Protein AF-A0A8X7VCQ7-F1 (afdb_monomer)

Radius of gyration: 27.7 Å; Cα contacts (8 Å, |Δi|>4): 732; chains: 1; bounding box: 78×72×89 Å

Foldseek 3Di:
DDQCPPPLRLGAADDDPVPPCPDDNQFGLHDQQSFQSQPPPDPQEDPDALQVLLVVPQPPLDLCSSAVVLCCCVPPVLVPDPCSVPPQLASHEYEGSAAPLQQCFPDPHSPTHHHVNCVDPCNLSYAYEYCHYDLPRLRYDHAHGAERGADLAVVVLVVLLVVLLPQAQQAAEEEEEEQDPPPDPLNVVVVLVVVLLVVVVRRYHYQHQVDPVRHPSDLVNLLVRLLNYLAYEFGDDPHLEDNSCLSSLSSLHQYDYPDCSNPPDDDDDPPVPDRPVVVSVPDDVVNSSVSSNVSSVCNQQRHHYHPCRAYPVGHDSQHNVNVRSVVSVVVVVLVVVQVVVVVVVVVVVVVVVVVVPDPDDDPPVVVVVVVVVVVVVPPDPDDDDDDPDPPAFDKDWDPPQQPDVVNFVVLQVQQVVVQVVVVVVCVVPDDDDDDPPPDGWAFDGWPIWIWHDDCAIKIFTWTWTQDPVRDIFIWTWIWGHDVSVRDIDTPDIGTDPDDDD

Sequence (501 aa):
MCKYVENFGFRPPISDPNGDGVYSTSWYATNQFMLEKLVAGFGYLVPYYAGLDFRRNIRRRNIAERDAAGKELSDKWLKNQPQWKGISSQDYFFVIGRISRDFRRNSDNKSGWGTNLMLLPDSPNLSFLTIERSPTSHNEFSIPYRTYFHPNSAVEFLTRQNKIKLVNQTILFSFAGAQRPSRSRNGLVRTQIIQQCKSSFRTCGFLDCDVKANSCDDPISLIKLFESSVFCLQPTGDSLTRRLVFDSILAGCIPVFFNQGSAYKQYLRTGEENKIEDILREIPNEKVLCTRENVIKLIPTIVYTKPNCHKPDGETLEDVFDVVVKGVIERSLQWSFSRFYGQFLEMVKTSKIKKKTSRLASPVSLRLSLLGFLVIAVVTPSANATRKSIVLGGKSDVPNVQTNMEIQELGRYCVEQFNLMEENEQGNAASIADTAVLNPLNFSRVLSAQKQVVAGLKYDLRIEVTQPDGTSRMFDSVVVIQPWLHSKKLLGFTPVTTPVY

Nearest PDB structures (foldseek):
  2w9p-assembly9_I  TM=8.152E-01  e=3.830E-06  Solanum tuberosum
  5kuy-assembly1_G  TM=8.837E-01  e=1.583E-03  synthetic construct
  5kux-assembly1_A  TM=4.604E-01  e=3.172E-03  synthetic construct
  6i1m-assembly1_A  TM=6.066E-01  e=2.908E-01  Fasciola hepatica
  4zdj-assembly1_A  TM=3.405E-01  e=7.785E-01  Mycobacterium tuberculosis H37Rv

InterPro domains:
  IPR000010 Cystatin domain [PF16845] (439-496)
  IPR000010 Cystatin domain [SM00043] (390-496)
  IPR000010 Cystatin domain [cd00042] (393-495)
  IPR018073 Proteinase inhibitor I25, cystatin, conserved site [PS00287] (451-464)
  IPR040911 Exostosin, GT47 domain [PF03016] (45-267)
  IPR046350 Cystatin superfamily [SSF54403] (393-497)

Organism: Brassica carinata (NCBI:txid52824)

pLDDT: mean 75.37, std 18.85, range [27.31, 97.44]

Mean predicted aligned error: 17.02 Å

Secondary structure (DSSP, 8-state):
--TTTSGGGT-SB---TT----S-TTBB---TT-GGGTSTT-TTB-S--HHHHHHHHTT-S-HHHHHHHHHHIIIIIIHH-GGGGTS-GGG-EEEESS-GGGG---S--TT--S-SGGGSTTGGGSEEEESS--TT-SSEEE-PPP-SB--SSHHHHHHHHHHHHH----EEEEEEE----TTSHHHHHHHHHHHHHHHTTTTEEEEETTSGGG-TT-HHHHHHHHHTEEEEEE---SSS--HHHHHHHHTT-EEEESSGGGTTS------TT--HHHHHHTS-HHHHHHHHHHHHHTGGGT----TTPBPTTS-B---HHHHHHHHHHHHHHHHHHHHHHHHHHHHHHHHHHHHTT-S---THHHHHHHHHHHHHHH-------------TTS-EEPTTGGG-HHHHHHHHHHHHHHHHHHHHHHTTT-SSS------PPEEEEEEEEEEEEESEEEEEEEEEEE-TTS-EEEEEEEEEEEGGGTEEEEEEEEE-S----

Structure (mmCIF, N/CA/C/O backbone):
data_AF-A0A8X7VCQ7-F1
#
_entry.id   AF-A0A8X7VCQ7-F1
#
loop_
_atom_site.group_PDB
_atom_site.id
_atom_site.type_symbol
_atom_site.label_atom_id
_atom_site.label_alt_id
_atom_site.label_comp_id
_atom_site.label_asym_id
_atom_site.label_entity_id
_atom_site.label_seq_id
_atom_site.pdbx_PDB_ins_code
_atom_site.Cartn_x
_atom_site.Cartn_y
_atom_site.Cartn_z
_atom_site.occupancy
_atom_site.B_iso_or_equiv
_atom_site.auth_seq_id
_atom_site.auth_comp_id
_atom_site.auth_asym_id
_atom_site.auth_atom_id
_atom_site.pdbx_PDB_model_num
ATOM 1 N N . MET A 1 1 ? 21.709 -22.662 5.069 1.00 60.31 1 MET A N 1
ATOM 2 C CA . MET A 1 1 ? 21.004 -22.035 3.926 1.00 60.31 1 MET A CA 1
ATOM 3 C C . MET A 1 1 ? 20.634 -20.594 4.296 1.00 60.31 1 MET A C 1
ATOM 5 O O . MET A 1 1 ? 20.598 -20.283 5.481 1.00 60.31 1 MET A O 1
ATOM 9 N N . CYS A 1 2 ? 20.459 -19.676 3.336 1.00 77.56 2 CYS A N 1
ATOM 10 C CA . CYS A 1 2 ? 20.097 -18.283 3.643 1.00 77.56 2 CYS A CA 1
ATOM 11 C C . CYS A 1 2 ? 18.607 -18.179 4.022 1.00 77.56 2 CYS A C 1
ATOM 13 O O . CYS A 1 2 ? 17.740 -18.397 3.177 1.00 77.56 2 CYS A O 1
ATOM 15 N N . LYS A 1 3 ? 18.310 -17.757 5.261 1.00 80.62 3 LYS A N 1
ATOM 16 C CA . LYS A 1 3 ? 16.937 -17.659 5.805 1.00 80.62 3 LYS A CA 1
ATOM 17 C C . LYS A 1 3 ? 15.980 -16.778 4.994 1.00 80.62 3 LYS A C 1
ATOM 19 O O . LYS A 1 3 ? 14.773 -16.855 5.184 1.00 80.62 3 LYS A O 1
ATOM 24 N N . TYR A 1 4 ? 16.491 -15.892 4.137 1.00 76.12 4 TYR A N 1
ATOM 25 C CA . TYR A 1 4 ? 15.668 -14.995 3.319 1.00 76.12 4 TYR A CA 1
ATOM 26 C C . TYR A 1 4 ? 15.059 -15.674 2.085 1.00 76.12 4 TYR A C 1
ATOM 28 O O . TYR A 1 4 ? 14.067 -15.177 1.563 1.00 76.12 4 TYR A O 1
ATOM 36 N N . VAL A 1 5 ? 15.627 -16.793 1.620 1.00 77.12 5 VAL A N 1
ATOM 37 C CA . VAL A 1 5 ? 15.180 -17.494 0.396 1.00 77.12 5 VAL A CA 1
ATOM 38 C C . VAL A 1 5 ? 14.499 -18.839 0.670 1.00 77.12 5 VAL A C 1
ATOM 40 O O . VAL A 1 5 ? 13.970 -19.462 -0.258 1.00 77.12 5 VAL A O 1
ATOM 43 N N . GLU A 1 6 ? 14.485 -19.265 1.933 1.00 80.38 6 GLU A N 1
ATOM 44 C CA . GLU A 1 6 ? 13.750 -20.434 2.427 1.00 80.38 6 GLU A CA 1
ATOM 45 C C . GLU A 1 6 ? 12.243 -20.303 2.167 1.00 80.38 6 GLU A C 1
ATOM 47 O O . GLU A 1 6 ? 11.714 -19.191 2.077 1.00 80.38 6 GLU A O 1
ATOM 52 N N . ASN A 1 7 ? 11.556 -21.442 2.014 1.00 77.25 7 ASN A N 1
ATOM 53 C CA . ASN A 1 7 ? 10.116 -21.518 1.733 1.00 77.25 7 ASN A CA 1
ATOM 54 C C . ASN A 1 7 ? 9.689 -20.621 0.567 1.00 77.25 7 ASN A C 1
ATOM 56 O O . ASN A 1 7 ? 8.813 -19.780 0.713 1.00 77.25 7 ASN A O 1
ATOM 60 N N . PHE A 1 8 ? 10.367 -20.719 -0.580 1.00 76.31 8 PHE A N 1
ATOM 61 C CA . PHE A 1 8 ? 10.062 -19.866 -1.741 1.00 76.31 8 PHE A CA 1
ATOM 62 C C . PHE A 1 8 ? 10.160 -18.351 -1.451 1.00 76.31 8 PHE A C 1
ATOM 64 O O . PHE A 1 8 ? 9.630 -17.521 -2.175 1.00 76.31 8 PHE A O 1
ATOM 71 N N . GLY A 1 9 ? 10.931 -17.966 -0.428 1.00 78.50 9 GLY A N 1
ATOM 72 C CA . GLY A 1 9 ? 11.097 -16.576 -0.005 1.00 78.50 9 GLY A CA 1
ATOM 73 C C . GLY A 1 9 ? 10.111 -16.147 1.082 1.00 78.50 9 GLY A C 1
ATOM 74 O O . GLY A 1 9 ? 10.230 -15.027 1.582 1.00 78.50 9 GLY A O 1
ATOM 75 N N . PHE A 1 10 ? 9.175 -17.010 1.495 1.00 80.69 10 PHE A N 1
ATOM 76 C CA . PHE A 1 10 ? 8.339 -16.764 2.672 1.00 80.69 10 PHE A CA 1
ATOM 77 C C . PHE A 1 10 ? 9.154 -16.726 3.972 1.00 80.69 10 PHE A C 1
ATOM 79 O O . PHE A 1 10 ? 8.737 -16.040 4.898 1.00 80.69 10 PHE A O 1
ATOM 86 N N . ARG A 1 11 ? 10.363 -17.317 4.003 1.00 85.19 11 ARG A N 1
ATOM 87 C CA . ARG A 1 11 ? 11.211 -17.485 5.206 1.00 85.19 11 ARG A CA 1
ATOM 88 C C . ARG A 1 11 ? 10.627 -18.533 6.171 1.00 85.19 11 ARG A C 1
ATOM 90 O O . ARG A 1 11 ? 9.571 -19.091 5.868 1.00 85.19 11 ARG A O 1
ATOM 97 N N . PRO A 1 12 ? 11.311 -18.893 7.275 1.00 86.12 12 PRO A N 1
ATOM 98 C CA . PRO A 1 12 ? 10.781 -19.861 8.232 1.00 86.12 12 PRO A CA 1
ATOM 99 C C . PRO A 1 12 ? 9.391 -19.488 8.765 1.00 86.12 12 PRO A C 1
ATOM 101 O O . PRO A 1 12 ? 9.093 -18.290 8.882 1.00 86.12 12 PRO A O 1
ATOM 104 N N . PRO A 1 13 ? 8.560 -20.489 9.106 1.00 85.69 13 PRO A N 1
ATOM 105 C CA . PRO A 1 13 ? 7.328 -20.262 9.844 1.00 85.69 13 PRO A CA 1
ATOM 106 C C . PRO A 1 13 ? 7.590 -19.491 11.140 1.00 85.69 13 PRO A C 1
ATOM 108 O O . PRO A 1 13 ? 8.670 -19.594 11.728 1.00 85.69 13 PRO A O 1
ATOM 111 N N . ILE A 1 14 ? 6.609 -18.708 11.575 1.00 84.31 14 ILE A N 1
ATOM 112 C CA . ILE A 1 14 ? 6.659 -18.033 12.872 1.00 84.31 14 ILE A CA 1
ATOM 113 C C . ILE A 1 14 ? 6.380 -19.087 13.938 1.00 84.31 14 ILE A C 1
ATOM 115 O O . ILE A 1 14 ? 5.262 -19.581 14.052 1.00 84.31 14 ILE A O 1
ATOM 119 N N . SER A 1 15 ? 7.408 -19.443 14.702 1.00 67.94 15 SER A N 1
ATOM 120 C CA . SER A 1 15 ? 7.265 -20.288 15.884 1.00 67.94 15 SER A CA 1
ATOM 121 C C . SER A 1 15 ? 6.787 -19.423 17.046 1.00 67.94 15 SER A C 1
ATOM 123 O O . SER A 1 15 ? 7.441 -18.430 17.362 1.00 67.94 15 SER A O 1
ATOM 125 N N . ASP A 1 16 ? 5.679 -19.792 17.687 1.00 60.97 16 ASP A N 1
ATOM 126 C CA . ASP A 1 16 ? 5.309 -19.214 18.980 1.00 60.97 16 ASP A CA 1
ATOM 127 C C . ASP A 1 16 ? 6.247 -19.791 20.057 1.00 60.97 16 ASP A C 1
ATOM 129 O O . ASP A 1 16 ? 6.223 -21.007 20.270 1.00 60.97 16 ASP A O 1
ATOM 133 N N . PRO A 1 17 ? 7.089 -18.980 20.726 1.00 51.69 17 PRO A N 1
ATOM 134 C CA . PRO A 1 17 ? 7.972 -19.470 21.783 1.00 51.69 17 PRO A CA 1
ATOM 135 C C . PRO A 1 17 ? 7.212 -20.100 22.957 1.00 51.69 17 PRO A C 1
ATOM 137 O O . PRO A 1 17 ? 7.779 -20.930 23.661 1.00 51.69 17 PRO A O 1
ATOM 140 N N . ASN A 1 18 ? 5.942 -19.723 23.152 1.00 50.84 18 ASN A N 1
ATOM 141 C CA . ASN A 1 18 ? 5.125 -20.166 24.279 1.00 50.84 18 ASN A CA 1
ATOM 142 C C . ASN A 1 18 ? 4.295 -21.422 23.971 1.00 50.84 18 ASN A C 1
ATOM 144 O O . ASN A 1 18 ? 3.683 -21.977 24.876 1.00 50.84 18 ASN A O 1
ATOM 148 N N . GLY A 1 19 ? 4.280 -21.899 22.720 1.00 47.56 19 GLY A N 1
ATOM 149 C CA . GLY A 1 19 ? 3.572 -23.129 22.351 1.00 47.56 19 GLY A CA 1
ATOM 150 C C . GLY A 1 19 ? 2.042 -23.019 22.295 1.00 47.56 19 GLY A C 1
ATOM 151 O O . GLY A 1 19 ? 1.385 -24.035 22.087 1.00 47.56 19 GLY A O 1
ATOM 152 N N . ASP A 1 20 ? 1.467 -21.816 22.389 1.00 50.81 20 ASP A N 1
ATOM 153 C CA . ASP A 1 20 ? 0.009 -21.596 22.443 1.00 50.81 20 ASP A CA 1
ATOM 154 C C . ASP A 1 20 ? -0.724 -21.886 21.111 1.00 50.81 20 ASP A C 1
ATOM 156 O O . ASP A 1 20 ? -1.938 -21.716 21.006 1.00 50.81 20 ASP A O 1
ATOM 160 N N . GLY A 1 21 ? -0.011 -22.296 20.052 1.00 52.00 21 GLY A N 1
ATOM 161 C CA . GLY A 1 21 ? -0.614 -22.682 18.768 1.00 52.00 21 GLY A CA 1
ATOM 162 C C . GLY A 1 21 ? -1.360 -21.550 18.041 1.00 52.00 21 GLY A C 1
ATOM 163 O O . GLY A 1 21 ? -2.141 -21.814 17.128 1.00 52.00 21 GLY A O 1
ATOM 164 N N . VAL A 1 22 ? -1.130 -20.285 18.421 1.00 54.12 22 VAL A N 1
ATOM 165 C CA . VAL A 1 22 ? -1.909 -19.110 17.966 1.00 54.12 22 VAL A CA 1
ATOM 166 C C . VAL A 1 22 ? -1.763 -18.836 16.463 1.00 54.12 22 VAL A C 1
ATOM 168 O O . VAL A 1 22 ? -2.646 -18.225 15.846 1.00 54.12 22 VAL A O 1
ATOM 171 N N . TYR A 1 23 ? -0.664 -19.299 15.868 1.00 62.38 23 TYR A N 1
ATOM 172 C CA . TYR A 1 23 ? -0.325 -19.089 14.468 1.00 62.38 23 TYR A CA 1
ATOM 173 C C . TYR A 1 23 ? -0.226 -20.431 13.737 1.00 62.38 23 TYR A C 1
ATOM 175 O O . TYR A 1 23 ? 0.566 -21.298 14.097 1.00 62.38 23 TYR A O 1
ATOM 183 N N . SER A 1 24 ? -1.054 -20.603 12.703 1.00 65.25 24 SER A N 1
ATOM 184 C CA . SER A 1 24 ? -1.013 -21.775 11.822 1.00 65.25 24 SER A CA 1
ATOM 185 C C . SER A 1 24 ? 0.311 -21.863 11.049 1.00 65.25 24 SER A C 1
ATOM 187 O O . SER A 1 24 ? 1.083 -20.905 10.985 1.00 65.25 24 SER A O 1
ATOM 189 N N . THR A 1 25 ? 0.528 -22.976 10.340 1.00 71.62 25 THR A N 1
ATOM 190 C CA . THR A 1 25 ? 1.642 -23.189 9.386 1.00 71.62 25 THR A CA 1
ATOM 191 C C . THR A 1 25 ? 1.686 -22.189 8.216 1.00 71.62 25 THR A C 1
ATOM 193 O O . THR A 1 25 ? 2.550 -22.278 7.343 1.00 71.62 25 THR A O 1
ATOM 196 N N . SER A 1 26 ? 0.773 -21.223 8.196 1.00 85.25 26 SER A N 1
ATOM 197 C CA . SER A 1 26 ? 0.636 -20.187 7.173 1.00 85.25 26 SER A CA 1
ATOM 198 C C . SER A 1 26 ? 1.143 -18.822 7.615 1.00 85.25 26 SER A C 1
ATOM 200 O O . SER A 1 26 ? 1.008 -17.841 6.886 1.00 85.25 26 SER A O 1
ATOM 202 N N . TRP A 1 27 ? 1.747 -18.750 8.797 1.00 88.50 27 TRP A N 1
ATOM 203 C CA . TRP A 1 27 ? 2.425 -17.564 9.296 1.00 88.50 27 TRP A CA 1
ATOM 204 C C . TRP A 1 27 ? 3.927 -17.713 9.120 1.00 88.50 27 TRP A C 1
ATOM 206 O O . TRP A 1 27 ? 4.529 -18.669 9.602 1.00 88.50 27 TRP A O 1
ATOM 216 N N . TYR A 1 28 ? 4.543 -16.753 8.441 1.00 87.81 28 TYR A N 1
ATOM 217 C CA . TYR A 1 28 ? 5.957 -16.789 8.088 1.00 87.81 28 TYR A CA 1
ATOM 218 C C . TYR A 1 28 ? 6.637 -15.488 8.467 1.00 87.81 28 TYR A C 1
ATOM 220 O O . TYR A 1 28 ? 6.047 -14.421 8.325 1.00 87.81 28 TYR A O 1
ATOM 228 N N . ALA A 1 29 ? 7.903 -15.552 8.883 1.00 87.38 29 ALA A N 1
ATOM 229 C CA . ALA A 1 29 ? 8.711 -14.382 9.229 1.00 87.38 29 ALA A CA 1
ATOM 230 C C . ALA A 1 29 ? 9.191 -13.639 7.968 1.00 87.38 29 ALA A C 1
ATOM 232 O O . ALA A 1 29 ? 10.390 -13.407 7.774 1.00 87.38 29 ALA A O 1
ATOM 233 N N . THR A 1 30 ? 8.255 -13.312 7.075 1.00 88.69 30 THR A N 1
ATOM 234 C CA . THR A 1 30 ? 8.497 -12.781 5.736 1.00 88.69 30 THR A CA 1
ATOM 235 C C . THR A 1 30 ? 9.296 -11.484 5.773 1.00 88.69 30 THR A C 1
ATOM 237 O O . THR A 1 30 ? 9.300 -10.733 6.751 1.00 88.69 30 THR A O 1
ATOM 240 N N . ASN A 1 31 ? 9.981 -11.190 4.670 1.00 87.81 31 ASN A N 1
ATOM 241 C CA . ASN A 1 31 ? 10.624 -9.901 4.474 1.00 87.81 31 ASN A CA 1
ATOM 242 C C . ASN A 1 31 ? 9.859 -9.095 3.422 1.00 87.81 31 ASN A C 1
ATOM 244 O O . ASN A 1 31 ? 9.588 -9.588 2.326 1.00 87.81 31 ASN A O 1
ATOM 248 N N . GLN A 1 32 ? 9.587 -7.836 3.760 1.00 86.12 32 GLN A N 1
ATOM 249 C CA . GLN A 1 32 ? 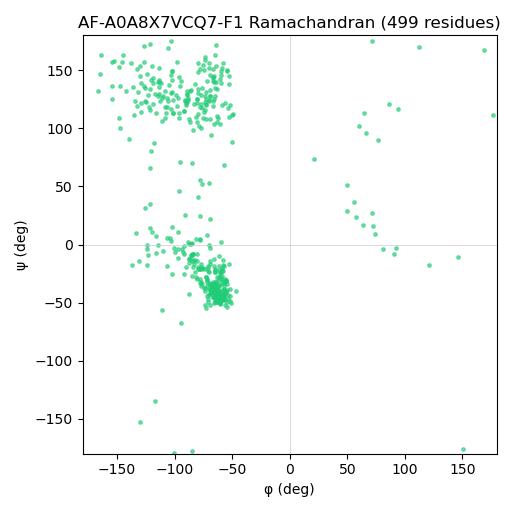8.760 -6.916 2.981 1.00 86.12 32 GLN A CA 1
ATOM 250 C C . GLN A 1 32 ? 9.258 -6.670 1.546 1.00 86.12 32 GLN A C 1
ATOM 252 O O . GLN A 1 32 ? 8.501 -6.200 0.706 1.00 86.12 32 GLN A O 1
ATOM 257 N N . PHE A 1 33 ? 10.523 -6.996 1.265 1.00 87.56 33 PHE A N 1
ATOM 258 C CA . PHE A 1 33 ? 11.179 -6.727 -0.007 1.00 87.56 33 PHE A CA 1
ATOM 259 C C . PHE A 1 33 ? 11.611 -7.977 -0.786 1.00 87.56 33 PHE A C 1
ATOM 261 O O . PHE A 1 33 ? 12.298 -7.867 -1.798 1.00 87.56 33 PHE A O 1
ATOM 268 N N . MET A 1 34 ? 11.236 -9.175 -0.330 1.00 83.69 34 MET A N 1
ATOM 269 C CA . MET A 1 34 ? 11.610 -10.444 -0.978 1.00 83.69 34 MET A CA 1
ATOM 270 C C . MET A 1 34 ? 10.580 -10.910 -2.015 1.00 83.69 34 MET A C 1
ATOM 272 O O . MET A 1 34 ? 10.454 -12.112 -2.270 1.00 83.69 34 MET A O 1
ATOM 276 N N . LEU A 1 35 ? 9.823 -9.968 -2.591 1.00 81.31 35 LEU A N 1
ATOM 277 C CA . LEU A 1 35 ? 8.660 -10.241 -3.435 1.00 81.31 35 LEU A CA 1
ATOM 278 C C . LEU A 1 35 ? 8.991 -11.107 -4.655 1.00 81.31 35 LEU A C 1
ATOM 280 O O . LEU A 1 35 ? 8.329 -12.102 -4.929 1.00 81.31 35 LEU A O 1
ATOM 284 N N . GLU A 1 36 ? 10.105 -10.763 -5.286 1.00 80.12 36 GLU A N 1
ATOM 285 C CA . GLU A 1 36 ? 10.601 -11.290 -6.556 1.00 80.12 36 GLU A CA 1
ATOM 286 C C . GLU A 1 36 ? 10.836 -12.810 -6.531 1.00 80.12 36 GLU A C 1
ATOM 288 O O . GLU A 1 36 ? 10.710 -13.470 -7.556 1.00 80.12 36 GLU A O 1
ATOM 293 N N . LYS A 1 37 ? 11.125 -13.399 -5.359 1.00 75.00 37 LYS A N 1
ATOM 294 C CA . LYS A 1 37 ? 11.394 -14.843 -5.234 1.00 75.00 37 LYS A CA 1
ATOM 295 C C . LYS A 1 37 ? 10.130 -15.712 -5.260 1.00 75.00 37 LYS A C 1
ATOM 297 O O . LYS A 1 37 ? 10.245 -16.894 -5.564 1.00 75.00 37 LYS A O 1
ATOM 302 N N . LEU A 1 38 ? 8.951 -15.153 -4.957 1.00 65.62 38 LEU A N 1
ATOM 303 C CA . LEU A 1 38 ? 7.692 -15.918 -4.975 1.00 65.62 38 LEU A CA 1
ATOM 304 C C . LEU A 1 38 ? 7.150 -16.147 -6.380 1.00 65.62 38 LEU A C 1
ATOM 306 O O . LEU A 1 38 ? 6.495 -17.150 -6.618 1.00 65.62 38 LEU A O 1
ATOM 310 N N . VAL A 1 39 ? 7.425 -15.218 -7.291 1.00 63.50 39 VAL A N 1
ATOM 311 C CA . VAL A 1 39 ? 6.811 -15.195 -8.624 1.00 63.50 39 VAL A CA 1
ATOM 312 C C . VAL A 1 39 ? 7.656 -15.952 -9.663 1.00 63.50 39 VAL A C 1
ATOM 314 O O . VAL A 1 39 ? 7.277 -16.080 -10.825 1.00 63.50 39 VAL A O 1
ATOM 317 N N . ALA A 1 40 ? 8.809 -16.493 -9.261 1.00 54.25 40 ALA A N 1
ATOM 318 C CA . ALA A 1 40 ? 9.692 -17.245 -10.145 1.00 54.25 40 ALA A CA 1
ATOM 319 C C . ALA A 1 40 ? 8.967 -18.485 -10.713 1.00 54.25 40 ALA A C 1
ATOM 321 O O . ALA A 1 40 ? 8.791 -19.476 -10.008 1.00 54.25 40 ALA A O 1
ATOM 322 N N . GLY A 1 41 ? 8.539 -18.415 -11.980 1.00 50.47 41 GLY A N 1
ATOM 323 C CA . GLY A 1 41 ? 7.801 -19.492 -12.655 1.00 50.47 41 GLY A CA 1
ATOM 324 C C . GLY A 1 41 ? 6.747 -19.046 -13.677 1.00 50.47 41 GLY A C 1
ATOM 325 O O . GLY A 1 41 ? 6.269 -19.881 -14.437 1.00 50.47 41 GLY A O 1
ATOM 326 N N . PHE A 1 42 ? 6.393 -17.757 -13.745 1.00 56.25 42 PHE A N 1
ATOM 327 C CA . PHE A 1 42 ? 5.452 -17.252 -14.754 1.00 56.25 42 PHE A CA 1
ATOM 328 C C . PHE A 1 42 ? 6.149 -17.045 -16.114 1.00 56.25 42 PHE A C 1
ATOM 330 O O . PHE A 1 42 ? 7.194 -16.397 -16.175 1.00 56.25 42 PHE A O 1
ATOM 337 N N . GLY A 1 43 ? 5.578 -17.566 -17.208 1.00 52.00 43 GLY A N 1
ATOM 338 C CA . GLY A 1 43 ? 6.234 -17.684 -18.529 1.00 52.00 43 GLY A CA 1
ATOM 339 C C . GLY A 1 43 ? 6.672 -16.378 -19.215 1.00 52.00 43 GLY A C 1
ATOM 340 O O . GLY A 1 43 ? 7.416 -16.426 -20.190 1.00 52.00 43 GLY A O 1
ATOM 341 N N . TYR A 1 44 ? 6.264 -15.221 -18.688 1.00 63.50 44 TYR A N 1
ATOM 342 C CA . TYR A 1 44 ? 6.617 -13.883 -19.188 1.00 63.50 44 TYR A CA 1
ATOM 343 C C . TYR A 1 44 ? 7.372 -13.024 -18.159 1.00 63.50 44 TYR A C 1
ATOM 345 O O . TYR A 1 44 ? 7.546 -11.817 -18.348 1.00 63.50 44 TYR A O 1
ATOM 353 N N . LEU A 1 45 ? 7.810 -13.628 -17.049 1.00 69.50 45 LEU A N 1
ATOM 354 C CA . LEU A 1 45 ? 8.596 -12.943 -16.031 1.00 69.50 45 LEU A CA 1
ATOM 355 C C . LEU A 1 45 ? 10.044 -12.790 -16.502 1.00 69.50 45 LEU A C 1
ATOM 357 O O . LEU A 1 45 ? 10.706 -13.767 -16.857 1.00 69.50 45 LEU A O 1
ATOM 361 N N . VAL A 1 46 ? 10.568 -11.569 -16.445 1.00 70.44 46 VAL A N 1
ATOM 362 C CA . VAL A 1 46 ? 11.988 -11.340 -16.719 1.00 70.44 46 VAL A CA 1
ATOM 363 C C . VAL A 1 46 ? 12.828 -11.854 -15.541 1.00 70.44 46 VAL A C 1
ATOM 365 O O . VAL A 1 46 ? 12.557 -11.467 -14.402 1.00 70.44 46 VAL A O 1
ATOM 368 N N . PRO A 1 47 ? 13.854 -12.703 -15.764 1.00 75.19 47 PRO A N 1
ATOM 369 C CA . PRO A 1 47 ? 14.629 -13.342 -14.699 1.00 75.19 47 PRO A CA 1
ATOM 370 C C . PRO A 1 47 ? 15.661 -12.383 -14.082 1.00 75.19 47 PRO A C 1
ATOM 372 O O . PRO A 1 47 ? 16.856 -12.671 -14.037 1.00 75.19 47 PRO A O 1
ATOM 375 N N . TYR A 1 48 ? 15.209 -11.223 -13.604 1.00 85.31 48 TYR A N 1
ATOM 376 C CA . TYR A 1 48 ? 16.046 -10.214 -12.968 1.00 85.31 48 TYR A CA 1
ATOM 377 C C . TYR A 1 48 ? 15.475 -9.773 -11.621 1.00 85.31 48 TYR A C 1
ATOM 379 O O . TYR A 1 48 ? 14.433 -9.127 -11.539 1.00 85.31 48 TYR A O 1
ATOM 387 N N . TYR A 1 49 ? 16.211 -10.087 -10.557 1.00 87.94 49 TYR A N 1
ATOM 388 C CA . TYR A 1 49 ? 15.880 -9.730 -9.179 1.00 87.94 49 TYR A CA 1
ATOM 389 C C . TYR A 1 49 ? 16.372 -8.314 -8.844 1.00 87.94 49 TYR A C 1
ATOM 391 O O . TYR A 1 49 ? 17.349 -8.129 -8.109 1.00 87.94 49 TYR A O 1
ATOM 399 N N . ALA A 1 50 ? 15.733 -7.308 -9.442 1.00 90.69 50 ALA A N 1
ATOM 400 C CA . ALA A 1 50 ? 16.162 -5.912 -9.384 1.00 90.69 50 ALA A CA 1
ATOM 401 C C . ALA A 1 50 ? 16.289 -5.372 -7.949 1.00 90.69 50 ALA A C 1
ATOM 403 O O . ALA A 1 50 ? 17.226 -4.640 -7.634 1.00 90.69 50 ALA A O 1
ATOM 404 N N . GLY A 1 51 ? 15.374 -5.736 -7.051 1.00 90.19 51 GLY A N 1
ATOM 405 C CA . GLY A 1 51 ? 15.377 -5.330 -5.649 1.00 90.19 51 GLY A CA 1
ATOM 406 C C . GLY A 1 51 ? 16.505 -5.966 -4.836 1.00 90.19 51 GLY A C 1
ATOM 407 O O . GLY A 1 51 ? 17.063 -5.317 -3.937 1.00 90.19 51 GLY A O 1
ATOM 408 N N . LEU A 1 52 ? 16.873 -7.211 -5.160 1.00 87.88 52 LEU A N 1
ATOM 409 C CA . LEU A 1 52 ? 18.035 -7.884 -4.575 1.00 87.88 52 LEU A CA 1
ATOM 410 C C . LEU A 1 52 ? 19.348 -7.281 -5.072 1.00 87.88 52 LEU A C 1
ATOM 412 O O . LEU A 1 52 ? 20.217 -6.974 -4.248 1.00 87.88 52 LEU A O 1
ATOM 416 N N . ASP A 1 53 ? 19.473 -7.063 -6.382 1.00 90.38 53 ASP A N 1
ATOM 417 C CA . ASP A 1 53 ? 20.647 -6.418 -6.972 1.00 90.38 53 ASP A CA 1
ATOM 418 C C . ASP A 1 53 ? 20.838 -5.003 -6.409 1.00 90.38 53 ASP A C 1
ATOM 420 O O . ASP A 1 53 ? 21.899 -4.666 -5.872 1.00 90.38 53 ASP A O 1
ATOM 424 N N . PHE A 1 54 ? 19.752 -4.228 -6.363 1.00 91.06 54 PHE A N 1
ATOM 425 C CA . PHE A 1 54 ? 19.718 -2.926 -5.714 1.00 91.06 54 PHE A CA 1
ATOM 426 C C . PHE A 1 54 ? 20.257 -3.000 -4.282 1.00 91.06 54 PHE A C 1
ATOM 428 O O . PHE A 1 54 ? 21.142 -2.231 -3.907 1.00 91.06 54 PHE A O 1
ATOM 435 N N . ARG A 1 55 ? 19.779 -3.945 -3.457 1.00 88.00 55 ARG A N 1
ATOM 436 C CA . ARG A 1 55 ? 20.232 -4.057 -2.059 1.00 88.00 55 ARG A CA 1
ATOM 437 C C . ARG A 1 55 ? 21.721 -4.384 -1.955 1.00 88.00 55 ARG A C 1
ATOM 439 O O . ARG A 1 55 ? 22.368 -3.901 -1.023 1.00 88.00 55 ARG A O 1
ATOM 446 N N . ARG A 1 56 ? 22.250 -5.188 -2.879 1.00 87.62 56 ARG A N 1
ATOM 447 C CA . ARG A 1 56 ? 23.669 -5.553 -2.944 1.00 87.62 56 ARG A CA 1
ATOM 448 C C . ARG A 1 56 ? 24.549 -4.355 -3.311 1.00 87.62 56 ARG A C 1
ATOM 450 O O . ARG A 1 56 ? 25.641 -4.222 -2.757 1.00 87.62 56 ARG A O 1
ATOM 457 N N . ASN A 1 57 ? 24.072 -3.481 -4.198 1.00 85.94 57 ASN A N 1
ATOM 458 C CA . ASN A 1 57 ? 24.902 -2.449 -4.823 1.00 85.94 57 ASN A CA 1
ATOM 459 C C . ASN A 1 57 ? 24.650 -1.017 -4.316 1.00 85.94 57 ASN A C 1
ATOM 461 O O . ASN A 1 57 ? 25.541 -0.179 -4.434 1.00 85.94 57 ASN A O 1
ATOM 465 N N . ILE A 1 58 ? 23.513 -0.716 -3.674 1.00 85.12 58 ILE A N 1
ATOM 466 C CA . ILE A 1 58 ? 23.102 0.659 -3.309 1.00 85.12 58 ILE A CA 1
ATOM 467 C C . ILE A 1 58 ? 24.127 1.436 -2.467 1.00 85.12 58 ILE A C 1
ATOM 469 O O . ILE A 1 58 ? 24.233 2.654 -2.583 1.00 85.12 58 ILE A O 1
ATOM 473 N N . ARG A 1 59 ? 24.920 0.755 -1.630 1.00 82.56 59 ARG A N 1
ATOM 474 C CA . ARG A 1 59 ? 25.947 1.401 -0.788 1.00 82.56 59 ARG A CA 1
ATOM 475 C C . ARG A 1 59 ? 27.292 1.611 -1.492 1.00 82.56 59 ARG A C 1
ATOM 477 O O . ARG A 1 59 ? 28.161 2.279 -0.935 1.00 82.56 59 ARG A O 1
ATOM 484 N N . ARG A 1 60 ? 27.500 1.052 -2.688 1.00 80.62 60 ARG A N 1
ATOM 485 C CA . ARG A 1 60 ? 28.762 1.194 -3.434 1.00 80.62 60 ARG A CA 1
ATOM 486 C C . ARG A 1 60 ? 28.891 2.605 -3.980 1.00 80.62 60 ARG A C 1
ATOM 488 O O . ARG A 1 60 ? 27.911 3.144 -4.459 1.00 80.62 60 ARG A O 1
ATOM 495 N N . ARG A 1 61 ? 30.075 3.220 -3.974 1.00 80.06 61 ARG A N 1
ATOM 496 C CA . ARG A 1 61 ? 30.259 4.572 -4.552 1.00 80.06 61 ARG A CA 1
ATOM 497 C C . ARG A 1 61 ? 30.295 4.579 -6.085 1.00 80.06 61 ARG A C 1
ATOM 499 O O . ARG A 1 61 ? 30.094 5.633 -6.682 1.00 80.06 61 ARG A O 1
ATOM 506 N N . ASN A 1 62 ? 30.569 3.430 -6.703 1.00 88.19 62 ASN A N 1
ATOM 507 C CA . ASN A 1 62 ? 30.635 3.292 -8.150 1.00 88.19 62 ASN A CA 1
ATOM 508 C C . ASN A 1 62 ? 29.224 3.172 -8.740 1.00 88.19 62 ASN A C 1
ATOM 510 O O . ASN A 1 62 ? 28.529 2.187 -8.509 1.00 88.19 62 ASN A O 1
ATOM 514 N N . ILE A 1 63 ? 28.811 4.186 -9.497 1.00 90.25 63 ILE A N 1
ATOM 515 C CA . ILE A 1 63 ? 27.488 4.251 -10.126 1.00 90.25 63 ILE A CA 1
ATOM 516 C C . ILE A 1 63 ? 27.364 3.238 -11.261 1.00 90.25 63 ILE A C 1
ATOM 518 O O . ILE A 1 63 ? 26.329 2.590 -11.381 1.00 90.25 63 ILE A O 1
ATOM 522 N N . ALA A 1 64 ? 28.430 3.045 -12.042 1.00 90.19 64 ALA A N 1
ATOM 523 C CA . ALA A 1 64 ? 28.427 2.084 -13.138 1.00 90.19 64 ALA A CA 1
ATOM 524 C C . ALA A 1 64 ? 28.134 0.668 -12.628 1.00 90.19 64 ALA A C 1
ATOM 526 O O . ALA A 1 64 ? 27.348 -0.043 -13.238 1.00 90.19 64 ALA A O 1
ATOM 527 N N . GLU A 1 65 ? 28.676 0.294 -11.465 1.00 89.38 65 GLU A N 1
ATOM 528 C CA . GLU A 1 65 ? 28.376 -0.991 -10.819 1.00 89.38 65 GLU A CA 1
ATOM 529 C C . GLU A 1 65 ? 26.931 -1.097 -10.324 1.00 89.38 65 GLU A C 1
ATOM 531 O O . GLU A 1 65 ? 26.359 -2.180 -10.374 1.00 89.38 65 GLU A O 1
ATOM 536 N N . ARG A 1 66 ? 26.330 0.005 -9.851 1.00 90.69 66 ARG A N 1
ATOM 537 C CA . ARG A 1 66 ? 24.918 0.010 -9.434 1.00 90.69 66 ARG A CA 1
ATOM 538 C C . ARG A 1 66 ? 23.973 -0.216 -10.613 1.00 90.69 66 ARG A C 1
ATOM 540 O O . ARG A 1 66 ? 22.936 -0.837 -10.430 1.00 90.69 66 ARG A O 1
ATOM 547 N N . ASP A 1 67 ? 24.323 0.296 -11.790 1.00 92.50 67 ASP A N 1
ATOM 548 C CA . ASP A 1 67 ? 23.467 0.235 -12.979 1.00 92.50 67 ASP A CA 1
ATOM 549 C C . ASP A 1 67 ? 23.810 -0.926 -13.927 1.00 92.50 67 ASP A C 1
ATOM 551 O O . ASP A 1 67 ? 23.045 -1.202 -14.851 1.00 92.50 67 ASP A O 1
ATOM 555 N N . ALA A 1 68 ? 24.951 -1.596 -13.728 1.00 92.12 68 ALA A N 1
ATOM 556 C CA . ALA A 1 68 ? 25.501 -2.577 -14.664 1.00 92.12 68 ALA A CA 1
ATOM 557 C C . ALA A 1 68 ? 24.506 -3.689 -15.013 1.00 92.12 68 ALA A C 1
ATOM 559 O O . ALA A 1 68 ? 24.277 -3.948 -16.192 1.00 92.12 68 ALA A O 1
ATOM 560 N N . ALA A 1 69 ? 23.878 -4.303 -14.006 1.00 91.44 69 ALA A N 1
ATOM 561 C CA . ALA A 1 69 ? 22.960 -5.419 -14.219 1.00 91.44 69 ALA A CA 1
ATOM 562 C C . ALA A 1 69 ? 21.681 -4.991 -14.960 1.00 91.44 69 ALA A C 1
ATOM 564 O O . ALA A 1 69 ? 21.225 -5.687 -15.865 1.00 91.44 69 ALA A O 1
ATOM 565 N N . GLY A 1 70 ? 21.136 -3.812 -14.636 1.00 91.31 70 GLY A N 1
ATOM 566 C CA . GLY A 1 70 ? 19.980 -3.256 -15.342 1.00 91.31 70 GLY A CA 1
ATOM 567 C C . GLY A 1 70 ? 20.287 -2.930 -16.805 1.00 91.31 70 GLY A C 1
ATOM 568 O O . GLY A 1 70 ? 19.498 -3.261 -17.689 1.00 91.31 70 GLY A O 1
ATOM 569 N N . LYS A 1 71 ? 21.458 -2.338 -17.072 1.00 92.31 71 LYS A N 1
ATOM 570 C CA . LYS A 1 71 ? 21.924 -2.047 -18.437 1.00 92.31 71 LYS A CA 1
ATOM 571 C C . LYS A 1 71 ? 22.174 -3.324 -19.233 1.00 92.31 71 LYS A C 1
ATOM 573 O O . LYS A 1 71 ? 21.707 -3.434 -20.357 1.00 92.31 71 LYS A O 1
ATOM 578 N N . GLU A 1 72 ? 22.843 -4.314 -18.648 1.00 91.81 72 GLU A N 1
ATOM 579 C CA . GLU A 1 72 ? 23.083 -5.603 -19.301 1.00 91.81 72 GLU A CA 1
ATOM 580 C C . GLU A 1 72 ? 21.780 -6.324 -19.660 1.00 91.81 72 GLU A C 1
ATOM 582 O O . GLU A 1 72 ? 21.644 -6.860 -20.763 1.00 91.81 72 GLU A O 1
ATOM 587 N N . LEU A 1 73 ? 20.798 -6.291 -18.760 1.00 89.06 73 LEU A N 1
ATOM 588 C CA . LEU A 1 73 ? 19.478 -6.838 -19.030 1.00 89.06 73 LEU A CA 1
ATOM 589 C C . LEU A 1 73 ? 18.806 -6.145 -20.223 1.00 89.06 73 LEU A C 1
ATOM 591 O O . LEU A 1 73 ? 18.306 -6.831 -21.114 1.00 89.06 73 LEU A O 1
ATOM 595 N N . SER A 1 74 ? 18.820 -4.810 -20.251 1.00 87.25 74 SER A N 1
ATOM 596 C CA . SER A 1 74 ? 18.216 -4.012 -21.326 1.00 87.25 74 SER A CA 1
ATOM 597 C C . SER A 1 74 ? 18.927 -4.215 -22.662 1.00 87.25 74 SER A C 1
ATOM 599 O O . SER A 1 74 ? 18.301 -4.527 -23.673 1.00 87.25 74 SER A O 1
ATOM 601 N N . ASP A 1 75 ? 20.252 -4.088 -22.668 1.00 87.25 75 ASP A N 1
ATOM 602 C CA . ASP A 1 75 ? 21.042 -4.017 -23.894 1.00 87.25 75 ASP A CA 1
ATOM 603 C C . ASP A 1 75 ? 21.408 -5.376 -24.476 1.00 87.25 75 ASP A C 1
ATOM 605 O O . ASP A 1 75 ? 21.589 -5.481 -25.689 1.00 87.25 75 ASP A O 1
ATOM 609 N N . LYS A 1 76 ? 21.507 -6.420 -23.646 1.00 86.88 76 LYS A N 1
ATOM 610 C CA . LYS A 1 76 ? 21.867 -7.764 -24.112 1.00 86.88 76 LYS A CA 1
ATOM 611 C C . LYS A 1 76 ? 20.703 -8.732 -24.017 1.00 86.88 76 LYS A C 1
ATOM 613 O O . LYS A 1 76 ? 20.362 -9.370 -25.008 1.00 86.88 76 LYS A O 1
ATOM 618 N N . TRP A 1 77 ? 20.114 -8.896 -22.835 1.00 86.81 77 TRP A N 1
ATOM 619 C CA . TRP A 1 77 ? 19.177 -9.999 -22.622 1.00 86.81 77 TRP A CA 1
ATOM 620 C C . TRP A 1 77 ? 17.833 -9.761 -23.314 1.00 86.81 77 TRP A C 1
ATOM 622 O O . TRP A 1 77 ? 17.415 -10.619 -24.091 1.00 86.81 77 TRP A O 1
ATOM 632 N N . LEU A 1 78 ? 17.191 -8.604 -23.092 1.00 83.75 78 LEU A N 1
ATOM 633 C CA . LEU A 1 78 ? 15.873 -8.284 -23.659 1.00 83.75 78 LEU A CA 1
ATOM 634 C C . LEU A 1 78 ? 15.905 -8.287 -25.188 1.00 83.75 78 LEU A C 1
ATOM 636 O O . LEU A 1 78 ? 15.131 -9.004 -25.817 1.00 83.75 78 LEU A O 1
ATOM 640 N N . LYS A 1 79 ? 16.869 -7.581 -25.788 1.00 83.12 79 LYS A N 1
ATOM 641 C CA . LYS A 1 79 ? 17.019 -7.466 -27.251 1.00 83.12 79 LYS A CA 1
ATOM 642 C C . LYS A 1 79 ? 17.281 -8.808 -27.955 1.00 83.12 79 LYS A C 1
ATOM 644 O O . LYS A 1 79 ? 16.999 -8.938 -29.149 1.00 83.12 79 LYS A O 1
ATOM 649 N N . ASN A 1 80 ? 17.778 -9.809 -27.226 1.00 84.06 80 ASN A N 1
ATOM 650 C CA . ASN A 1 80 ? 18.029 -11.155 -27.743 1.00 84.06 80 ASN A CA 1
ATOM 651 C C . ASN A 1 80 ? 16.857 -12.128 -27.558 1.00 84.06 80 ASN A C 1
ATOM 653 O O . ASN A 1 80 ? 16.911 -13.225 -28.114 1.00 84.06 80 ASN A O 1
ATOM 657 N N . GLN A 1 81 ? 15.795 -11.763 -26.830 1.00 78.94 81 GLN A N 1
ATOM 658 C CA . GLN A 1 81 ? 14.649 -12.658 -26.675 1.00 78.94 81 GLN A CA 1
ATOM 659 C C . GLN A 1 81 ? 13.830 -12.728 -27.977 1.00 78.94 81 GLN A C 1
ATOM 661 O O . GLN A 1 81 ? 13.474 -11.680 -28.522 1.00 78.94 81 GLN A O 1
ATOM 666 N N . PRO A 1 82 ? 13.471 -13.929 -28.475 1.00 73.56 82 PRO A N 1
ATOM 667 C CA . PRO A 1 82 ? 12.691 -14.083 -29.708 1.00 73.56 82 PRO A CA 1
ATOM 668 C C . PRO A 1 82 ? 11.360 -13.329 -29.654 1.00 73.56 82 PRO A C 1
ATOM 670 O O . PRO A 1 82 ? 11.006 -12.603 -30.581 1.00 73.56 82 PRO A O 1
ATOM 673 N N . GLN A 1 83 ? 10.667 -13.435 -28.520 1.00 66.06 83 GLN A N 1
ATOM 674 C CA . GLN A 1 83 ? 9.410 -12.738 -28.259 1.00 66.06 83 GLN A CA 1
ATOM 675 C C . GLN A 1 83 ? 9.548 -11.197 -28.203 1.00 66.06 83 GLN A C 1
ATOM 677 O O . GLN A 1 83 ? 8.589 -10.506 -28.535 1.00 66.06 83 GLN A O 1
ATOM 682 N N . TRP A 1 84 ? 10.731 -10.635 -27.913 1.00 70.94 84 TRP A N 1
ATOM 683 C CA . TRP A 1 84 ? 10.959 -9.176 -27.911 1.00 70.94 84 TRP A CA 1
ATOM 684 C C . TRP A 1 84 ? 10.925 -8.574 -29.321 1.00 70.94 84 TRP A C 1
ATOM 686 O O . TRP A 1 84 ? 10.653 -7.390 -29.495 1.00 70.94 84 TRP A O 1
ATOM 696 N N . LYS A 1 85 ? 11.195 -9.391 -30.348 1.00 63.25 85 LYS A N 1
ATOM 697 C CA . LYS A 1 85 ? 11.236 -8.957 -31.752 1.00 63.25 85 LYS A CA 1
ATOM 698 C C . LYS A 1 85 ? 9.872 -9.012 -32.453 1.00 63.25 85 LYS A C 1
ATOM 700 O O . LYS A 1 85 ? 9.756 -8.464 -33.545 1.00 63.25 85 LYS A O 1
ATOM 705 N N . GLY A 1 86 ? 8.864 -9.664 -31.859 1.00 53.53 86 GLY A N 1
ATOM 706 C CA . GLY A 1 86 ? 7.580 -9.945 -32.521 1.00 53.53 86 GLY A CA 1
ATOM 707 C C . GLY A 1 86 ? 6.308 -9.730 -31.691 1.00 53.53 86 GLY A C 1
ATOM 708 O O . GLY A 1 86 ? 5.238 -9.606 -32.281 1.00 53.53 86 GLY A O 1
ATOM 709 N N . ILE A 1 87 ? 6.391 -9.657 -30.358 1.00 51.50 87 ILE A N 1
ATOM 710 C CA . ILE A 1 87 ? 5.250 -9.390 -29.465 1.00 51.50 87 ILE A CA 1
ATOM 711 C C . ILE A 1 87 ? 5.299 -7.928 -29.000 1.00 51.50 87 ILE A C 1
ATOM 713 O O . ILE A 1 87 ? 6.372 -7.334 -28.887 1.00 51.50 87 ILE A O 1
ATOM 717 N N . SER A 1 88 ? 4.130 -7.330 -28.743 1.00 57.03 88 SER A N 1
ATOM 718 C CA . SER A 1 88 ? 4.039 -6.044 -28.044 1.00 57.03 88 SER A CA 1
ATOM 719 C C . SER A 1 88 ? 4.805 -6.150 -26.724 1.00 57.03 88 SER A C 1
ATOM 721 O O . SER A 1 88 ? 4.452 -6.934 -25.851 1.00 57.03 88 SER A O 1
ATOM 723 N N . SER A 1 89 ? 5.860 -5.361 -26.557 1.00 55.34 89 SER A N 1
ATOM 724 C CA . SER A 1 89 ? 6.753 -5.390 -25.389 1.00 55.34 89 SER A CA 1
ATOM 725 C C . SER A 1 89 ? 6.046 -5.282 -24.022 1.00 55.34 89 SER A C 1
ATOM 727 O O . SER A 1 89 ? 6.631 -5.638 -23.001 1.00 55.34 89 SER A O 1
ATOM 729 N N . GLN A 1 90 ? 4.785 -4.831 -24.005 1.00 55.31 90 GLN A N 1
ATOM 730 C CA . GLN A 1 90 ? 3.939 -4.662 -22.818 1.00 55.31 90 GLN A CA 1
ATOM 731 C C . GLN A 1 90 ? 3.571 -5.972 -22.100 1.00 55.31 90 GLN A C 1
ATOM 733 O O . GLN A 1 90 ? 3.124 -5.913 -20.952 1.00 55.31 90 GLN A O 1
ATOM 738 N N . ASP A 1 91 ? 3.814 -7.128 -22.722 1.00 62.84 91 ASP A N 1
ATOM 739 C CA . ASP A 1 91 ? 3.515 -8.446 -22.148 1.00 62.84 91 ASP A CA 1
ATOM 740 C C . ASP A 1 91 ? 4.658 -9.002 -21.272 1.00 62.84 91 ASP A C 1
ATOM 742 O O . ASP A 1 91 ? 4.536 -10.088 -20.709 1.00 62.84 91 ASP A O 1
ATOM 746 N N . TYR A 1 92 ? 5.769 -8.266 -21.119 1.00 73.25 92 TYR A N 1
ATOM 747 C CA . TYR A 1 92 ? 6.849 -8.620 -20.194 1.00 73.25 92 TYR A CA 1
ATOM 748 C C . TYR A 1 92 ? 6.654 -7.994 -18.821 1.00 73.25 92 TYR A C 1
ATOM 750 O O . TYR A 1 92 ? 6.607 -6.768 -18.671 1.00 73.25 92 TYR A O 1
ATOM 758 N N . PHE A 1 93 ? 6.635 -8.854 -17.807 1.00 77.06 93 PHE A N 1
ATOM 759 C CA . PHE A 1 93 ? 6.412 -8.455 -16.427 1.00 77.06 93 PHE A CA 1
ATOM 760 C C . PHE A 1 93 ? 7.718 -8.440 -15.640 1.00 77.06 93 PHE A C 1
ATOM 762 O O . PHE A 1 93 ? 8.475 -9.413 -15.613 1.00 77.06 93 PHE A O 1
ATOM 769 N N . PHE A 1 94 ? 7.943 -7.335 -14.940 1.00 83.75 94 PHE A N 1
ATOM 770 C CA . PHE A 1 94 ? 8.997 -7.183 -13.950 1.00 83.75 94 PHE A CA 1
ATOM 771 C C . PHE A 1 94 ? 8.381 -7.088 -12.569 1.00 83.75 94 PHE A C 1
ATOM 773 O O . PHE A 1 94 ? 7.835 -6.049 -12.206 1.00 83.75 94 PHE A O 1
ATOM 780 N N . VAL A 1 95 ? 8.496 -8.150 -11.780 1.00 85.69 95 VAL A N 1
ATOM 781 C CA . VAL A 1 95 ? 8.164 -8.074 -10.358 1.00 85.69 95 VAL A CA 1
ATOM 782 C C . VAL A 1 95 ? 9.359 -7.523 -9.615 1.00 85.69 95 VAL A C 1
ATOM 784 O O . VAL A 1 95 ? 10.433 -8.116 -9.640 1.00 85.69 95 VAL A O 1
ATOM 787 N N . ILE A 1 96 ? 9.150 -6.397 -8.941 1.00 89.12 96 ILE A N 1
ATOM 788 C CA . ILE A 1 96 ? 10.177 -5.690 -8.195 1.00 89.12 96 ILE A CA 1
ATOM 789 C C . ILE A 1 96 ? 9.742 -5.561 -6.740 1.00 89.12 96 ILE A C 1
ATOM 791 O O . ILE A 1 96 ? 8.750 -4.917 -6.401 1.00 89.12 96 ILE A O 1
ATOM 795 N N . GLY A 1 97 ? 10.525 -6.154 -5.842 1.00 88.06 97 GLY A N 1
ATOM 796 C CA . GLY A 1 97 ? 10.254 -6.164 -4.400 1.00 88.06 97 GLY A CA 1
ATOM 797 C C . GLY A 1 97 ? 10.618 -4.861 -3.690 1.00 88.06 97 GLY A C 1
ATOM 798 O O . GLY A 1 97 ? 10.942 -4.883 -2.508 1.00 88.06 97 GLY A O 1
ATOM 799 N N . ARG A 1 98 ? 10.658 -3.735 -4.398 1.00 91.25 98 ARG A N 1
ATOM 800 C CA . ARG A 1 98 ? 11.150 -2.428 -3.936 1.00 91.25 98 ARG A CA 1
ATOM 801 C C . ARG A 1 98 ? 10.308 -1.322 -4.557 1.00 91.25 98 ARG A C 1
ATOM 803 O O . ARG A 1 98 ? 9.591 -1.574 -5.514 1.00 91.25 98 ARG A O 1
ATOM 810 N N . ILE A 1 99 ? 10.381 -0.118 -3.999 1.00 90.50 99 ILE A N 1
ATOM 811 C CA . ILE A 1 99 ? 9.572 1.017 -4.457 1.00 90.50 99 ILE A CA 1
ATOM 812 C C . ILE A 1 99 ? 10.111 1.577 -5.778 1.00 90.50 99 ILE A C 1
ATOM 814 O O . ILE A 1 99 ? 11.316 1.564 -6.014 1.00 90.50 99 ILE A O 1
ATOM 818 N N . SER A 1 100 ? 9.240 2.145 -6.615 1.00 91.44 100 SER A N 1
ATOM 819 C CA . SER A 1 100 ? 9.600 2.759 -7.907 1.00 91.44 100 SER A CA 1
ATOM 820 C C . SER A 1 100 ? 10.738 3.780 -7.791 1.00 91.44 100 SER A C 1
ATOM 822 O O . SER A 1 100 ? 11.662 3.819 -8.605 1.00 91.44 100 SER A O 1
ATOM 824 N N . ARG A 1 101 ? 10.732 4.562 -6.703 1.00 90.69 101 ARG A N 1
ATOM 825 C CA . ARG A 1 101 ? 11.762 5.565 -6.396 1.00 90.69 101 ARG A CA 1
ATOM 826 C C . ARG A 1 101 ? 13.185 4.986 -6.350 1.00 90.69 101 ARG A C 1
ATOM 828 O O . ARG A 1 101 ? 14.122 5.704 -6.691 1.00 90.69 101 ARG A O 1
ATOM 835 N N . ASP A 1 102 ? 13.357 3.713 -5.987 1.00 93.12 102 ASP A N 1
ATOM 836 C CA . ASP A 1 102 ? 14.669 3.050 -5.912 1.00 93.12 102 ASP A CA 1
ATOM 837 C C . ASP A 1 102 ? 15.315 2.830 -7.297 1.00 93.12 102 ASP A C 1
ATOM 839 O O . ASP A 1 102 ? 16.514 2.567 -7.389 1.00 93.12 102 ASP A O 1
ATOM 843 N N . PHE A 1 103 ? 14.555 2.974 -8.386 1.00 93.94 103 PHE A N 1
ATOM 844 C CA . PHE A 1 103 ? 14.996 2.676 -9.757 1.00 93.94 103 PHE A CA 1
ATOM 845 C C . PHE A 1 103 ? 14.908 3.882 -10.699 1.00 93.94 103 PHE A C 1
ATOM 847 O O . PHE A 1 103 ? 14.966 3.729 -11.920 1.00 93.94 103 PHE A O 1
ATOM 854 N N . ARG A 1 104 ? 14.747 5.084 -10.133 1.00 91.69 104 ARG A N 1
ATOM 855 C CA . ARG A 1 104 ? 14.509 6.340 -10.861 1.00 91.69 104 ARG A CA 1
ATOM 856 C C . ARG A 1 104 ? 15.574 7.401 -10.582 1.00 91.69 104 ARG A C 1
ATOM 858 O O . ARG A 1 104 ? 15.279 8.595 -10.524 1.00 91.69 104 ARG A O 1
ATOM 865 N N . ARG A 1 105 ? 16.827 6.990 -10.390 1.00 92.19 105 ARG A N 1
ATOM 866 C CA . ARG A 1 105 ? 17.932 7.940 -10.224 1.00 92.19 105 ARG A CA 1
ATOM 867 C C . ARG A 1 105 ? 18.259 8.606 -11.565 1.00 92.19 105 ARG A C 1
ATOM 869 O O . ARG A 1 105 ? 18.859 7.983 -12.431 1.00 92.19 105 ARG A O 1
ATOM 876 N N . ASN A 1 106 ? 17.906 9.886 -11.697 1.00 86.38 106 ASN A N 1
ATOM 877 C CA . ASN A 1 106 ? 18.122 10.676 -12.919 1.00 86.38 106 ASN A CA 1
ATOM 878 C C . ASN A 1 106 ? 19.555 11.213 -13.094 1.00 86.38 106 ASN A C 1
ATOM 880 O O . ASN A 1 106 ? 19.912 11.612 -14.195 1.00 86.38 106 ASN A O 1
ATOM 884 N N . SER A 1 107 ? 20.359 11.297 -12.029 1.00 84.50 107 SER A N 1
ATOM 885 C CA . SER A 1 107 ? 21.700 11.892 -12.087 1.00 84.50 107 SER A CA 1
ATOM 886 C C . SER A 1 107 ? 22.786 10.896 -11.716 1.00 84.50 107 SER A C 1
ATOM 888 O O . SER A 1 107 ? 22.638 10.131 -10.760 1.00 84.50 107 SER A O 1
ATOM 890 N N . ASP A 1 108 ? 23.930 10.977 -12.393 1.00 84.25 108 ASP A N 1
ATOM 891 C CA . ASP A 1 108 ? 25.142 10.215 -12.064 1.00 84.25 108 ASP A CA 1
ATOM 892 C C . ASP A 1 108 ? 25.926 10.844 -10.903 1.00 84.25 108 ASP A C 1
ATOM 894 O O . ASP A 1 108 ? 27.155 10.892 -10.864 1.00 84.25 108 ASP A O 1
ATOM 898 N N . ASN A 1 109 ? 25.189 11.301 -9.891 1.00 83.94 109 ASN A N 1
ATOM 899 C CA . ASN A 1 109 ? 25.754 11.712 -8.620 1.00 83.94 109 ASN A CA 1
ATOM 900 C C . ASN A 1 109 ? 26.019 10.477 -7.743 1.00 83.94 109 ASN A C 1
ATOM 902 O O . ASN A 1 109 ? 25.104 9.707 -7.446 1.00 83.94 109 ASN A O 1
ATOM 906 N N . LYS A 1 110 ? 27.260 10.318 -7.261 1.00 83.12 110 LYS A N 1
ATOM 907 C CA . LYS A 1 110 ? 27.688 9.189 -6.405 1.00 83.12 110 LYS A CA 1
ATOM 908 C C . LYS A 1 110 ? 26.903 9.120 -5.089 1.00 83.12 110 LYS A C 1
ATOM 910 O O . LYS A 1 110 ? 26.705 8.032 -4.541 1.00 83.12 110 LYS A O 1
ATOM 915 N N . SER A 1 111 ? 26.437 10.273 -4.613 1.00 84.38 111 SER A N 1
ATOM 916 C CA . SER A 1 111 ? 25.592 10.419 -3.423 1.00 84.38 111 SER A CA 1
ATOM 917 C C . SER A 1 111 ? 24.102 10.201 -3.710 1.00 84.38 111 SER A C 1
ATOM 919 O O . SER A 1 111 ? 23.305 10.144 -2.777 1.00 84.38 111 SER A O 1
ATOM 921 N N . GLY A 1 112 ? 23.708 10.082 -4.982 1.00 86.12 112 GLY A N 1
ATOM 922 C CA . GLY A 1 112 ? 22.329 9.829 -5.382 1.00 86.12 112 GLY A CA 1
ATOM 923 C C . GLY A 1 112 ? 21.849 8.451 -4.927 1.00 86.12 112 GLY A C 1
ATOM 924 O O . GLY A 1 112 ? 22.584 7.465 -5.000 1.00 86.12 112 GLY A O 1
ATOM 925 N N . TRP A 1 113 ? 20.602 8.385 -4.467 1.00 89.75 113 TRP A N 1
ATOM 926 C CA . TRP A 1 113 ? 19.915 7.137 -4.142 1.00 89.75 113 TRP A CA 1
ATOM 927 C C . TRP A 1 113 ? 19.334 6.521 -5.412 1.00 89.75 113 TRP A C 1
ATOM 929 O O . TRP A 1 113 ? 18.757 7.241 -6.223 1.00 89.75 113 TRP A O 1
ATOM 939 N N . GLY A 1 114 ? 19.449 5.205 -5.572 1.00 92.25 114 GLY A N 1
ATOM 940 C CA . GLY A 1 114 ? 18.788 4.497 -6.663 1.00 92.25 114 GLY A CA 1
ATOM 941 C C . GLY A 1 114 ? 19.708 3.912 -7.732 1.00 92.25 114 GLY A C 1
ATOM 942 O O . GLY A 1 114 ? 20.904 4.216 -7.799 1.00 92.25 114 GLY A O 1
ATOM 943 N N . THR A 1 115 ? 19.103 3.105 -8.598 1.00 93.44 115 THR A N 1
ATOM 944 C CA . THR A 1 115 ? 19.613 2.767 -9.939 1.00 93.44 115 THR A CA 1
ATOM 945 C C . THR A 1 115 ? 18.842 3.552 -11.001 1.00 93.44 115 THR A C 1
ATOM 947 O O . THR A 1 115 ? 17.873 4.248 -10.683 1.00 93.44 115 THR A O 1
ATOM 950 N N . ASN A 1 116 ? 19.257 3.438 -12.260 1.00 92.94 116 ASN A N 1
ATOM 951 C CA . ASN A 1 116 ? 18.559 4.030 -13.401 1.00 92.94 116 ASN A CA 1
ATOM 952 C C . ASN A 1 116 ? 17.629 3.047 -14.149 1.00 92.94 116 ASN A C 1
ATOM 954 O O . ASN A 1 116 ? 17.165 3.378 -15.236 1.00 92.94 116 ASN A O 1
ATOM 958 N N . LEU A 1 117 ? 17.357 1.853 -13.600 1.00 93.12 117 LEU A N 1
ATOM 959 C CA . LEU A 1 117 ? 16.650 0.770 -14.301 1.00 93.12 117 LEU A CA 1
ATOM 960 C C . LEU A 1 117 ? 15.323 1.221 -14.931 1.00 93.12 117 LEU A C 1
ATOM 962 O O . LEU A 1 117 ? 15.091 0.963 -16.104 1.00 93.12 117 LEU A O 1
ATOM 966 N N . MET A 1 118 ? 14.458 1.930 -14.200 1.00 92.56 118 MET A N 1
ATOM 967 C CA . MET A 1 118 ? 13.153 2.377 -14.723 1.00 92.56 118 MET A CA 1
ATOM 968 C C . MET A 1 118 ? 13.249 3.609 -15.641 1.00 92.56 118 MET A C 1
ATOM 970 O O . MET A 1 118 ? 12.226 4.137 -16.074 1.00 92.56 118 MET A O 1
ATOM 974 N N . LEU A 1 119 ? 14.464 4.078 -15.926 1.00 91.81 119 LEU A N 1
ATOM 975 C CA . LEU A 1 119 ? 14.764 5.205 -16.812 1.00 91.81 119 LEU A CA 1
ATOM 976 C C . LEU A 1 119 ? 15.540 4.776 -18.064 1.00 91.81 119 LEU A C 1
ATOM 978 O O . LEU A 1 119 ? 15.880 5.626 -18.884 1.00 91.81 119 LEU A O 1
ATOM 982 N N . LEU A 1 120 ? 15.849 3.483 -18.208 1.00 91.56 120 LEU A N 1
ATOM 983 C CA . LEU A 1 120 ? 16.483 2.961 -19.415 1.00 91.56 120 LEU A CA 1
ATOM 984 C C . LEU A 1 120 ? 15.545 3.117 -20.629 1.00 91.56 120 LEU A C 1
ATOM 986 O O . LEU A 1 120 ? 14.323 3.124 -20.457 1.00 91.56 120 LEU A O 1
ATOM 990 N N . PRO A 1 121 ? 16.087 3.213 -21.858 1.00 88.56 121 PRO A N 1
ATOM 991 C CA . PRO A 1 121 ? 15.287 3.448 -23.063 1.00 88.56 121 PRO A CA 1
ATOM 992 C C . PRO A 1 121 ? 14.184 2.410 -23.305 1.00 88.56 121 PRO A C 1
ATOM 994 O O . PRO A 1 121 ? 13.115 2.759 -23.798 1.00 88.56 121 PRO A O 1
ATOM 997 N N . ASP A 1 122 ? 14.425 1.154 -22.924 1.00 84.69 122 ASP A N 1
ATOM 998 C CA . ASP A 1 122 ? 13.466 0.058 -23.092 1.00 84.69 122 ASP A CA 1
ATOM 999 C C . ASP A 1 122 ? 12.444 -0.022 -21.940 1.00 84.69 122 ASP A C 1
ATOM 1001 O O . ASP A 1 122 ? 11.463 -0.756 -22.023 1.00 84.69 122 ASP A O 1
ATOM 1005 N N . SER A 1 123 ? 12.616 0.745 -20.861 1.00 87.06 123 SER A N 1
ATOM 1006 C CA . SER A 1 123 ? 11.756 0.659 -19.675 1.00 87.06 123 SER A CA 1
ATOM 1007 C C . SER A 1 123 ? 10.302 1.086 -19.896 1.00 87.06 123 SER A C 1
ATOM 1009 O O . SER A 1 123 ? 9.429 0.405 -19.364 1.00 87.06 123 SER A O 1
ATOM 1011 N N . PRO A 1 124 ? 9.969 2.125 -20.690 1.00 84.38 124 PRO A N 1
ATOM 1012 C CA . PRO A 1 124 ? 8.574 2.466 -21.004 1.00 84.38 124 PRO A CA 1
ATOM 1013 C C . PRO A 1 124 ? 7.788 1.341 -21.691 1.00 84.38 124 PRO A C 1
ATOM 1015 O O . PRO A 1 124 ? 6.559 1.327 -21.653 1.00 84.38 124 PRO A O 1
ATOM 1018 N N . ASN A 1 125 ? 8.504 0.406 -22.314 1.00 79.56 125 ASN A N 1
ATOM 1019 C CA . ASN A 1 125 ? 7.948 -0.725 -23.036 1.00 79.56 125 ASN A CA 1
ATOM 1020 C C . ASN A 1 125 ? 7.645 -1.927 -22.132 1.00 79.56 125 ASN A C 1
ATOM 1022 O O . ASN A 1 125 ? 6.991 -2.848 -22.604 1.00 79.56 125 ASN A O 1
ATOM 1026 N N . LEU A 1 126 ? 8.087 -1.910 -20.870 1.00 83.00 126 LEU A N 1
ATOM 1027 C CA . LEU A 1 126 ? 7.949 -2.990 -19.890 1.00 83.00 126 LEU A CA 1
ATOM 1028 C C . LEU A 1 126 ? 6.832 -2.718 -18.881 1.00 83.00 126 LEU A C 1
ATOM 1030 O O . LEU A 1 126 ? 6.618 -1.568 -18.501 1.00 83.00 126 LEU A O 1
ATOM 1034 N N . SER A 1 127 ? 6.190 -3.772 -18.374 1.00 84.25 127 SER A N 1
ATOM 1035 C CA . SER A 1 127 ? 5.212 -3.681 -17.284 1.00 84.25 127 SER A CA 1
ATOM 1036 C C . SER A 1 127 ? 5.875 -3.976 -15.934 1.00 84.25 127 SER A C 1
ATOM 1038 O O . SER A 1 127 ? 6.295 -5.101 -15.662 1.00 84.25 127 SER A O 1
ATOM 1040 N N . PHE A 1 128 ? 5.959 -2.977 -15.054 1.00 87.31 128 PHE A N 1
ATOM 1041 C CA . PHE A 1 128 ? 6.569 -3.115 -13.727 1.00 87.31 128 PHE A CA 1
ATOM 1042 C C . PHE A 1 128 ? 5.513 -3.338 -12.643 1.00 87.31 128 PHE A C 1
ATOM 1044 O O . PHE A 1 128 ? 4.684 -2.468 -12.386 1.00 87.31 128 PHE A O 1
ATOM 1051 N N . LEU A 1 129 ? 5.584 -4.472 -11.954 1.00 87.06 129 LEU A N 1
ATOM 1052 C CA . LEU A 1 129 ? 4.811 -4.767 -10.753 1.00 87.06 129 LEU A CA 1
ATOM 1053 C C . LEU A 1 129 ? 5.682 -4.448 -9.527 1.00 87.06 129 LEU A C 1
ATOM 1055 O O . LEU A 1 129 ? 6.668 -5.131 -9.262 1.00 87.06 129 LEU A O 1
ATOM 1059 N N . THR A 1 130 ? 5.355 -3.386 -8.797 1.00 88.31 130 THR A N 1
ATOM 1060 C CA . THR A 1 130 ? 6.180 -2.814 -7.716 1.00 88.31 130 THR A CA 1
ATOM 1061 C C . THR A 1 130 ? 5.360 -2.612 -6.449 1.00 88.31 130 THR A C 1
ATOM 1063 O O . THR A 1 130 ? 4.155 -2.410 -6.518 1.00 88.31 130 THR A O 1
ATOM 1066 N N . ILE A 1 131 ? 5.986 -2.622 -5.272 1.00 86.44 131 ILE A N 1
ATOM 1067 C CA . ILE A 1 131 ? 5.259 -2.414 -4.006 1.00 86.44 131 ILE A CA 1
ATOM 1068 C C . ILE A 1 131 ? 4.769 -0.973 -3.798 1.00 86.44 131 ILE A C 1
ATOM 1070 O O . ILE A 1 131 ? 3.845 -0.722 -3.028 1.00 86.44 131 ILE A O 1
ATOM 1074 N N . GLU A 1 132 ? 5.370 -0.017 -4.505 1.00 87.12 132 GLU A N 1
ATOM 1075 C CA . GLU A 1 132 ? 4.924 1.376 -4.542 1.00 87.12 132 GLU A CA 1
ATOM 1076 C C . GLU A 1 132 ? 5.245 1.953 -5.920 1.00 87.12 132 GLU A C 1
ATOM 1078 O O . GLU A 1 132 ? 6.415 2.165 -6.260 1.00 87.12 132 GLU A O 1
ATOM 1083 N N . ARG A 1 133 ? 4.204 2.182 -6.728 1.00 86.94 133 ARG A N 1
ATOM 1084 C CA . ARG A 1 133 ? 4.337 2.753 -8.072 1.00 86.94 133 ARG A CA 1
ATOM 1085 C C . ARG A 1 133 ? 4.503 4.267 -8.051 1.00 86.94 133 ARG A C 1
ATOM 1087 O O . ARG A 1 133 ? 3.992 4.950 -7.164 1.00 86.94 133 ARG A O 1
ATOM 1094 N N . SER A 1 134 ? 5.108 4.805 -9.104 1.00 83.12 134 SER A N 1
ATOM 1095 C CA . SER A 1 134 ? 5.003 6.229 -9.412 1.00 83.12 134 SER A CA 1
ATOM 1096 C C . SER A 1 134 ? 3.571 6.570 -9.863 1.00 83.12 134 SER A C 1
ATOM 1098 O O . SER A 1 134 ? 3.066 5.945 -10.802 1.00 83.12 134 SER A O 1
ATOM 1100 N N . PRO A 1 135 ? 2.903 7.577 -9.265 1.00 73.00 135 PRO A N 1
ATOM 1101 C CA . PRO A 1 135 ? 1.560 7.991 -9.674 1.00 73.00 135 PRO A CA 1
ATOM 1102 C C . PRO A 1 135 ? 1.469 8.442 -11.135 1.00 73.00 135 PRO A C 1
ATOM 1104 O O . PRO A 1 135 ? 0.419 8.279 -11.751 1.00 73.00 135 PRO A O 1
ATOM 1107 N N . THR A 1 136 ? 2.562 8.983 -11.681 1.00 73.69 136 THR A N 1
ATOM 1108 C CA . THR A 1 136 ? 2.647 9.518 -13.049 1.00 73.69 136 THR A CA 1
ATOM 1109 C C . THR A 1 136 ? 3.023 8.465 -14.088 1.00 73.69 136 THR A C 1
ATOM 1111 O O . THR A 1 136 ? 2.904 8.705 -15.290 1.00 73.69 136 THR A O 1
ATOM 1114 N N . SER A 1 137 ? 3.480 7.291 -13.650 1.00 79.62 137 SER A N 1
ATOM 1115 C CA . SER A 1 137 ? 3.918 6.236 -14.554 1.00 79.62 137 SER A CA 1
ATOM 1116 C C . SER A 1 137 ? 2.746 5.381 -15.014 1.00 79.62 137 SER A C 1
ATOM 1118 O O . SER A 1 137 ? 1.903 4.967 -14.218 1.00 79.62 137 SER A O 1
ATOM 1120 N N . HIS A 1 138 ? 2.688 5.130 -16.319 1.00 79.88 138 HIS A N 1
ATOM 1121 C CA . HIS A 1 138 ? 1.573 4.424 -16.948 1.00 79.88 138 HIS A CA 1
ATOM 1122 C C . HIS A 1 138 ? 1.811 2.914 -17.024 1.00 79.88 138 HIS A C 1
ATOM 1124 O O . HIS A 1 138 ? 0.840 2.158 -17.048 1.00 79.88 138 HIS A O 1
ATOM 1130 N N . ASN A 1 139 ? 3.077 2.497 -17.025 1.00 83.00 139 ASN A N 1
ATOM 1131 C CA . ASN A 1 139 ? 3.539 1.118 -17.152 1.00 83.00 139 ASN A CA 1
ATOM 1132 C C . ASN A 1 139 ? 3.973 0.504 -15.806 1.00 83.00 139 ASN A C 1
ATOM 1134 O O . ASN A 1 139 ? 4.642 -0.525 -15.770 1.00 83.00 139 ASN A O 1
ATOM 1138 N N . GLU A 1 1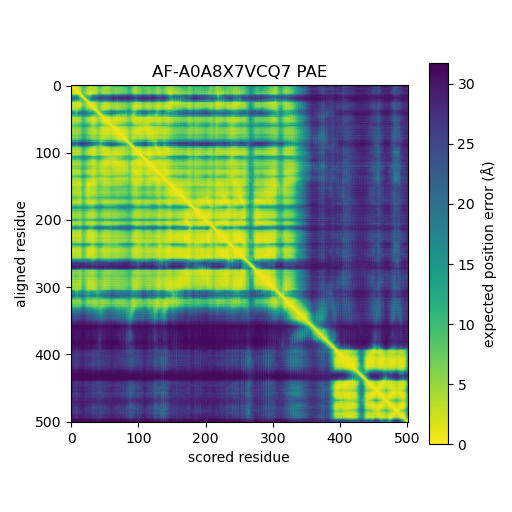40 ? 3.596 1.135 -14.691 1.00 85.44 140 GLU A N 1
ATOM 1139 C CA . GLU A 1 140 ? 3.801 0.610 -13.342 1.00 85.44 140 GLU A CA 1
ATOM 1140 C C . GLU A 1 140 ? 2.477 0.275 -12.661 1.00 85.44 140 GLU A C 1
ATOM 1142 O O . GLU A 1 140 ? 1.506 1.034 -12.728 1.00 85.44 140 GLU A O 1
ATOM 1147 N N . PHE A 1 141 ? 2.479 -0.824 -11.917 1.00 84.06 141 PHE A N 1
ATOM 1148 C CA . PHE A 1 141 ? 1.333 -1.350 -11.197 1.00 84.06 141 PHE A CA 1
ATOM 1149 C C . PHE A 1 141 ? 1.750 -1.674 -9.768 1.00 84.06 141 PHE A C 1
ATOM 1151 O O . PHE A 1 141 ? 2.786 -2.298 -9.536 1.00 84.06 141 PHE A O 1
ATOM 1158 N N . SER A 1 142 ? 0.951 -1.215 -8.805 1.00 84.50 142 SER A N 1
ATOM 1159 C CA . SER A 1 142 ? 1.226 -1.477 -7.397 1.00 84.50 142 SER A CA 1
ATOM 1160 C C . SER A 1 142 ? 0.766 -2.877 -7.019 1.00 84.50 142 SER A C 1
ATOM 1162 O O . SER A 1 142 ? -0.372 -3.241 -7.308 1.00 84.50 142 SER A O 1
ATOM 1164 N N . ILE A 1 143 ? 1.611 -3.606 -6.302 1.00 84.69 143 ILE A N 1
ATOM 1165 C CA . ILE A 1 143 ? 1.259 -4.855 -5.631 1.00 84.69 143 ILE A CA 1
ATOM 1166 C C . ILE A 1 143 ? 1.494 -4.726 -4.122 1.00 84.69 143 ILE A C 1
ATOM 1168 O O . ILE A 1 143 ? 2.444 -4.068 -3.708 1.00 84.69 143 ILE A O 1
ATOM 1172 N N . PRO A 1 144 ? 0.637 -5.294 -3.265 1.00 86.56 144 PRO A N 1
ATOM 1173 C CA . PRO A 1 144 ? 0.780 -5.210 -1.816 1.00 86.56 144 PRO A CA 1
ATOM 1174 C C . PRO A 1 144 ? 2.143 -5.650 -1.293 1.00 86.56 144 PRO A C 1
ATOM 1176 O O . PRO A 1 144 ? 2.747 -6.612 -1.777 1.00 86.56 144 PRO A O 1
ATOM 1179 N N . TYR A 1 145 ? 2.605 -4.977 -0.241 1.00 88.06 145 TYR A N 1
ATOM 1180 C CA . TYR A 1 145 ? 3.763 -5.447 0.511 1.00 88.06 145 TYR A CA 1
ATOM 1181 C C . TYR A 1 145 ? 3.467 -6.836 1.069 1.00 88.06 145 TYR A C 1
ATOM 1183 O O . TYR A 1 145 ? 2.348 -7.133 1.483 1.00 88.06 145 TYR A O 1
ATOM 1191 N N . ARG A 1 146 ? 4.498 -7.677 1.139 1.00 87.38 146 ARG A N 1
ATOM 1192 C CA . ARG A 1 146 ? 4.350 -9.005 1.727 1.00 87.38 146 ARG A CA 1
ATOM 1193 C C . ARG A 1 146 ? 4.067 -8.900 3.230 1.00 87.38 146 ARG A C 1
ATOM 1195 O O . ARG A 1 146 ? 4.905 -8.380 3.969 1.00 87.38 146 ARG A O 1
ATOM 1202 N N . THR A 1 147 ? 2.915 -9.415 3.648 1.00 89.94 147 THR A N 1
ATOM 1203 C CA . THR A 1 147 ? 2.488 -9.529 5.051 1.00 89.94 147 THR A CA 1
ATOM 1204 C C . THR A 1 147 ? 3.040 -10.805 5.698 1.00 89.94 147 THR A C 1
ATOM 1206 O O . THR A 1 147 ? 3.856 -11.510 5.104 1.00 89.94 147 THR A O 1
ATOM 1209 N N . TYR A 1 148 ? 2.696 -11.081 6.960 1.00 89.94 148 TYR A N 1
ATOM 1210 C CA . TYR A 1 148 ? 3.162 -12.285 7.670 1.00 89.94 148 TYR A CA 1
ATOM 1211 C C . TYR A 1 148 ? 2.303 -13.535 7.411 1.00 89.94 148 TYR A C 1
ATOM 1213 O O . TYR A 1 148 ? 2.749 -14.636 7.724 1.00 89.94 148 TYR A O 1
ATOM 1221 N N . PHE A 1 149 ? 1.105 -13.390 6.837 1.00 90.00 149 PHE A N 1
ATOM 1222 C CA . PHE A 1 149 ? 0.142 -14.480 6.656 1.00 90.00 149 PHE A CA 1
ATOM 1223 C C . PHE A 1 149 ? -0.056 -14.819 5.180 1.00 90.00 149 PHE A C 1
ATOM 1225 O O . PHE A 1 149 ? -0.446 -13.961 4.388 1.00 90.00 149 PHE A O 1
ATOM 1232 N N . HIS A 1 150 ? 0.182 -16.083 4.840 1.00 87.81 150 HIS A N 1
ATOM 1233 C CA . HIS A 1 150 ? 0.106 -16.631 3.491 1.00 87.81 150 HIS A CA 1
ATOM 1234 C C . HIS A 1 150 ? -0.538 -18.018 3.537 1.00 87.81 150 HIS A C 1
ATOM 1236 O O . HIS A 1 150 ? 0.162 -19.010 3.763 1.00 87.81 150 HIS A O 1
ATOM 1242 N N . PRO A 1 151 ? -1.872 -18.082 3.403 1.00 84.88 151 PRO A N 1
ATOM 1243 C CA . PRO A 1 151 ? -2.625 -19.316 3.560 1.00 84.88 151 PRO A CA 1
ATOM 1244 C C . PRO A 1 151 ? -2.370 -20.296 2.420 1.00 84.88 151 PRO A C 1
ATOM 1246 O O . PRO A 1 151 ? -2.103 -19.903 1.283 1.00 84.88 151 PRO A O 1
ATOM 1249 N N . ASN A 1 152 ? -2.504 -21.585 2.731 1.00 79.00 152 ASN A N 1
ATOM 1250 C CA . ASN A 1 152 ? -2.398 -22.657 1.737 1.00 79.00 152 ASN A CA 1
ATOM 1251 C C . ASN A 1 152 ? -3.775 -23.180 1.284 1.00 79.00 152 ASN A C 1
ATOM 1253 O O . ASN A 1 152 ? -3.840 -24.053 0.421 1.00 79.00 152 ASN A O 1
ATOM 1257 N N . SER A 1 153 ? -4.871 -22.678 1.865 1.00 77.81 153 SER A N 1
ATOM 1258 C CA . SER A 1 153 ? -6.241 -23.090 1.539 1.00 77.81 153 SER A CA 1
ATOM 1259 C C . SER A 1 153 ? -7.261 -21.979 1.804 1.00 77.81 153 SER A C 1
ATOM 1261 O O . SER A 1 153 ? -7.043 -21.091 2.632 1.00 77.81 153 SER A O 1
ATOM 1263 N N . ALA A 1 154 ? -8.424 -22.055 1.150 1.00 78.81 154 ALA A N 1
ATOM 1264 C CA . ALA A 1 154 ? -9.533 -21.129 1.403 1.00 78.81 154 ALA A CA 1
ATOM 1265 C C . ALA A 1 154 ? -10.089 -21.235 2.837 1.00 78.81 154 ALA A C 1
ATOM 1267 O O . ALA A 1 154 ? -10.580 -20.254 3.392 1.00 78.81 154 ALA A O 1
ATOM 1268 N N . VAL A 1 155 ? -9.982 -22.410 3.466 1.00 82.56 155 VAL A N 1
ATOM 1269 C CA . VAL A 1 155 ? -10.425 -22.616 4.853 1.00 82.56 155 VAL A CA 1
ATOM 1270 C C . VAL A 1 155 ? -9.621 -21.737 5.807 1.00 82.56 155 VAL A C 1
ATOM 1272 O O . VAL A 1 155 ? -10.189 -21.105 6.690 1.00 82.56 155 VAL A O 1
ATOM 1275 N N . GLU A 1 156 ? -8.309 -21.621 5.609 1.00 83.75 156 GLU A N 1
ATOM 1276 C CA . GLU A 1 156 ? -7.464 -20.772 6.453 1.00 83.75 156 GLU A CA 1
ATOM 1277 C C . GLU A 1 156 ? -7.784 -19.281 6.307 1.00 83.75 156 GLU A C 1
ATOM 1279 O O . GLU A 1 156 ? -7.725 -18.545 7.295 1.00 83.75 156 GLU A O 1
ATOM 1284 N N . PHE A 1 157 ? -8.174 -18.838 5.107 1.00 82.69 157 PHE A N 1
ATOM 1285 C CA . PHE A 1 157 ? -8.687 -17.485 4.891 1.00 82.69 157 PHE A CA 1
ATOM 1286 C C . PHE A 1 157 ? -9.941 -17.216 5.716 1.00 82.69 157 PHE A C 1
ATOM 1288 O O . PHE A 1 157 ? -9.996 -16.230 6.452 1.00 82.69 157 PHE A O 1
ATOM 1295 N N . LEU A 1 158 ? -10.930 -18.107 5.618 1.00 85.12 158 LEU A N 1
ATOM 1296 C CA . LEU A 1 158 ? -12.191 -17.982 6.345 1.00 85.12 158 LEU A CA 1
ATOM 1297 C C . LEU A 1 158 ? -11.962 -18.034 7.856 1.00 85.12 158 LEU A C 1
ATOM 1299 O O . LEU A 1 158 ? -12.482 -17.192 8.584 1.00 85.12 158 LEU A O 1
ATOM 1303 N N . THR A 1 159 ? -11.115 -18.950 8.327 1.00 87.81 159 THR A N 1
ATOM 1304 C CA . THR A 1 159 ? -10.714 -19.036 9.736 1.00 87.81 159 THR A CA 1
ATOM 1305 C C . THR A 1 159 ? -10.075 -17.734 10.207 1.00 87.81 159 THR A C 1
ATOM 1307 O O . THR A 1 159 ? -10.429 -17.225 11.271 1.00 87.81 159 THR A O 1
ATOM 1310 N N . ARG A 1 160 ? -9.180 -17.139 9.405 1.00 88.19 160 ARG A N 1
ATOM 1311 C CA . ARG A 1 160 ? -8.559 -15.850 9.731 1.00 88.19 160 ARG A CA 1
ATOM 1312 C C . ARG A 1 160 ? -9.592 -14.727 9.808 1.00 88.19 160 ARG A C 1
ATOM 1314 O O . ARG A 1 160 ? -9.601 -13.992 10.793 1.00 88.19 160 ARG A O 1
ATOM 1321 N N . GLN A 1 161 ? -10.462 -14.600 8.808 1.00 90.12 161 GLN A N 1
ATOM 1322 C CA . GLN A 1 161 ? -11.500 -13.567 8.784 1.00 90.12 161 GLN A CA 1
ATOM 1323 C C . GLN A 1 161 ? -12.479 -13.719 9.954 1.00 90.12 161 GLN A C 1
ATOM 1325 O O . GLN A 1 161 ? -12.791 -12.731 10.613 1.00 90.12 161 GLN A O 1
ATOM 1330 N N . ASN A 1 162 ? -12.920 -14.942 10.256 1.00 90.62 162 ASN A N 1
ATOM 1331 C CA . ASN A 1 162 ? -13.828 -15.222 11.368 1.00 90.62 162 ASN A CA 1
ATOM 1332 C C . ASN A 1 162 ? -13.175 -14.933 12.722 1.00 90.62 162 ASN A C 1
ATOM 1334 O O . ASN A 1 162 ? -13.803 -14.292 13.561 1.00 90.62 162 ASN A O 1
ATOM 1338 N N . LYS A 1 163 ? -11.898 -15.305 12.910 1.00 89.94 163 LYS A N 1
ATOM 1339 C CA . LYS A 1 163 ? -11.131 -14.931 14.109 1.00 89.94 163 LYS A CA 1
ATOM 1340 C C . LYS A 1 163 ? -11.157 -13.417 14.299 1.00 89.94 163 LYS A C 1
ATOM 1342 O O . LYS A 1 163 ? -11.574 -12.944 15.347 1.00 89.94 163 LYS A O 1
ATOM 1347 N N . ILE A 1 164 ? -10.773 -12.653 13.277 1.00 91.62 164 ILE A N 1
ATOM 1348 C CA . ILE A 1 164 ? -10.707 -11.188 13.364 1.00 91.62 164 ILE A CA 1
ATOM 1349 C C . ILE A 1 164 ? -12.084 -10.568 13.616 1.00 91.62 164 ILE A C 1
ATOM 1351 O O . ILE A 1 164 ? -12.162 -9.596 14.357 1.00 91.62 164 ILE A O 1
ATOM 1355 N N . LYS A 1 165 ? -13.164 -11.099 13.030 1.00 90.81 165 LYS A N 1
ATOM 1356 C CA . LYS A 1 165 ? -14.533 -10.609 13.275 1.00 90.81 165 LYS A CA 1
ATOM 1357 C C . LYS A 1 165 ? -14.956 -10.750 14.740 1.00 90.81 165 LYS A C 1
ATOM 1359 O O . LYS A 1 165 ? -15.679 -9.897 15.237 1.00 90.81 165 LYS A O 1
ATOM 1364 N N . LEU A 1 166 ? -14.500 -11.806 15.413 1.00 90.38 166 LEU A N 1
ATOM 1365 C CA . LEU A 1 166 ? -14.854 -12.113 16.802 1.00 90.38 166 LEU A CA 1
ATOM 1366 C C . LEU A 1 166 ? -13.936 -11.438 17.833 1.00 90.38 166 LEU A C 1
ATOM 1368 O O . LEU A 1 166 ? -14.281 -11.381 19.011 1.00 90.38 166 LEU A O 1
ATOM 1372 N N . VAL A 1 167 ? -12.769 -10.934 17.419 1.00 90.56 167 VAL A N 1
ATOM 1373 C CA . VAL A 1 167 ? -11.834 -10.260 18.329 1.00 90.56 167 VAL A CA 1
ATOM 1374 C C . VAL A 1 167 ? -12.438 -8.949 18.836 1.00 90.56 167 VAL A C 1
ATOM 1376 O O . VAL A 1 167 ? -12.757 -8.045 18.054 1.00 90.56 167 VAL A O 1
ATOM 1379 N N . ASN A 1 168 ? -12.532 -8.830 20.160 1.00 89.44 168 ASN A N 1
ATOM 1380 C CA . ASN A 1 168 ? -12.877 -7.582 20.825 1.00 89.44 168 ASN A CA 1
ATOM 1381 C C . ASN A 1 168 ? -11.653 -6.649 20.859 1.00 89.44 168 ASN A C 1
ATOM 1383 O O . ASN A 1 168 ? -10.625 -6.992 21.445 1.00 89.44 168 ASN A O 1
ATOM 1387 N N . GLN A 1 169 ? -11.761 -5.482 20.221 1.00 93.62 169 GLN A N 1
ATOM 1388 C CA . GLN A 1 169 ? -10.693 -4.481 20.165 1.00 93.62 169 GLN A CA 1
ATOM 1389 C C . GLN A 1 169 ? -10.797 -3.566 21.388 1.00 93.62 169 GLN A C 1
ATOM 1391 O O . GLN A 1 169 ? -11.717 -2.759 21.491 1.00 93.62 169 GLN A O 1
ATOM 1396 N N . THR A 1 170 ? -9.863 -3.707 22.328 1.00 94.00 170 THR A N 1
ATOM 1397 C CA . THR A 1 170 ? -9.847 -2.943 23.588 1.00 94.00 170 THR A CA 1
ATOM 1398 C C . THR A 1 170 ? -9.060 -1.637 23.490 1.00 94.00 170 THR A C 1
ATOM 1400 O O . THR A 1 170 ? -9.253 -0.744 24.313 1.00 94.00 170 THR A O 1
ATOM 1403 N N . ILE A 1 171 ? -8.185 -1.507 22.490 1.00 96.69 171 ILE A N 1
ATOM 1404 C CA . ILE A 1 171 ? -7.366 -0.320 22.246 1.00 96.69 171 ILE A CA 1
ATOM 1405 C C . ILE A 1 171 ? -8.054 0.539 21.180 1.00 96.69 171 ILE A C 1
ATOM 1407 O O . ILE A 1 171 ? -8.334 0.066 20.079 1.00 96.69 171 ILE A O 1
ATOM 1411 N N . LEU A 1 172 ? -8.300 1.821 21.472 1.00 96.44 172 LEU A N 1
ATOM 1412 C CA . LEU A 1 172 ? -8.943 2.731 20.519 1.00 96.44 172 LEU A CA 1
ATOM 1413 C C . LEU A 1 172 ? -8.053 2.957 19.295 1.00 96.44 172 LEU A C 1
ATOM 1415 O O . LEU A 1 172 ? -8.508 2.859 18.160 1.00 96.44 172 LEU A O 1
ATOM 1419 N N . PHE A 1 173 ? -6.775 3.255 19.505 1.00 97.00 173 PHE A N 1
ATOM 1420 C CA . PHE A 1 173 ? -5.851 3.454 18.398 1.00 97.00 173 PHE A CA 1
ATOM 1421 C C . PHE A 1 173 ? -4.450 2.969 18.725 1.00 97.00 173 PHE A C 1
ATOM 1423 O O . PHE A 1 173 ? -4.060 2.874 19.881 1.00 97.00 173 PHE A O 1
ATOM 1430 N N . SER A 1 174 ? -3.663 2.658 17.708 1.00 96.94 174 SER A N 1
ATOM 1431 C CA . SER A 1 174 ? -2.275 2.275 17.909 1.00 96.94 174 SER A CA 1
ATOM 1432 C C . SER A 1 174 ? -1.338 2.892 16.899 1.00 96.94 174 SER A C 1
ATOM 1434 O O . SER A 1 174 ? -1.707 3.263 15.780 1.00 96.94 174 SER A O 1
ATOM 1436 N N . PHE A 1 175 ? -0.080 2.987 17.311 1.00 94.81 175 PHE A N 1
ATOM 1437 C CA . PHE A 1 175 ? 1.006 3.380 16.443 1.00 94.81 175 PHE A CA 1
ATOM 1438 C C . PHE A 1 175 ? 2.197 2.450 16.641 1.00 94.81 175 PHE A C 1
ATOM 1440 O O . PHE A 1 175 ? 2.729 2.315 17.739 1.00 94.81 175 PHE A O 1
ATOM 1447 N N . ALA A 1 176 ? 2.637 1.838 15.544 1.00 94.06 176 ALA A N 1
ATOM 1448 C CA . ALA A 1 176 ? 3.893 1.109 15.478 1.00 94.06 176 ALA A CA 1
ATOM 1449 C C . ALA A 1 176 ? 4.900 1.908 14.642 1.00 94.06 176 ALA A C 1
ATOM 1451 O O . ALA A 1 176 ? 4.691 2.207 13.448 1.00 94.06 176 ALA A O 1
ATOM 1452 N N . GLY A 1 177 ? 6.001 2.302 15.276 1.00 90.81 177 GLY A N 1
ATOM 1453 C CA . GLY A 1 177 ? 7.019 3.086 14.609 1.00 90.81 177 GLY A CA 1
ATOM 1454 C C . GLY A 1 177 ? 8.078 3.693 15.515 1.00 90.81 177 GLY A C 1
ATOM 1455 O O . GLY A 1 177 ? 7.944 3.764 16.725 1.00 90.81 177 GLY A O 1
ATOM 1456 N N . ALA A 1 178 ? 9.127 4.164 14.850 1.00 88.06 178 ALA A N 1
ATOM 1457 C CA . ALA A 1 178 ? 10.268 4.856 15.429 1.00 88.06 178 ALA A CA 1
ATOM 1458 C C . ALA A 1 178 ? 10.151 6.383 15.324 1.00 88.06 178 ALA A C 1
ATOM 1460 O O . ALA A 1 178 ? 9.488 6.901 14.401 1.00 88.06 178 ALA A O 1
ATOM 1461 N N . GLN A 1 179 ? 10.876 7.070 16.208 1.00 84.12 179 GLN A N 1
ATOM 1462 C CA . GLN A 1 179 ? 11.092 8.511 16.153 1.00 84.12 179 GLN A CA 1
ATOM 1463 C C . GLN A 1 179 ? 11.937 8.855 14.917 1.00 84.12 179 GLN A C 1
ATOM 1465 O O . GLN A 1 179 ? 12.828 8.114 14.504 1.00 84.12 179 GLN A O 1
ATOM 1470 N N . ARG A 1 180 ? 11.653 9.989 14.273 1.00 79.12 180 ARG A N 1
ATOM 1471 C CA . ARG A 1 180 ? 12.447 10.479 13.134 1.00 79.12 180 ARG A CA 1
ATOM 1472 C C . ARG A 1 180 ? 12.900 11.914 13.385 1.00 79.12 180 ARG A C 1
ATOM 1474 O O . ARG A 1 180 ? 12.264 12.609 14.178 1.00 79.12 180 ARG A O 1
ATOM 1481 N N . PRO A 1 181 ? 13.985 12.380 12.738 1.00 76.50 181 PRO A N 1
ATOM 1482 C CA . PRO A 1 181 ? 14.396 13.770 12.859 1.00 76.50 181 PRO A CA 1
ATOM 1483 C C . PRO A 1 181 ? 13.247 14.704 12.461 1.00 76.50 181 PRO A C 1
ATOM 1485 O O . PRO A 1 181 ? 12.779 14.665 11.320 1.00 76.50 181 PRO A O 1
ATOM 1488 N N . SER A 1 182 ? 12.839 15.586 13.374 1.00 74.88 182 SER A N 1
ATOM 1489 C CA . SER A 1 182 ? 11.764 16.581 13.196 1.00 74.88 182 SER A CA 1
ATOM 1490 C C . SER A 1 182 ? 12.108 17.704 12.202 1.00 74.88 182 SER A C 1
ATOM 1492 O O . SER A 1 182 ? 11.531 18.781 12.243 1.00 74.88 182 SER A O 1
ATOM 1494 N N . ARG A 1 183 ? 13.068 17.469 11.300 1.00 76.19 183 ARG A N 1
ATOM 1495 C CA . ARG A 1 183 ? 13.482 18.407 10.244 1.00 76.19 183 ARG A CA 1
ATOM 1496 C C . ARG A 1 183 ? 12.572 18.354 9.015 1.00 76.19 183 ARG A C 1
ATOM 1498 O O . ARG A 1 183 ? 12.676 19.201 8.141 1.00 76.19 183 ARG A O 1
ATOM 1505 N N . SER A 1 184 ? 11.723 17.331 8.918 1.00 78.31 184 SER A N 1
ATOM 1506 C CA . SER A 1 184 ? 10.758 17.156 7.830 1.00 78.31 184 SER A CA 1
ATOM 1507 C C . SER A 1 184 ? 9.339 17.127 8.388 1.00 78.31 184 SER A C 1
ATOM 1509 O O . SER A 1 184 ? 9.136 16.689 9.521 1.00 78.31 184 SER A O 1
ATOM 1511 N N . ARG A 1 185 ? 8.348 17.513 7.573 1.00 78.19 185 ARG A N 1
ATOM 1512 C CA . ARG A 1 185 ? 6.923 17.425 7.939 1.00 78.19 185 ARG A CA 1
ATOM 1513 C C . ARG A 1 185 ? 6.532 16.011 8.390 1.00 78.19 185 ARG A C 1
ATOM 1515 O O . ARG A 1 185 ? 5.887 15.858 9.417 1.00 78.19 185 ARG A O 1
ATOM 1522 N N . ASN A 1 186 ? 6.994 14.977 7.681 1.00 74.69 186 ASN A N 1
ATOM 1523 C CA . ASN A 1 186 ? 6.753 13.579 8.062 1.00 74.69 186 ASN A CA 1
ATOM 1524 C C . ASN A 1 186 ? 7.368 13.250 9.434 1.00 74.69 186 ASN A C 1
ATOM 1526 O O . ASN A 1 186 ? 6.761 12.544 10.235 1.00 74.69 186 ASN A O 1
ATOM 1530 N N . GLY A 1 187 ? 8.566 13.775 9.713 1.00 80.69 187 GLY A N 1
ATOM 1531 C CA . GLY A 1 187 ? 9.208 13.658 11.021 1.00 80.69 187 GLY A CA 1
ATOM 1532 C C . GLY A 1 187 ? 8.372 14.297 12.128 1.00 80.69 187 GLY A C 1
ATOM 1533 O O . GLY A 1 187 ? 8.116 13.640 13.130 1.00 80.69 187 GLY A O 1
ATOM 1534 N N . LEU A 1 188 ? 7.884 15.523 11.911 1.00 82.44 188 LEU A N 1
ATOM 1535 C CA . LEU A 1 188 ? 7.029 16.251 12.857 1.00 82.44 188 LEU A CA 1
ATOM 1536 C C . LEU A 1 188 ? 5.727 15.501 13.165 1.00 82.44 188 LEU A C 1
ATOM 1538 O O . LEU A 1 188 ? 5.418 15.294 14.336 1.00 82.44 188 LEU A O 1
ATOM 1542 N N . VAL A 1 189 ? 5.0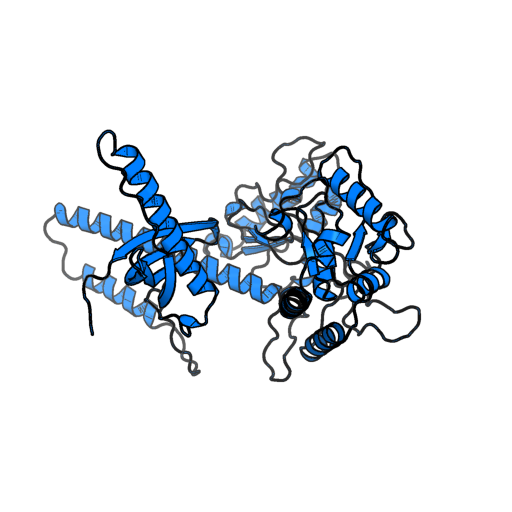25 15.013 12.137 1.00 83.44 189 VAL A N 1
ATOM 1543 C CA . VAL A 1 189 ? 3.788 14.228 12.305 1.00 83.44 189 VAL A CA 1
ATOM 1544 C C . VAL A 1 189 ? 4.044 12.982 13.155 1.00 83.44 189 VAL A C 1
ATOM 1546 O O . VAL A 1 189 ? 3.287 12.689 14.076 1.00 83.44 189 VAL A O 1
ATOM 1549 N N . ARG A 1 190 ? 5.139 12.253 12.898 1.00 86.06 190 ARG A N 1
ATOM 1550 C CA . ARG A 1 190 ? 5.498 11.073 13.702 1.00 86.06 190 ARG A CA 1
ATOM 1551 C C . ARG A 1 190 ? 5.799 11.443 15.152 1.00 86.06 190 ARG A C 1
ATOM 1553 O O . ARG A 1 190 ? 5.334 10.739 16.041 1.00 86.06 190 ARG A O 1
ATOM 1560 N N . THR A 1 191 ? 6.525 12.535 15.391 1.00 87.25 191 THR A N 1
ATOM 1561 C CA . THR A 1 191 ? 6.800 13.039 16.747 1.00 87.25 191 THR A CA 1
ATOM 1562 C C . THR A 1 191 ? 5.506 13.339 17.497 1.00 87.25 191 THR A C 1
ATOM 1564 O O . THR A 1 191 ? 5.335 12.883 18.624 1.00 87.25 191 THR A O 1
ATOM 1567 N N . GLN A 1 192 ? 4.574 14.051 16.859 1.00 87.56 192 GLN A N 1
ATOM 1568 C CA . GLN A 1 192 ? 3.283 14.397 17.454 1.00 87.56 192 GLN A CA 1
ATOM 1569 C C . GLN A 1 192 ? 2.446 13.151 17.761 1.00 87.56 192 GLN A C 1
ATOM 1571 O O . GLN A 1 192 ? 1.911 13.041 18.860 1.00 87.56 192 GLN A O 1
ATOM 1576 N N . ILE A 1 193 ? 2.388 12.179 16.842 1.00 90.56 193 ILE A N 1
ATOM 1577 C CA . ILE A 1 193 ? 1.693 10.902 17.069 1.00 90.56 193 ILE A CA 1
ATOM 1578 C C . ILE A 1 193 ? 2.287 10.163 18.271 1.00 90.56 193 ILE A C 1
ATOM 1580 O O . ILE A 1 193 ? 1.541 9.713 19.138 1.00 90.56 193 ILE A O 1
ATOM 1584 N N . ILE A 1 194 ? 3.618 10.045 18.344 1.00 91.19 194 ILE A N 1
ATOM 1585 C CA . ILE A 1 194 ? 4.298 9.366 19.457 1.00 91.19 194 ILE A CA 1
ATOM 1586 C C . ILE A 1 194 ? 3.993 10.080 20.776 1.00 91.19 194 ILE A C 1
ATOM 1588 O O . ILE A 1 194 ? 3.674 9.423 21.765 1.00 91.19 194 ILE A O 1
ATOM 1592 N N . GLN A 1 195 ? 4.064 11.412 20.795 1.00 90.81 195 GLN A N 1
ATOM 1593 C CA . GLN A 1 195 ? 3.795 12.207 21.990 1.00 90.81 195 GLN A CA 1
ATOM 1594 C C . GLN A 1 195 ? 2.346 12.045 22.460 1.00 90.81 195 GLN A C 1
ATOM 1596 O O . GLN A 1 195 ? 2.128 11.721 23.624 1.00 90.81 195 GLN A O 1
ATOM 1601 N N . GLN A 1 196 ? 1.366 12.191 21.563 1.00 91.38 196 GLN A N 1
ATOM 1602 C CA . GLN A 1 196 ? -0.046 12.010 21.907 1.00 91.38 196 GLN A CA 1
ATOM 1603 C C . GLN A 1 196 ? -0.337 10.580 22.372 1.00 91.38 196 GLN A C 1
ATOM 1605 O O . GLN A 1 196 ? -1.007 10.389 23.381 1.00 91.38 196 GLN A O 1
ATOM 1610 N N . CYS A 1 197 ? 0.225 9.571 21.704 1.00 92.81 197 CYS A N 1
ATOM 1611 C CA . CYS A 1 197 ? 0.038 8.175 22.091 1.00 92.81 197 CYS A CA 1
ATOM 1612 C C . CYS A 1 197 ? 0.605 7.878 23.490 1.00 92.81 197 CYS A C 1
ATOM 1614 O O . CYS A 1 197 ? -0.047 7.214 24.292 1.00 92.81 197 CYS A O 1
ATOM 1616 N N . LYS A 1 198 ? 1.784 8.428 23.822 1.00 92.06 198 LYS A N 1
ATOM 1617 C CA . LYS A 1 198 ? 2.375 8.316 25.167 1.00 92.06 198 LYS A CA 1
ATOM 1618 C C . LYS A 1 198 ? 1.542 9.031 26.235 1.00 92.06 198 LYS A C 1
ATOM 1620 O O . LYS A 1 198 ? 1.471 8.546 27.360 1.00 92.06 198 LYS A O 1
ATOM 1625 N N . SER A 1 199 ? 0.905 10.153 25.900 1.00 92.31 199 SER A N 1
ATOM 1626 C CA . SER A 1 199 ? -0.015 10.857 26.805 1.00 92.31 199 SER A CA 1
ATOM 1627 C C . SER A 1 199 ? -1.343 10.111 27.001 1.00 92.31 199 SER A C 1
ATOM 1629 O O . SER A 1 199 ? -1.894 10.131 28.099 1.00 92.31 199 SER A O 1
ATOM 1631 N N . SER A 1 200 ? -1.822 9.399 25.979 1.00 90.69 200 SER A N 1
ATOM 1632 C CA . SER A 1 200 ? -3.069 8.622 25.980 1.00 90.69 200 SER A CA 1
ATOM 1633 C C . SER A 1 200 ? -2.842 7.134 26.295 1.00 90.69 200 SER A C 1
ATOM 1635 O O . SER A 1 200 ? -3.390 6.259 25.630 1.00 90.69 200 SER A O 1
ATOM 1637 N N . PHE A 1 201 ? -2.050 6.806 27.322 1.00 84.56 201 PHE A N 1
ATOM 1638 C CA . PHE A 1 201 ? -1.603 5.425 27.599 1.00 84.56 201 PHE A CA 1
ATOM 1639 C C . PHE A 1 201 ? -2.727 4.392 27.827 1.00 84.56 201 PHE A C 1
ATOM 1641 O O . PHE A 1 201 ? -2.488 3.193 27.722 1.00 84.56 201 PHE A O 1
ATOM 1648 N N . ARG A 1 202 ? -3.946 4.833 28.170 1.00 89.06 202 ARG A N 1
ATOM 1649 C CA . ARG A 1 202 ? -5.106 3.943 28.375 1.00 89.06 202 ARG A CA 1
ATOM 1650 C C . ARG A 1 202 ? -5.806 3.553 27.076 1.00 89.06 202 ARG A C 1
ATOM 1652 O O . ARG A 1 202 ? -6.535 2.570 27.055 1.00 89.06 202 ARG A O 1
ATOM 1659 N N . THR A 1 203 ? -5.654 4.359 26.032 1.00 93.81 203 THR A N 1
ATOM 1660 C CA . THR A 1 203 ? -6.455 4.283 24.801 1.00 93.81 203 THR A CA 1
ATOM 1661 C C . THR A 1 203 ? -5.578 4.127 23.565 1.00 93.81 203 THR A C 1
ATOM 1663 O O . THR A 1 203 ? -6.072 3.655 22.539 1.00 93.81 203 THR A O 1
ATOM 1666 N N . CYS A 1 204 ? -4.283 4.446 23.682 1.00 96.69 204 CYS A N 1
ATOM 1667 C CA . CYS A 1 204 ? -3.284 4.248 22.651 1.00 96.69 204 CYS A CA 1
ATOM 1668 C C . CYS A 1 204 ? -2.319 3.096 22.950 1.00 96.69 204 CYS A C 1
ATOM 1670 O O . CYS A 1 204 ? -1.631 3.092 23.970 1.00 96.69 204 CYS A O 1
ATOM 1672 N N . GLY A 1 205 ? -2.195 2.162 22.007 1.00 95.75 205 GLY A N 1
ATOM 1673 C CA . GLY A 1 205 ? -1.142 1.150 22.005 1.00 95.75 205 GLY A CA 1
ATOM 1674 C C . GLY A 1 205 ? 0.079 1.614 21.205 1.00 95.75 205 GLY A C 1
ATOM 1675 O O . GLY A 1 205 ? -0.003 1.784 19.988 1.00 95.75 205 GLY A O 1
ATOM 1676 N N . PHE A 1 206 ? 1.225 1.800 21.862 1.00 94.12 206 PHE A N 1
ATOM 1677 C CA . PHE A 1 206 ? 2.474 2.190 21.200 1.00 94.12 206 PHE A CA 1
ATOM 1678 C C . PHE A 1 206 ? 3.456 1.017 21.110 1.00 94.12 206 PHE A C 1
ATOM 1680 O O . PHE A 1 206 ? 3.847 0.467 22.138 1.00 94.12 206 PHE A O 1
ATOM 1687 N N . LEU A 1 207 ? 3.904 0.682 19.896 1.00 93.44 207 LEU A N 1
ATOM 1688 C CA . LEU A 1 207 ? 5.036 -0.222 19.673 1.00 93.44 207 LEU A CA 1
ATOM 1689 C C . LEU A 1 207 ? 6.241 0.576 19.168 1.00 93.44 207 LEU A C 1
ATOM 1691 O O . LEU A 1 207 ? 6.255 1.059 18.029 1.00 93.44 207 LEU A O 1
ATOM 1695 N N . ASP A 1 208 ? 7.244 0.708 20.036 1.00 90.81 208 ASP A N 1
ATOM 1696 C CA . ASP A 1 208 ? 8.472 1.446 19.751 1.00 90.81 208 ASP A CA 1
ATOM 1697 C C . ASP A 1 208 ? 9.456 0.604 18.934 1.00 90.81 208 ASP A C 1
ATOM 1699 O O . ASP A 1 208 ? 10.133 -0.288 19.448 1.00 90.81 208 ASP A O 1
ATOM 1703 N N . CYS A 1 209 ? 9.563 0.939 17.652 1.00 87.62 209 CYS A N 1
ATOM 1704 C CA . CYS A 1 209 ? 10.370 0.179 16.708 1.00 87.62 209 CYS A CA 1
ATOM 1705 C C . CYS A 1 209 ? 11.854 0.566 16.683 1.00 87.62 209 CYS A C 1
ATOM 1707 O O . CYS A 1 209 ? 12.600 -0.018 15.897 1.00 87.62 209 CYS A O 1
ATOM 1709 N N . ASP A 1 210 ? 12.290 1.520 17.514 1.00 81.75 210 ASP A N 1
ATOM 1710 C CA . ASP A 1 210 ? 13.719 1.789 17.729 1.00 81.75 210 ASP A CA 1
ATOM 1711 C C . ASP A 1 210 ? 14.348 0.781 18.712 1.00 81.75 210 ASP A C 1
ATOM 1713 O O . ASP A 1 210 ? 15.561 0.548 18.693 1.00 81.75 210 ASP A O 1
ATOM 1717 N N . VAL A 1 211 ? 13.534 0.127 19.549 1.00 72.06 211 VAL A N 1
ATOM 1718 C CA . VAL A 1 211 ? 13.998 -0.836 20.553 1.00 72.06 211 VAL A CA 1
ATOM 1719 C C . VAL A 1 211 ? 14.049 -2.242 19.956 1.00 72.06 211 VAL A C 1
ATOM 1721 O O . VAL A 1 211 ? 13.036 -2.784 19.526 1.00 72.06 211 VAL A O 1
ATOM 1724 N N . LYS A 1 212 ? 15.221 -2.894 19.988 1.00 66.00 212 LYS A N 1
ATOM 1725 C CA . LYS A 1 212 ? 15.406 -4.252 19.428 1.00 66.00 212 LYS A CA 1
ATOM 1726 C C . LYS A 1 212 ? 14.426 -5.299 19.977 1.00 66.00 212 LYS A C 1
ATOM 1728 O O . LYS A 1 212 ? 14.047 -6.190 19.227 1.00 66.00 212 LYS A O 1
ATOM 1733 N N . ALA A 1 213 ? 14.033 -5.196 21.248 1.00 59.47 213 ALA A N 1
ATOM 1734 C CA . ALA A 1 213 ? 13.076 -6.109 21.881 1.00 59.47 213 ALA A CA 1
ATOM 1735 C C . ALA A 1 213 ? 11.626 -5.929 21.383 1.00 59.47 213 ALA A C 1
ATOM 1737 O O . ALA A 1 213 ? 10.855 -6.873 21.458 1.00 59.47 213 ALA A O 1
ATOM 1738 N N . ASN A 1 214 ? 11.283 -4.756 20.834 1.00 61.47 214 ASN A N 1
ATOM 1739 C CA . ASN A 1 214 ? 9.939 -4.371 20.381 1.00 61.47 214 ASN A CA 1
ATOM 1740 C C . ASN A 1 214 ? 9.954 -3.900 18.914 1.00 61.47 214 ASN A C 1
ATOM 1742 O O . ASN A 1 214 ? 9.196 -3.018 18.510 1.00 61.47 214 ASN A O 1
ATOM 1746 N N . SER A 1 215 ? 10.857 -4.467 18.108 1.00 75.25 215 SER A N 1
ATOM 1747 C CA . SER A 1 215 ? 11.009 -4.080 16.707 1.00 75.25 215 SER A CA 1
ATOM 1748 C C . SER A 1 215 ? 9.713 -4.316 15.925 1.00 75.25 215 SER A C 1
ATOM 1750 O O . SER A 1 215 ? 9.069 -5.351 16.066 1.00 75.25 215 SER A O 1
ATOM 1752 N N . CYS A 1 216 ? 9.397 -3.408 14.999 1.00 84.75 216 CYS A N 1
ATOM 1753 C CA . CYS A 1 216 ? 8.356 -3.601 13.979 1.00 84.75 216 CYS A CA 1
ATOM 1754 C C . CYS A 1 216 ? 8.593 -4.848 13.092 1.00 84.75 216 CYS A C 1
ATOM 1756 O O . CYS A 1 216 ? 7.710 -5.230 12.324 1.00 84.75 216 CYS A O 1
ATOM 1758 N N . ASP A 1 217 ? 9.789 -5.445 13.142 1.00 81.69 217 ASP A N 1
ATOM 1759 C CA . ASP A 1 217 ? 10.114 -6.697 12.454 1.00 81.69 217 ASP A CA 1
ATOM 1760 C C . ASP A 1 217 ? 9.706 -7.950 13.255 1.00 81.69 217 ASP A C 1
ATOM 1762 O O . ASP A 1 217 ? 9.798 -9.052 12.712 1.00 81.69 217 ASP A O 1
ATOM 1766 N N . ASP A 1 218 ? 9.275 -7.809 14.519 1.00 86.38 218 ASP A N 1
ATOM 1767 C CA . ASP A 1 218 ? 8.686 -8.908 15.289 1.00 86.38 218 ASP A CA 1
ATOM 1768 C C . ASP A 1 218 ? 7.201 -9.084 14.919 1.00 86.38 218 ASP A C 1
ATOM 1770 O O . ASP A 1 218 ? 6.365 -8.243 15.270 1.00 86.38 218 ASP A O 1
ATOM 1774 N N . PRO A 1 219 ? 6.836 -10.170 14.216 1.00 87.38 219 PRO A N 1
ATOM 1775 C CA . PRO A 1 219 ? 5.463 -10.377 13.783 1.00 87.38 219 PRO A CA 1
ATOM 1776 C C . PRO A 1 219 ? 4.490 -10.565 14.942 1.00 87.38 219 PRO A C 1
ATOM 1778 O O . PRO A 1 219 ? 3.341 -10.144 14.831 1.00 87.38 219 PRO A O 1
ATOM 1781 N N . ILE A 1 220 ? 4.920 -11.201 16.036 1.00 86.88 220 ILE A N 1
ATOM 1782 C CA . ILE A 1 220 ? 4.014 -11.583 17.120 1.00 86.88 220 ILE A CA 1
ATOM 1783 C C . ILE A 1 220 ? 3.522 -10.333 17.846 1.00 86.88 220 ILE A C 1
ATOM 1785 O O . ILE A 1 220 ? 2.311 -10.146 17.972 1.00 86.88 220 ILE A O 1
ATOM 1789 N N . SER A 1 221 ? 4.434 -9.463 18.283 1.00 89.50 221 SER A N 1
ATOM 1790 C CA . SER A 1 221 ? 4.079 -8.231 18.995 1.00 89.50 221 SER A CA 1
ATOM 1791 C C . SER A 1 221 ? 3.300 -7.266 18.103 1.00 89.50 221 SER A C 1
ATOM 1793 O O . SER A 1 221 ? 2.312 -6.680 18.548 1.00 89.50 221 SER A O 1
ATOM 1795 N N . LEU A 1 222 ? 3.688 -7.141 16.827 1.00 92.06 222 LEU A N 1
ATOM 1796 C CA . LEU A 1 222 ? 3.015 -6.250 15.882 1.00 92.06 222 LEU A CA 1
ATOM 1797 C C . LEU A 1 222 ? 1.572 -6.688 15.598 1.00 92.06 222 LEU A C 1
ATOM 1799 O O . LEU A 1 222 ? 0.655 -5.870 15.670 1.00 92.06 222 LEU A O 1
ATOM 1803 N N . ILE A 1 223 ? 1.362 -7.969 15.278 1.00 92.00 223 ILE A N 1
ATOM 1804 C CA . ILE A 1 223 ? 0.027 -8.482 14.951 1.00 92.00 223 ILE A CA 1
ATOM 1805 C C . ILE A 1 223 ? -0.869 -8.463 16.188 1.00 92.00 223 ILE A C 1
ATOM 1807 O O . ILE A 1 223 ? -2.013 -8.039 16.071 1.00 92.00 223 ILE A O 1
ATOM 1811 N N . LYS A 1 224 ? -0.354 -8.811 17.378 1.00 91.69 224 LYS A N 1
ATOM 1812 C CA . LYS A 1 224 ? -1.112 -8.693 18.637 1.00 91.69 224 LYS A CA 1
ATOM 1813 C C . LYS A 1 224 ? -1.560 -7.254 18.904 1.00 91.69 224 LYS A C 1
ATOM 1815 O O . LYS A 1 224 ? -2.730 -7.031 19.214 1.00 91.69 224 LYS A O 1
ATOM 1820 N N . LEU A 1 225 ? -0.665 -6.274 18.733 1.00 94.56 225 LEU A N 1
ATOM 1821 C CA . LEU A 1 225 ? -1.021 -4.860 18.868 1.00 94.56 225 LEU A CA 1
ATOM 1822 C C . LEU A 1 225 ? -2.169 -4.496 17.919 1.00 94.56 225 LEU A C 1
ATOM 1824 O O . LEU A 1 225 ? -3.183 -3.958 18.361 1.00 94.56 225 LEU A O 1
ATOM 1828 N N . PHE A 1 226 ? -2.042 -4.817 16.631 1.00 96.06 226 PHE A N 1
ATOM 1829 C CA . PHE A 1 226 ? -3.064 -4.460 15.649 1.00 96.06 226 PHE A CA 1
ATOM 1830 C C . PHE A 1 226 ? -4.384 -5.212 15.852 1.00 96.06 226 PHE A C 1
ATOM 1832 O O . PHE A 1 226 ? -5.434 -4.595 15.733 1.00 96.06 226 PHE A O 1
ATOM 1839 N N . GLU A 1 227 ? -4.367 -6.494 16.222 1.00 94.75 227 GLU A N 1
ATOM 1840 C CA . GLU A 1 227 ? -5.592 -7.259 16.503 1.00 94.75 227 GLU A CA 1
ATOM 1841 C C . GLU A 1 227 ? -6.390 -6.654 17.663 1.00 94.75 227 GLU A C 1
ATOM 1843 O O . GLU A 1 227 ? -7.617 -6.645 17.629 1.00 94.75 227 GLU A O 1
ATOM 1848 N N . SER A 1 228 ? -5.699 -6.103 18.664 1.00 95.38 228 SER A N 1
ATOM 1849 C CA . SER A 1 228 ? -6.330 -5.430 19.806 1.00 95.38 228 SER A CA 1
ATOM 1850 C C . SER A 1 228 ? -6.772 -3.984 19.538 1.00 95.38 228 SER A C 1
ATOM 1852 O O . SER A 1 228 ? -7.448 -3.401 20.384 1.00 95.38 228 SER A O 1
ATOM 1854 N N . SER A 1 229 ? -6.419 -3.402 18.384 1.00 97.44 229 SER A N 1
ATOM 1855 C CA . SER A 1 229 ? -6.635 -1.982 18.069 1.00 97.44 229 SER A CA 1
ATOM 1856 C C . SER A 1 229 ? -7.782 -1.751 17.092 1.00 97.44 229 SER A C 1
ATOM 1858 O O . SER A 1 229 ? -7.852 -2.425 16.069 1.00 97.44 229 SER A O 1
ATOM 1860 N N . VAL A 1 230 ? -8.617 -0.737 17.339 1.00 96.75 230 VAL A N 1
ATOM 1861 C CA . VAL A 1 230 ? -9.649 -0.292 16.384 1.00 96.75 230 VAL A CA 1
ATOM 1862 C C . VAL A 1 230 ? -9.014 0.446 15.202 1.00 96.75 230 VAL A C 1
ATOM 1864 O O . VAL A 1 230 ? -9.215 0.059 14.049 1.00 96.75 230 VAL A O 1
ATOM 1867 N N . PHE A 1 231 ? -8.212 1.478 15.478 1.00 96.81 231 PHE A N 1
ATOM 1868 C CA . PHE A 1 231 ? -7.549 2.304 14.464 1.00 96.81 231 PHE A CA 1
ATOM 1869 C C . PHE A 1 231 ? -6.026 2.140 14.486 1.00 96.81 231 PHE A C 1
ATOM 1871 O O . PHE A 1 231 ? -5.396 2.201 15.536 1.00 96.81 231 PHE 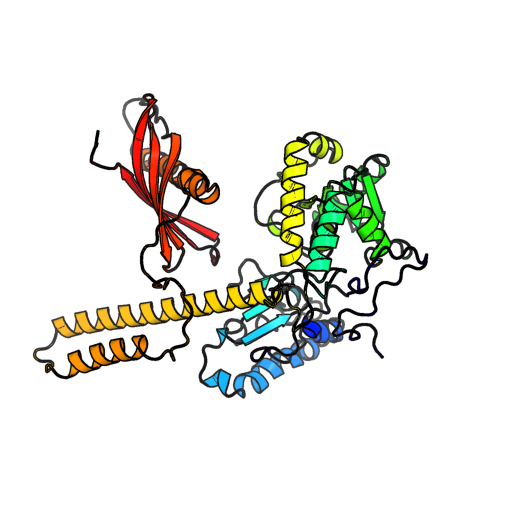A O 1
ATOM 1878 N N . CYS A 1 232 ? -5.402 2.004 13.319 1.00 95.19 232 CYS A N 1
ATOM 1879 C CA . CYS A 1 232 ? -3.954 1.858 13.185 1.00 95.19 232 CYS A CA 1
ATOM 1880 C C . CYS A 1 232 ? -3.388 3.050 12.431 1.00 95.19 232 CYS A C 1
ATOM 1882 O O . CYS A 1 232 ? -3.642 3.221 11.240 1.00 95.19 232 CYS A O 1
ATOM 1884 N N . LEU A 1 233 ? -2.598 3.878 13.109 1.00 93.19 233 LEU A N 1
ATOM 1885 C CA . LEU A 1 233 ? -2.066 5.107 12.537 1.00 93.19 233 LEU A CA 1
ATOM 1886 C C . LEU A 1 233 ? -0.958 4.809 11.513 1.00 93.19 233 LEU A C 1
ATOM 1888 O O . LEU A 1 233 ? 0.054 4.167 11.814 1.00 93.19 233 LEU A O 1
ATOM 1892 N N . GLN A 1 234 ? -1.129 5.322 10.295 1.00 90.25 234 GLN A N 1
ATOM 1893 C CA . GLN A 1 234 ? -0.247 5.134 9.142 1.00 90.25 234 GLN A CA 1
ATOM 1894 C C . GLN A 1 234 ? 0.292 6.475 8.611 1.00 90.25 234 GLN A C 1
ATOM 1896 O O . GLN A 1 234 ? -0.036 6.882 7.492 1.00 90.25 234 GLN A O 1
ATOM 1901 N N . PRO A 1 235 ? 1.127 7.196 9.389 1.00 86.56 235 PRO A N 1
ATOM 1902 C CA . PRO A 1 235 ? 1.829 8.359 8.873 1.00 86.56 235 PRO A CA 1
ATOM 1903 C C . PRO A 1 235 ? 2.854 7.954 7.816 1.00 86.56 235 PRO A C 1
ATOM 1905 O O . PRO A 1 235 ? 3.448 6.870 7.868 1.00 86.56 235 PRO A O 1
ATOM 1908 N N . THR A 1 236 ? 3.107 8.871 6.889 1.00 77.94 236 THR A N 1
ATOM 1909 C CA . THR A 1 236 ? 4.151 8.732 5.874 1.00 77.94 236 THR A CA 1
ATOM 1910 C C . THR A 1 236 ? 5.535 8.577 6.503 1.00 77.94 236 THR A C 1
ATOM 1912 O O . THR A 1 236 ? 5.830 9.083 7.591 1.00 77.94 236 THR A O 1
ATOM 1915 N N . GLY A 1 237 ? 6.400 7.844 5.804 1.00 75.44 237 GLY A N 1
ATOM 1916 C CA . GLY A 1 237 ? 7.803 7.669 6.166 1.00 75.44 237 GLY A CA 1
ATOM 1917 C C . GLY A 1 237 ? 8.720 8.237 5.089 1.00 75.44 237 GLY A C 1
ATOM 1918 O O . GLY A 1 237 ? 8.487 9.330 4.568 1.00 75.44 237 GLY A O 1
ATOM 1919 N N . ASP A 1 238 ? 9.751 7.463 4.750 1.00 71.56 238 ASP A N 1
ATOM 1920 C CA . ASP A 1 238 ? 10.639 7.735 3.612 1.00 71.56 238 ASP A CA 1
ATOM 1921 C C . ASP A 1 238 ? 9.927 7.493 2.253 1.00 71.56 238 ASP A C 1
ATOM 1923 O O . ASP A 1 238 ? 10.352 8.017 1.218 1.00 71.56 238 ASP A O 1
ATOM 1927 N N . SER A 1 239 ? 8.824 6.734 2.279 1.00 75.56 239 SER A N 1
ATOM 1928 C CA . SER A 1 239 ? 7.927 6.385 1.168 1.00 75.56 239 SER A CA 1
ATOM 1929 C C . SER A 1 239 ? 6.460 6.716 1.500 1.00 75.56 239 SER A C 1
ATOM 1931 O O . SER A 1 239 ? 6.138 7.081 2.641 1.00 75.56 239 SER A O 1
ATOM 1933 N N . LEU A 1 240 ? 5.572 6.626 0.499 1.00 71.06 240 LEU A N 1
ATOM 1934 C CA . LEU A 1 240 ? 4.144 6.937 0.655 1.00 71.06 240 LEU A CA 1
ATOM 1935 C C . LEU A 1 240 ? 3.400 5.849 1.430 1.00 71.06 240 LEU A C 1
ATOM 1937 O O . LEU A 1 240 ? 2.557 6.166 2.262 1.00 71.06 240 LEU A O 1
ATOM 1941 N N . THR A 1 241 ? 3.712 4.582 1.189 1.00 77.12 241 THR A N 1
ATOM 1942 C CA . THR A 1 241 ? 3.123 3.438 1.888 1.00 77.12 241 THR A CA 1
ATOM 1943 C C . THR A 1 241 ? 4.201 2.601 2.581 1.00 77.12 241 THR A C 1
ATOM 1945 O O . THR A 1 241 ? 5.402 2.860 2.467 1.00 77.12 241 THR A O 1
ATOM 1948 N N . ARG A 1 242 ? 3.772 1.621 3.378 1.00 85.50 242 ARG A N 1
ATOM 1949 C CA . ARG A 1 242 ? 4.633 0.695 4.120 1.00 85.50 242 ARG A CA 1
ATOM 1950 C C . ARG A 1 242 ? 3.897 -0.609 4.389 1.00 85.50 242 ARG A C 1
ATOM 1952 O O . ARG A 1 242 ? 2.674 -0.623 4.503 1.00 85.50 242 ARG A O 1
ATOM 1959 N N . ARG A 1 243 ? 4.659 -1.679 4.614 1.00 89.25 243 ARG A N 1
ATOM 1960 C CA . ARG A 1 243 ? 4.134 -3.002 4.982 1.00 89.25 243 ARG A CA 1
ATOM 1961 C C . ARG A 1 243 ? 3.079 -2.964 6.097 1.00 89.25 243 ARG A C 1
ATOM 1963 O O . ARG A 1 243 ? 2.064 -3.640 5.982 1.00 89.25 243 ARG A O 1
ATOM 1970 N N . LEU A 1 244 ? 3.282 -2.117 7.112 1.00 90.75 244 LEU A N 1
ATOM 1971 C CA . LEU A 1 244 ? 2.391 -2.007 8.272 1.00 90.75 244 LEU A CA 1
ATOM 1972 C C . LEU A 1 244 ? 0.938 -1.651 7.915 1.00 90.75 244 LEU A C 1
ATOM 1974 O O . LEU A 1 244 ? 0.051 -1.946 8.706 1.00 90.75 244 LEU A O 1
ATOM 1978 N N . VAL A 1 245 ? 0.685 -1.033 6.755 1.00 90.25 245 VAL A N 1
ATOM 1979 C CA . VAL A 1 245 ? -0.677 -0.778 6.253 1.00 90.25 245 VAL A CA 1
ATOM 1980 C C . VAL A 1 245 ? -1.396 -2.096 5.952 1.00 90.25 245 VAL A C 1
ATOM 1982 O O . VAL A 1 245 ? -2.556 -2.282 6.300 1.00 90.25 245 VAL A O 1
ATOM 1985 N N . PHE A 1 246 ? -0.697 -3.034 5.319 1.00 91.62 246 PHE A N 1
ATOM 1986 C CA . PHE A 1 246 ? -1.248 -4.338 4.965 1.00 91.62 246 PHE A CA 1
ATOM 1987 C C . PHE A 1 246 ? -1.316 -5.261 6.183 1.00 91.62 246 PHE A C 1
ATOM 1989 O O . PHE A 1 246 ? -2.292 -5.989 6.337 1.00 91.62 246 PHE A O 1
ATOM 1996 N N . ASP A 1 247 ? -0.335 -5.182 7.088 1.00 93.38 247 ASP A N 1
ATOM 1997 C CA . ASP A 1 247 ? -0.382 -5.922 8.354 1.00 93.38 247 ASP A CA 1
ATOM 1998 C C . ASP A 1 247 ? -1.544 -5.438 9.252 1.00 93.38 247 ASP A C 1
ATOM 2000 O O . ASP A 1 247 ? -2.165 -6.260 9.924 1.00 93.38 247 ASP A O 1
ATOM 2004 N N . SER A 1 248 ? -1.913 -4.145 9.226 1.00 94.25 248 SER A N 1
ATOM 2005 C CA . SER A 1 248 ? -3.100 -3.664 9.953 1.00 94.25 248 SER A CA 1
ATOM 2006 C C . SER A 1 248 ? -4.402 -4.186 9.344 1.00 94.25 248 SER A C 1
ATOM 2008 O O . SER A 1 248 ? -5.276 -4.634 10.084 1.00 94.25 248 SER A O 1
ATOM 2010 N N . ILE A 1 249 ? -4.509 -4.225 8.008 1.00 92.50 249 ILE A N 1
ATOM 2011 C CA . ILE A 1 249 ? -5.658 -4.835 7.314 1.00 92.50 249 ILE A CA 1
ATOM 2012 C C . ILE A 1 249 ? -5.766 -6.325 7.665 1.00 92.50 249 ILE A C 1
ATOM 2014 O O . ILE A 1 249 ? -6.842 -6.807 8.017 1.00 92.50 249 ILE A O 1
ATOM 2018 N N . LEU A 1 250 ? -4.639 -7.044 7.651 1.00 92.50 250 LEU A N 1
ATOM 2019 C CA . LEU A 1 250 ? -4.557 -8.456 8.028 1.00 92.50 250 LEU A CA 1
ATOM 2020 C C . LEU A 1 250 ? -4.989 -8.718 9.481 1.00 92.50 250 LEU A C 1
ATOM 2022 O O . LEU A 1 250 ? -5.397 -9.833 9.807 1.00 92.50 250 LEU A O 1
ATOM 2026 N N . ALA A 1 251 ? -4.882 -7.728 10.362 1.00 94.25 251 ALA A N 1
ATOM 2027 C CA . ALA A 1 251 ? -5.323 -7.791 11.751 1.00 94.25 251 ALA A CA 1
ATOM 2028 C C . ALA A 1 251 ? -6.754 -7.262 11.973 1.00 94.25 251 ALA A C 1
ATOM 2030 O O . ALA A 1 251 ? -7.258 -7.338 13.089 1.00 94.25 251 ALA A O 1
ATOM 2031 N N . GLY A 1 252 ? -7.420 -6.742 10.933 1.00 93.75 252 GLY A N 1
ATOM 2032 C CA . GLY A 1 252 ? -8.734 -6.096 11.041 1.00 93.75 252 GLY A CA 1
ATOM 2033 C C . GLY A 1 252 ? -8.719 -4.727 11.713 1.00 93.75 252 GLY A C 1
ATOM 2034 O O . GLY A 1 252 ? -9.769 -4.242 12.129 1.00 93.75 252 GLY A O 1
ATOM 2035 N N . CYS A 1 253 ? -7.545 -4.118 11.830 1.00 96.06 253 CYS A N 1
ATOM 2036 C CA . CYS A 1 253 ? -7.381 -2.771 12.342 1.00 96.06 253 CYS A CA 1
ATOM 2037 C C . CYS A 1 253 ? -7.547 -1.760 11.204 1.00 96.06 253 CYS A C 1
ATOM 2039 O O . CYS A 1 253 ? -6.944 -1.915 10.138 1.00 96.06 253 CYS A O 1
ATOM 2041 N N . ILE A 1 254 ? -8.345 -0.716 11.422 1.00 94.50 254 ILE A N 1
ATOM 2042 C CA . ILE A 1 254 ? -8.676 0.277 10.395 1.00 94.50 254 ILE A CA 1
ATOM 2043 C C . ILE A 1 254 ? -7.463 1.194 10.170 1.00 94.50 254 ILE A C 1
ATOM 2045 O O . ILE A 1 254 ? -7.100 1.945 11.079 1.00 94.50 254 ILE A O 1
ATOM 2049 N N . PRO A 1 255 ? -6.814 1.176 8.989 1.00 92.62 255 PRO A N 1
ATOM 2050 C CA . PRO A 1 255 ? -5.672 2.044 8.734 1.00 92.62 255 PRO A CA 1
ATOM 2051 C C . PRO A 1 255 ? -6.108 3.514 8.634 1.00 92.62 255 PRO A C 1
ATOM 2053 O O . PRO A 1 255 ? -6.989 3.860 7.850 1.00 92.62 255 PRO A O 1
ATOM 2056 N N . VAL A 1 256 ? -5.453 4.391 9.398 1.00 89.56 256 VAL A N 1
ATOM 2057 C CA . VAL A 1 256 ? -5.675 5.846 9.391 1.00 89.56 256 VAL A CA 1
ATOM 2058 C C . VAL A 1 256 ? -4.492 6.528 8.722 1.00 89.56 256 VAL A C 1
ATOM 2060 O O . VAL A 1 256 ? -3.375 6.508 9.238 1.00 89.56 256 VAL A O 1
ATOM 2063 N N . PHE A 1 257 ? -4.722 7.139 7.566 1.00 83.00 257 PHE A N 1
ATOM 2064 C CA . PHE A 1 257 ? -3.665 7.742 6.760 1.00 83.00 257 PHE A CA 1
ATOM 2065 C C . PHE A 1 257 ? -3.533 9.244 7.015 1.00 83.00 257 PHE A C 1
ATOM 2067 O O . PHE A 1 257 ? -4.520 9.952 7.174 1.00 83.00 257 PHE A O 1
ATOM 2074 N N . PHE A 1 258 ? -2.295 9.741 6.987 1.00 77.25 258 PHE A N 1
ATOM 2075 C CA . PHE A 1 258 ? -1.971 11.164 7.197 1.00 77.25 258 PHE A CA 1
ATOM 2076 C C . PHE A 1 258 ? -1.573 11.870 5.892 1.00 77.25 258 PHE A C 1
ATOM 2078 O O . PHE A 1 258 ? -1.119 13.013 5.897 1.00 77.25 258 PHE A O 1
ATOM 2085 N N . ASN A 1 259 ? -1.685 11.173 4.759 1.00 67.81 259 ASN A N 1
ATOM 2086 C CA . ASN A 1 259 ? -1.334 11.688 3.445 1.00 67.81 259 ASN A CA 1
ATOM 2087 C C . ASN A 1 259 ? -2.246 11.082 2.371 1.00 67.81 259 ASN A C 1
ATOM 2089 O O . ASN A 1 259 ? -2.467 9.872 2.337 1.00 67.81 259 ASN A O 1
ATOM 2093 N N . GLN A 1 260 ? -2.721 11.922 1.449 1.00 59.72 260 GLN A N 1
ATOM 2094 C CA . GLN A 1 260 ? -3.607 11.520 0.349 1.00 59.72 260 GLN A CA 1
ATOM 2095 C C . GLN A 1 260 ? -2.977 10.488 -0.607 1.00 59.72 260 GLN A C 1
ATOM 2097 O O . GLN A 1 260 ? -3.693 9.700 -1.228 1.00 59.72 260 GLN A O 1
ATOM 2102 N N . GLY A 1 261 ? -1.648 10.483 -0.736 1.00 56.12 261 GLY A N 1
ATOM 2103 C CA . GLY A 1 261 ? -0.889 9.544 -1.562 1.00 56.12 261 GLY A CA 1
ATOM 2104 C C . GLY A 1 261 ? -0.735 8.148 -0.953 1.00 56.12 261 GLY A C 1
ATOM 2105 O O . GLY A 1 261 ? -0.432 7.213 -1.686 1.00 56.12 261 GLY A O 1
ATOM 2106 N N . SER A 1 262 ? -0.972 7.983 0.352 1.00 52.94 262 SER A N 1
ATOM 2107 C CA . SER A 1 262 ? -0.850 6.694 1.051 1.00 52.94 262 SER A CA 1
ATOM 2108 C C . SER A 1 262 ? -2.094 5.805 0.928 1.00 52.94 262 SER A C 1
ATOM 2110 O O . SER A 1 262 ? -1.996 4.610 1.188 1.00 52.94 262 SER A O 1
ATOM 2112 N N . ALA A 1 263 ? -3.240 6.377 0.534 1.00 51.88 263 ALA A N 1
ATOM 2113 C CA . ALA A 1 263 ? -4.545 5.704 0.557 1.00 51.88 263 ALA A CA 1
ATOM 2114 C C . ALA A 1 263 ? -5.367 5.806 -0.739 1.00 51.88 263 ALA A C 1
ATOM 2116 O O . ALA A 1 263 ? -6.316 5.052 -0.891 1.00 51.88 263 ALA A O 1
ATOM 2117 N N . TYR A 1 264 ? -5.001 6.701 -1.668 1.00 41.50 264 TYR A N 1
ATOM 2118 C CA . TYR A 1 264 ? -5.833 7.189 -2.783 1.00 41.50 264 TYR A CA 1
ATOM 2119 C C . TYR A 1 264 ? -6.896 8.222 -2.348 1.00 41.50 264 TYR A C 1
ATOM 2121 O O . TYR A 1 264 ? -8.012 7.885 -1.981 1.00 41.50 264 TYR A O 1
ATOM 2129 N N . LYS A 1 265 ? -6.498 9.509 -2.392 1.00 40.28 265 LYS A N 1
ATOM 2130 C CA . LYS A 1 265 ? -7.314 10.750 -2.357 1.00 40.28 265 LYS A CA 1
ATOM 2131 C C . LYS A 1 265 ? -8.736 10.622 -1.766 1.00 40.28 265 LYS A C 1
ATOM 2133 O O . LYS A 1 265 ? -9.704 10.779 -2.499 1.00 40.28 265 LYS A O 1
ATOM 2138 N N . GLN A 1 266 ? -8.864 10.488 -0.444 1.00 33.09 266 GLN A N 1
ATOM 2139 C CA . GLN A 1 266 ? -10.037 10.972 0.299 1.00 33.09 266 GLN A CA 1
ATOM 2140 C C . GLN A 1 266 ? -9.769 10.984 1.818 1.00 33.09 266 GLN A C 1
ATOM 2142 O O . GLN A 1 266 ? -9.256 10.020 2.374 1.00 33.09 266 GLN A O 1
ATOM 2147 N N . TYR A 1 267 ? -10.113 12.118 2.442 1.00 28.84 267 TYR A N 1
ATOM 2148 C CA . TYR A 1 267 ? -10.157 12.436 3.882 1.00 28.84 267 TYR A CA 1
ATOM 2149 C C . TYR A 1 267 ? -8.839 12.481 4.675 1.00 28.84 267 TYR A C 1
ATOM 2151 O O . TYR A 1 267 ? -8.370 11.481 5.196 1.00 28.84 267 TYR A O 1
ATOM 2159 N N . LEU A 1 268 ? -8.297 13.697 4.826 1.00 31.52 268 LEU A N 1
ATOM 2160 C CA . LEU A 1 268 ? -7.985 14.344 6.117 1.00 31.52 268 LEU A CA 1
ATOM 2161 C C . LEU A 1 268 ? -7.293 15.689 5.833 1.00 31.52 268 LEU A C 1
ATOM 2163 O O . LEU A 1 268 ? -6.166 15.734 5.341 1.00 31.52 268 LEU A O 1
ATOM 2167 N N . ARG A 1 269 ? -7.981 16.802 6.132 1.00 31.56 269 ARG A N 1
ATOM 2168 C CA . ARG A 1 269 ? -7.312 18.080 6.414 1.00 31.56 269 ARG A CA 1
ATOM 2169 C C . ARG A 1 269 ? -6.616 17.877 7.756 1.00 31.56 269 ARG A C 1
ATOM 2171 O O . ARG A 1 269 ? -7.289 17.777 8.774 1.00 31.56 269 ARG A O 1
ATOM 2178 N N . THR A 1 270 ? -5.293 17.769 7.759 1.00 35.28 270 THR A N 1
ATOM 2179 C CA . THR A 1 270 ? -4.509 17.836 8.994 1.00 35.28 270 THR A CA 1
ATOM 2180 C C . THR A 1 270 ? -4.606 19.265 9.524 1.00 35.28 270 THR A C 1
ATOM 2182 O O . THR A 1 270 ? -3.882 20.144 9.061 1.00 35.28 270 THR A O 1
ATOM 2185 N N . GLY A 1 271 ? -5.556 19.513 10.425 1.00 36.00 271 GLY A N 1
ATOM 2186 C CA . GLY A 1 271 ? -5.468 20.631 11.358 1.00 36.00 271 GLY A CA 1
ATOM 2187 C C . GLY A 1 271 ? -4.426 20.267 12.409 1.00 36.00 271 GLY A C 1
ATOM 2188 O O . GLY A 1 271 ? -4.532 19.215 13.035 1.00 36.00 271 GLY A O 1
ATOM 2189 N N . GLU A 1 272 ? -3.397 21.095 12.550 1.00 42.38 272 GLU A N 1
ATOM 2190 C CA . GLU A 1 272 ? -2.212 20.854 13.384 1.00 42.38 272 GLU A CA 1
ATOM 2191 C C . GLU A 1 272 ? -2.487 20.939 14.906 1.00 42.38 272 GLU A C 1
ATOM 2193 O O . GLU A 1 272 ? -1.555 20.831 15.698 1.00 42.38 272 GLU A O 1
ATOM 2198 N N . GLU A 1 273 ? -3.752 21.056 15.332 1.00 48.91 273 GLU A N 1
ATOM 2199 C CA . GLU A 1 273 ? -4.142 21.332 16.729 1.0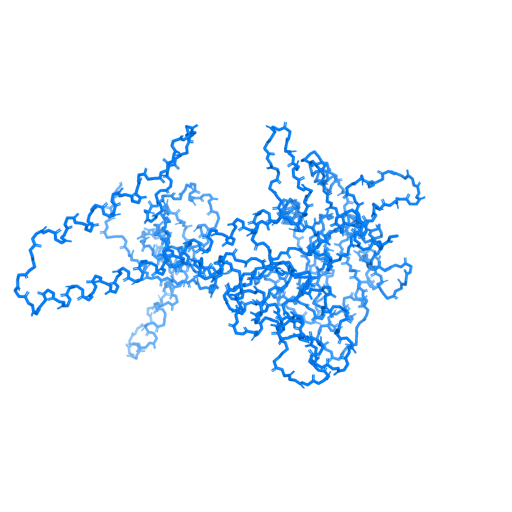0 48.91 273 GLU A CA 1
ATOM 2200 C C . GLU A 1 273 ? -5.083 20.292 17.368 1.00 48.91 273 GLU A C 1
ATOM 2202 O O . GLU A 1 273 ? -5.285 20.312 18.581 1.00 48.91 273 GLU A O 1
ATOM 2207 N N . ASN A 1 274 ? -5.628 19.341 16.603 1.00 60.28 274 ASN A N 1
ATOM 2208 C CA . ASN A 1 274 ? -6.627 18.410 17.136 1.00 60.28 274 ASN A CA 1
ATOM 2209 C C . ASN A 1 274 ? -5.972 17.154 17.740 1.00 60.28 274 ASN A C 1
ATOM 2211 O O . ASN A 1 274 ? -5.118 16.511 17.118 1.00 60.28 274 ASN A O 1
ATOM 2215 N N . LYS A 1 275 ? -6.393 16.766 18.951 1.00 82.00 275 LYS A N 1
ATOM 2216 C CA . LYS A 1 275 ? -5.988 15.499 19.577 1.00 82.00 275 LYS A CA 1
ATOM 2217 C C . LYS A 1 275 ? -6.559 14.334 18.768 1.00 82.00 275 LYS A C 1
ATOM 2219 O O . LYS A 1 275 ? -7.764 14.254 18.555 1.00 82.00 275 LYS A O 1
ATOM 2224 N N . ILE A 1 276 ? -5.695 13.412 18.342 1.00 86.62 276 ILE A N 1
ATOM 2225 C CA . ILE A 1 276 ? -6.064 12.244 17.524 1.00 86.62 276 ILE A CA 1
ATOM 2226 C C . ILE A 1 276 ? -7.156 11.423 18.211 1.00 86.62 276 ILE A C 1
ATOM 2228 O O . ILE A 1 276 ? -8.089 10.970 17.558 1.00 86.62 276 ILE A O 1
ATOM 2232 N N . GLU A 1 277 ? -7.046 11.256 19.527 1.00 88.75 277 GLU A N 1
ATOM 2233 C CA . GLU A 1 277 ? -8.036 10.538 20.323 1.00 88.75 277 GLU A CA 1
ATOM 2234 C C . GLU A 1 277 ? -9.443 11.131 20.179 1.00 88.75 277 GLU A C 1
ATOM 2236 O O . GLU A 1 277 ? -10.386 10.377 19.950 1.00 88.75 277 GLU A O 1
ATOM 2241 N N . ASP A 1 278 ? -9.578 12.456 20.253 1.00 88.31 278 ASP A N 1
ATOM 2242 C CA . ASP A 1 278 ? -10.874 13.137 20.197 1.00 88.31 278 ASP A CA 1
ATOM 2243 C C . ASP A 1 278 ? -11.524 12.933 18.820 1.00 88.31 278 ASP A C 1
ATOM 2245 O O . ASP A 1 278 ? -12.660 12.472 18.732 1.00 88.31 278 ASP A O 1
ATOM 2249 N N . ILE A 1 279 ? -10.752 13.116 17.740 1.00 87.62 279 ILE A N 1
ATOM 2250 C CA . ILE A 1 279 ? -11.218 12.885 16.360 1.00 87.62 279 ILE A CA 1
ATOM 2251 C C . ILE A 1 279 ? -11.699 11.441 16.170 1.00 87.62 279 ILE A C 1
ATOM 2253 O O . ILE A 1 279 ? -12.717 11.192 15.528 1.00 87.62 279 ILE A O 1
ATOM 2257 N N . LEU A 1 280 ? -10.953 10.463 16.691 1.00 89.69 280 LEU A N 1
ATOM 2258 C CA . LEU A 1 280 ? -11.303 9.053 16.518 1.00 89.69 280 LEU A CA 1
ATOM 2259 C C . LEU A 1 280 ? -12.523 8.651 17.356 1.00 89.69 280 LEU A C 1
ATOM 2261 O O . LEU A 1 280 ? -13.257 7.753 16.946 1.00 89.69 280 LEU A O 1
ATOM 2265 N N . ARG A 1 281 ? -12.766 9.318 18.492 1.00 92.12 281 ARG A N 1
ATOM 2266 C CA . ARG A 1 281 ? -13.967 9.126 19.323 1.00 92.12 281 ARG A CA 1
ATOM 2267 C C . ARG A 1 281 ? -15.229 9.710 18.700 1.00 92.12 281 ARG A C 1
ATOM 2269 O O . ARG A 1 281 ? -16.310 9.192 18.959 1.00 92.12 281 ARG A O 1
ATOM 2276 N N . GLU A 1 282 ? -15.097 10.746 17.879 1.00 89.75 282 GLU A N 1
ATOM 2277 C CA . GLU A 1 282 ? -16.218 11.338 17.141 1.00 89.75 282 GLU A CA 1
ATOM 2278 C C . GLU A 1 282 ? -16.755 10.422 16.030 1.00 89.75 282 GLU A C 1
ATOM 2280 O O . GLU A 1 282 ? -17.864 10.631 15.537 1.00 89.75 282 GLU A O 1
ATOM 2285 N N . ILE A 1 283 ? -16.002 9.394 15.619 1.00 83.06 283 ILE A N 1
ATOM 2286 C CA . ILE A 1 283 ? -16.445 8.455 14.586 1.00 83.06 283 ILE A CA 1
ATOM 2287 C C . ILE A 1 283 ? -17.536 7.539 15.169 1.00 83.06 283 ILE A C 1
ATOM 2289 O O . ILE A 1 283 ? -17.253 6.769 16.089 1.00 83.06 283 ILE A O 1
ATOM 2293 N N . PRO A 1 284 ? -18.763 7.534 14.609 1.00 90.19 284 PRO A N 1
ATOM 2294 C CA . PRO A 1 284 ? -19.839 6.686 15.111 1.00 90.19 284 PRO A CA 1
ATOM 2295 C C . PRO A 1 284 ? -19.475 5.203 15.043 1.00 90.19 284 PRO A C 1
ATOM 2297 O O . PRO A 1 284 ? -18.940 4.736 14.033 1.00 90.19 284 PRO A O 1
ATOM 2300 N N . ASN A 1 285 ? -19.831 4.441 16.079 1.00 91.56 285 ASN A N 1
ATOM 2301 C CA . ASN A 1 285 ? -19.494 3.018 16.170 1.00 91.56 285 ASN A CA 1
ATOM 2302 C C . ASN A 1 285 ? -20.016 2.203 14.969 1.00 91.56 285 ASN A C 1
ATOM 2304 O O . ASN A 1 285 ? -19.326 1.326 14.463 1.00 91.56 285 ASN A O 1
ATOM 2308 N N . GLU A 1 286 ? -21.191 2.541 14.436 1.00 89.19 286 GLU A N 1
ATOM 2309 C CA . GLU A 1 286 ? -21.744 1.916 13.224 1.00 89.19 286 GLU A CA 1
ATOM 2310 C C . GLU A 1 286 ? -20.817 2.076 12.008 1.00 89.19 286 GLU A C 1
ATOM 2312 O O . GLU A 1 286 ? -20.575 1.127 11.257 1.00 89.19 286 GLU A O 1
ATOM 2317 N N . LYS A 1 287 ? -20.225 3.266 11.846 1.00 86.75 287 LYS A N 1
ATOM 2318 C CA . LYS A 1 287 ? -19.257 3.549 10.782 1.00 86.75 287 LYS A CA 1
ATOM 2319 C C . LYS A 1 287 ? -17.955 2.782 11.001 1.00 86.75 287 LYS A C 1
ATOM 2321 O O . LYS A 1 287 ? -17.367 2.308 10.027 1.00 86.75 287 LYS A O 1
ATOM 2326 N N . VAL A 1 288 ? -17.518 2.634 12.252 1.00 89.31 288 VAL A N 1
ATOM 2327 C CA . VAL A 1 288 ? -16.352 1.813 12.615 1.00 89.31 288 VAL A CA 1
ATOM 2328 C C . VAL A 1 288 ? -16.579 0.355 12.222 1.00 89.31 288 VAL A C 1
ATOM 2330 O O . VAL A 1 288 ? -15.752 -0.212 11.511 1.00 89.31 288 VAL A O 1
ATOM 2333 N N . LEU A 1 289 ? -17.716 -0.231 12.604 1.00 88.88 289 LEU A N 1
ATOM 2334 C CA . LEU A 1 289 ? -18.062 -1.618 12.282 1.00 88.88 289 LEU A CA 1
ATOM 2335 C C . LEU A 1 289 ? -18.141 -1.846 10.766 1.00 88.88 289 LEU A C 1
ATOM 2337 O O . LEU A 1 289 ? -17.484 -2.750 10.250 1.00 88.88 289 LEU A O 1
ATOM 2341 N N . CYS A 1 290 ? -18.843 -0.973 10.037 1.00 88.31 290 CYS A N 1
ATOM 2342 C CA . CYS A 1 290 ? -18.938 -1.040 8.575 1.00 88.31 290 CYS A CA 1
ATOM 2343 C C . CYS A 1 290 ? -17.556 -0.933 7.899 1.00 88.31 290 CYS A C 1
ATOM 2345 O O . CYS A 1 290 ? -17.210 -1.719 7.012 1.00 88.31 290 CYS A O 1
ATOM 2347 N N . THR A 1 291 ? -16.713 -0.003 8.358 1.00 82.00 291 THR A N 1
ATOM 2348 C CA . THR A 1 291 ? -15.350 0.160 7.828 1.00 82.00 291 THR A CA 1
ATOM 2349 C C . THR A 1 291 ? -14.494 -1.072 8.120 1.00 82.00 291 THR A C 1
ATOM 2351 O O . THR A 1 291 ? -13.786 -1.551 7.233 1.00 82.00 291 THR A O 1
ATOM 2354 N N . ARG A 1 292 ? -14.585 -1.630 9.332 1.00 91.12 292 ARG A N 1
ATOM 2355 C CA . ARG A 1 292 ? -13.866 -2.846 9.730 1.00 91.12 292 ARG A CA 1
ATOM 2356 C C . ARG A 1 292 ? -14.270 -4.047 8.879 1.00 91.12 292 ARG A C 1
ATOM 2358 O O . ARG A 1 292 ? -13.399 -4.794 8.442 1.00 91.12 292 ARG A O 1
ATOM 2365 N N . GLU A 1 293 ? -15.555 -4.219 8.578 1.00 88.69 293 GLU A N 1
ATOM 2366 C CA . GLU A 1 293 ? -16.005 -5.274 7.664 1.00 88.69 293 GLU A CA 1
ATOM 2367 C C . GLU A 1 293 ? -15.398 -5.129 6.268 1.00 88.69 293 GLU A C 1
ATOM 2369 O O . GLU A 1 293 ? -14.943 -6.118 5.688 1.00 88.69 293 GLU A O 1
ATOM 2374 N N . ASN A 1 294 ? -15.343 -3.906 5.739 1.00 84.88 294 ASN A N 1
ATOM 2375 C CA . ASN A 1 294 ? -14.718 -3.639 4.446 1.00 84.88 294 ASN A CA 1
ATOM 2376 C C . ASN A 1 294 ? -13.212 -3.923 4.474 1.00 84.88 294 ASN A C 1
ATOM 2378 O O . ASN A 1 294 ? -12.703 -4.550 3.550 1.00 84.88 294 ASN A O 1
ATOM 2382 N N . VAL A 1 295 ? -12.514 -3.570 5.558 1.00 88.69 295 VAL A N 1
ATOM 2383 C CA . VAL A 1 295 ? -11.101 -3.930 5.770 1.00 88.69 295 VAL A CA 1
ATOM 2384 C C . VAL A 1 295 ? -10.912 -5.451 5.748 1.00 88.69 295 VAL A C 1
ATOM 2386 O O . VAL A 1 295 ? -10.044 -5.955 5.039 1.00 88.69 295 VAL A O 1
ATOM 2389 N N . ILE A 1 296 ? -11.753 -6.208 6.456 1.00 88.00 296 ILE A N 1
ATOM 2390 C CA . ILE A 1 296 ? -11.662 -7.677 6.509 1.00 88.00 296 ILE A CA 1
ATOM 2391 C C . ILE A 1 296 ? -11.918 -8.308 5.129 1.00 88.00 296 ILE A C 1
ATOM 2393 O O . ILE A 1 296 ? -11.271 -9.300 4.780 1.00 88.00 296 ILE A O 1
ATOM 2397 N N . LYS A 1 297 ? -12.815 -7.730 4.317 1.00 84.06 297 LYS A N 1
ATOM 2398 C CA . LYS A 1 297 ? -13.086 -8.177 2.936 1.00 84.06 297 LYS A CA 1
ATOM 2399 C C . LYS A 1 297 ? -11.882 -8.007 2.000 1.00 84.06 297 LYS A C 1
ATOM 2401 O O . LYS A 1 297 ? -11.810 -8.728 1.012 1.00 84.06 297 LYS A O 1
ATOM 2406 N N . LEU A 1 298 ? -10.927 -7.127 2.318 1.00 83.88 298 LEU A N 1
ATOM 2407 C CA . LEU A 1 298 ? -9.704 -6.926 1.526 1.00 83.88 298 LEU A CA 1
ATOM 2408 C C . LEU A 1 298 ? -8.615 -7.976 1.794 1.00 83.88 298 LEU A C 1
ATOM 2410 O O . LEU A 1 298 ? -7.665 -8.066 1.023 1.00 83.88 298 LEU A O 1
ATOM 2414 N N . ILE A 1 299 ? -8.712 -8.774 2.864 1.00 85.81 299 ILE A N 1
ATOM 2415 C CA . ILE A 1 299 ? -7.662 -9.743 3.237 1.00 85.81 299 ILE A CA 1
ATOM 2416 C C . ILE A 1 299 ? -7.286 -10.693 2.079 1.00 85.81 299 ILE A C 1
ATOM 2418 O O . ILE A 1 299 ? -6.089 -10.834 1.817 1.00 85.81 299 ILE A O 1
ATOM 2422 N N . PRO A 1 300 ? -8.240 -11.300 1.341 1.00 81.81 300 PRO A N 1
ATOM 2423 C CA . PRO A 1 300 ? -7.917 -12.156 0.198 1.00 81.81 300 PRO A CA 1
ATOM 2424 C C . PRO A 1 300 ? -7.125 -11.444 -0.903 1.00 81.81 300 PRO A C 1
ATOM 2426 O O . PRO A 1 300 ? -6.277 -12.056 -1.540 1.00 81.81 300 PRO A O 1
ATOM 2429 N N . THR A 1 301 ? -7.335 -10.137 -1.086 1.00 78.56 301 THR A N 1
ATOM 2430 C CA . THR A 1 301 ? -6.705 -9.356 -2.160 1.00 78.56 301 THR A CA 1
ATOM 2431 C C . THR A 1 301 ? -5.349 -8.764 -1.773 1.00 78.56 301 THR A C 1
ATOM 2433 O O . THR A 1 301 ? -4.780 -8.010 -2.557 1.00 78.56 301 THR A O 1
ATOM 2436 N N . ILE A 1 302 ? -4.833 -9.027 -0.565 1.00 83.69 302 ILE A N 1
ATOM 2437 C CA . ILE A 1 302 ? -3.546 -8.476 -0.097 1.00 83.69 302 ILE A CA 1
ATOM 2438 C C . ILE A 1 302 ? -2.528 -9.529 0.342 1.00 83.69 302 ILE A C 1
ATOM 2440 O O . ILE A 1 302 ? -1.421 -9.172 0.750 1.00 83.69 302 ILE A O 1
ATOM 2444 N N . VAL A 1 303 ? -2.877 -10.813 0.271 1.00 84.81 303 VAL A N 1
ATOM 2445 C CA . VAL A 1 303 ? -1.961 -11.907 0.598 1.00 84.81 303 VAL A CA 1
ATOM 2446 C C . VAL A 1 303 ? -1.634 -12.731 -0.640 1.00 84.81 303 VAL A C 1
ATOM 2448 O O . VAL A 1 303 ? -2.422 -12.842 -1.573 1.00 84.81 303 VAL A O 1
ATOM 2451 N N . TYR A 1 304 ? -0.446 -13.318 -0.608 1.00 83.06 304 TYR A N 1
ATOM 2452 C CA . TYR A 1 304 ? 0.046 -14.248 -1.618 1.00 83.06 304 TYR A CA 1
ATOM 2453 C C . TYR A 1 304 ? -0.245 -15.682 -1.175 1.00 83.06 304 TYR A C 1
ATOM 2455 O O . TYR A 1 304 ? -0.091 -15.990 0.012 1.00 83.06 304 TYR A O 1
ATOM 2463 N N . THR A 1 305 ? -0.627 -16.539 -2.113 1.00 78.31 305 THR A N 1
ATOM 2464 C CA . THR A 1 305 ? -0.816 -17.977 -1.899 1.00 78.31 305 THR A CA 1
ATOM 2465 C C . THR A 1 305 ? 0.331 -18.757 -2.538 1.00 78.31 305 THR A C 1
ATOM 2467 O O . THR A 1 305 ? 1.183 -18.197 -3.234 1.00 78.31 305 THR A O 1
ATOM 2470 N N . LYS A 1 306 ? 0.429 -20.057 -2.247 1.00 66.75 306 LYS A N 1
ATOM 2471 C CA . LYS A 1 306 ? 1.362 -20.919 -2.979 1.00 66.75 306 LYS A CA 1
ATOM 2472 C C . LYS A 1 306 ? 0.748 -21.299 -4.333 1.00 66.75 306 LYS A C 1
ATOM 2474 O O . LYS A 1 306 ? -0.467 -21.465 -4.414 1.00 66.75 306 LYS A O 1
ATOM 2479 N N . PRO A 1 307 ? 1.570 -21.498 -5.380 1.00 57.75 307 PRO A N 1
ATOM 2480 C CA . PRO A 1 307 ? 1.083 -22.033 -6.648 1.00 57.75 307 PRO A CA 1
ATOM 2481 C C . PRO A 1 307 ? 0.308 -23.343 -6.426 1.00 57.75 307 PRO A C 1
ATOM 2483 O O . PRO A 1 307 ? 0.760 -24.190 -5.653 1.00 57.75 307 PRO A O 1
ATOM 2486 N N . ASN A 1 308 ? -0.818 -23.515 -7.127 1.00 55.28 308 ASN A N 1
ATOM 2487 C CA . ASN A 1 308 ? -1.714 -24.687 -7.064 1.00 55.28 308 ASN A CA 1
ATOM 2488 C C . ASN A 1 308 ? -2.548 -24.830 -5.773 1.00 55.28 308 ASN A C 1
ATOM 2490 O O . ASN A 1 308 ? -2.929 -25.937 -5.391 1.00 55.28 308 ASN A O 1
ATOM 2494 N N . CYS A 1 309 ? -2.855 -23.727 -5.087 1.00 56.34 309 CYS A N 1
ATOM 2495 C CA . CYS A 1 309 ? -3.852 -23.726 -4.017 1.00 56.34 309 CYS A CA 1
ATOM 2496 C C . CYS A 1 309 ? -5.280 -23.735 -4.595 1.00 56.34 309 CYS A C 1
ATOM 2498 O O . CYS A 1 309 ? -5.681 -22.816 -5.312 1.00 56.34 309 CYS A O 1
ATOM 2500 N N . HIS A 1 310 ? -6.061 -24.758 -4.239 1.00 57.25 310 HIS A N 1
ATOM 2501 C CA . HIS A 1 310 ? -7.454 -24.911 -4.660 1.00 57.25 310 HIS A CA 1
ATOM 2502 C C . HIS A 1 310 ? -8.427 -24.549 -3.529 1.00 57.25 310 HIS A C 1
ATOM 2504 O O . HIS A 1 310 ? -8.172 -24.777 -2.341 1.00 57.25 310 HIS A O 1
ATOM 2510 N N . LYS A 1 311 ? -9.564 -23.976 -3.908 1.00 57.97 311 LYS A N 1
ATOM 2511 C CA . LYS A 1 311 ? -10.769 -23.871 -3.094 1.00 57.97 311 LYS A CA 1
ATOM 2512 C C . LYS A 1 311 ? -11.345 -25.277 -2.826 1.00 57.97 311 LYS A C 1
ATOM 2514 O O . LYS A 1 311 ? -11.000 -26.227 -3.529 1.00 57.97 311 LYS A O 1
ATOM 2519 N N . PRO A 1 312 ? -12.241 -25.431 -1.832 1.00 55.62 312 PRO A N 1
ATOM 2520 C CA . PRO A 1 312 ? -12.866 -26.716 -1.509 1.00 55.62 312 PRO A CA 1
ATOM 2521 C C . PRO A 1 312 ? -13.673 -27.326 -2.666 1.00 55.62 312 PRO A C 1
ATOM 2523 O O . PRO A 1 312 ? -13.859 -28.536 -2.701 1.00 55.62 312 PRO A O 1
ATOM 2526 N N . ASP A 1 313 ? -14.137 -26.497 -3.603 1.00 59.06 313 ASP A N 1
ATOM 2527 C CA . ASP A 1 313 ? -14.849 -26.884 -4.828 1.00 59.06 313 ASP A CA 1
ATOM 2528 C C . ASP A 1 313 ? -13.910 -27.227 -6.007 1.00 59.06 313 ASP A C 1
ATOM 2530 O O . ASP A 1 313 ? -14.378 -27.577 -7.087 1.00 59.06 313 ASP A O 1
ATOM 2534 N N . GLY A 1 314 ? -12.589 -27.157 -5.805 1.00 58.31 314 GLY A N 1
ATOM 2535 C CA . GLY A 1 314 ? -11.567 -27.455 -6.810 1.00 58.31 314 GLY A CA 1
ATOM 2536 C C . GLY A 1 314 ? -11.119 -26.259 -7.658 1.00 58.31 314 GLY A C 1
ATOM 2537 O O . GLY A 1 314 ? -10.123 -26.376 -8.376 1.00 58.31 314 GLY A O 1
ATOM 2538 N N . GLU A 1 315 ? -11.772 -25.094 -7.568 1.00 60.31 315 GLU A N 1
ATOM 2539 C CA . GLU A 1 315 ? -11.334 -23.901 -8.306 1.00 60.31 315 GLU A CA 1
ATOM 2540 C C . GLU A 1 315 ? -10.017 -23.346 -7.752 1.00 60.31 315 GLU A C 1
ATOM 2542 O O . GLU A 1 315 ? -9.781 -23.362 -6.547 1.00 60.31 315 GLU A O 1
ATOM 2547 N N . THR A 1 316 ? -9.150 -22.796 -8.602 1.00 62.69 316 THR A N 1
ATOM 2548 C CA . THR A 1 316 ? -7.947 -22.098 -8.127 1.00 62.69 316 THR A CA 1
ATOM 2549 C C . THR A 1 316 ? -8.345 -20.880 -7.295 1.00 62.69 316 THR A C 1
ATOM 2551 O O . THR A 1 316 ? -9.225 -20.098 -7.667 1.00 62.69 316 THR A O 1
ATOM 2554 N N . LEU A 1 317 ? -7.702 -20.719 -6.145 1.00 66.44 317 LEU A N 1
ATOM 2555 C CA . LEU A 1 317 ? -7.889 -19.550 -5.305 1.00 66.44 317 LEU A CA 1
ATOM 2556 C C . LEU A 1 317 ? -7.088 -18.383 -5.891 1.00 66.44 317 LEU A C 1
ATOM 2558 O O . LEU A 1 317 ? -5.874 -18.359 -5.730 1.00 66.44 317 LEU A O 1
ATOM 2562 N N . GLU A 1 318 ? -7.763 -17.450 -6.576 1.00 69.38 318 GLU A N 1
ATOM 2563 C CA . GLU A 1 318 ? -7.115 -16.238 -7.104 1.00 69.38 318 GLU A CA 1
ATOM 2564 C C . GLU A 1 318 ? -6.493 -15.447 -5.945 1.00 69.38 318 GLU A C 1
ATOM 2566 O O . GLU A 1 318 ? -7.196 -15.022 -5.020 1.00 69.38 318 GLU A O 1
ATOM 2571 N N . ASP A 1 319 ? -5.178 -15.251 -5.997 1.00 73.00 319 ASP A N 1
ATOM 2572 C CA . ASP A 1 319 ? -4.464 -14.418 -5.040 1.00 73.00 319 ASP A CA 1
ATOM 2573 C C . ASP A 1 319 ? -4.164 -13.024 -5.598 1.00 73.00 319 ASP A C 1
ATOM 2575 O O . ASP A 1 319 ? -4.540 -12.651 -6.713 1.00 73.00 319 ASP A O 1
ATOM 2579 N N . VAL A 1 320 ? -3.496 -12.202 -4.794 1.00 77.31 320 VAL A N 1
ATOM 2580 C CA . VAL A 1 320 ? -3.175 -10.831 -5.189 1.00 77.31 320 VAL A CA 1
ATOM 2581 C C . VAL A 1 320 ? -2.346 -10.737 -6.473 1.00 77.31 320 VAL A C 1
ATOM 2583 O O . VAL A 1 320 ? -2.494 -9.776 -7.231 1.00 77.31 320 VAL A O 1
ATOM 2586 N N . PHE A 1 321 ? -1.471 -11.709 -6.728 1.00 76.38 321 PHE A N 1
ATOM 2587 C CA . PHE A 1 321 ? -0.666 -11.731 -7.935 1.00 76.38 321 PHE A CA 1
ATOM 2588 C C . PHE A 1 321 ? -1.544 -12.033 -9.152 1.00 76.38 321 PHE A C 1
ATOM 2590 O O . PHE A 1 321 ? -1.451 -11.309 -10.145 1.00 76.38 321 PHE A O 1
ATOM 2597 N N . ASP A 1 322 ? -2.455 -13.003 -9.042 1.00 75.38 322 ASP A N 1
ATOM 2598 C CA . ASP A 1 322 ? -3.410 -13.341 -10.104 1.00 75.38 322 ASP A CA 1
ATOM 2599 C C . ASP A 1 322 ? -4.302 -12.149 -10.466 1.00 75.38 322 ASP A C 1
ATOM 2601 O O . ASP A 1 322 ? -4.419 -11.786 -11.639 1.00 75.38 322 ASP A O 1
ATOM 2605 N N . VAL A 1 323 ? -4.876 -11.483 -9.456 1.00 75.75 323 VAL A N 1
ATOM 2606 C CA . VAL A 1 323 ? -5.745 -10.309 -9.640 1.00 75.75 323 VAL A CA 1
ATOM 2607 C C . VAL A 1 323 ? -5.005 -9.189 -10.369 1.00 75.75 323 VAL A C 1
ATOM 2609 O O . VAL A 1 323 ? -5.543 -8.576 -11.296 1.00 75.75 323 VAL A O 1
ATOM 2612 N N . VAL A 1 324 ? -3.757 -8.920 -9.979 1.00 74.00 324 VAL A N 1
ATOM 2613 C CA . VAL A 1 324 ? -2.967 -7.845 -10.584 1.00 74.00 324 VAL A CA 1
ATOM 2614 C C . VAL A 1 324 ? -2.565 -8.204 -12.007 1.00 74.00 324 VAL A C 1
ATOM 2616 O O . VAL A 1 324 ? -2.776 -7.391 -12.904 1.00 74.00 324 VAL A O 1
ATOM 2619 N N . VAL A 1 325 ? -2.018 -9.400 -12.239 1.00 75.44 325 VAL A N 1
ATOM 2620 C CA . VAL A 1 325 ? -1.587 -9.830 -13.577 1.00 75.44 325 VAL A CA 1
ATOM 2621 C C . VAL A 1 325 ? -2.764 -9.849 -14.543 1.00 75.44 325 VAL A C 1
ATOM 2623 O O . VAL A 1 325 ? -2.647 -9.300 -15.637 1.00 75.44 325 VAL A O 1
ATOM 2626 N N . LYS A 1 326 ? -3.918 -10.378 -14.127 1.00 73.00 326 LYS A N 1
ATOM 2627 C CA . LYS A 1 326 ? -5.161 -10.335 -14.906 1.00 73.00 326 LYS A CA 1
ATOM 2628 C C . LYS A 1 326 ? -5.542 -8.901 -15.269 1.00 73.00 326 LYS A C 1
ATOM 2630 O O . LYS A 1 326 ? -5.758 -8.612 -16.444 1.00 73.00 326 LYS A O 1
ATOM 2635 N N . GLY A 1 327 ? -5.512 -7.981 -14.302 1.00 70.06 327 GLY A N 1
ATOM 2636 C CA . GLY A 1 327 ? -5.772 -6.560 -14.545 1.00 70.06 327 GLY A CA 1
ATOM 2637 C C . GLY A 1 327 ? -4.766 -5.896 -15.496 1.00 70.06 327 GLY A C 1
ATOM 2638 O O . GLY A 1 327 ? -5.149 -5.062 -16.320 1.00 70.06 327 GLY A O 1
ATOM 2639 N N . VAL A 1 328 ? -3.481 -6.267 -15.436 1.00 70.69 328 VAL A N 1
ATOM 2640 C CA . VAL A 1 328 ? -2.474 -5.750 -16.376 1.00 70.69 328 VAL A CA 1
ATOM 2641 C C . VAL A 1 328 ? -2.684 -6.309 -17.783 1.00 70.69 328 VAL A C 1
ATOM 2643 O O . VAL A 1 328 ? -2.632 -5.541 -18.744 1.00 70.69 328 VAL A O 1
ATOM 2646 N N . ILE A 1 329 ? -2.970 -7.606 -17.917 1.00 70.19 329 ILE A N 1
ATOM 2647 C CA . ILE A 1 329 ? -3.248 -8.250 -19.209 1.00 70.19 329 ILE A CA 1
ATOM 2648 C C . ILE A 1 329 ? -4.490 -7.625 -19.854 1.00 70.19 329 ILE A C 1
ATOM 2650 O O . ILE A 1 329 ? -4.442 -7.219 -21.014 1.00 70.19 329 ILE A O 1
ATOM 2654 N N . GLU A 1 330 ? -5.582 -7.464 -19.102 1.00 67.56 330 GLU A N 1
ATOM 2655 C CA . GLU A 1 330 ? -6.800 -6.799 -19.583 1.00 67.56 330 GLU A CA 1
ATOM 2656 C C . GLU A 1 330 ? -6.510 -5.376 -20.085 1.00 67.56 330 GLU A C 1
ATOM 2658 O O . GLU A 1 330 ? -7.011 -4.963 -21.136 1.00 67.56 330 GLU A O 1
ATOM 2663 N N . ARG A 1 331 ? -5.644 -4.634 -19.383 1.00 65.44 331 ARG A N 1
ATOM 2664 C CA . ARG A 1 331 ? -5.214 -3.294 -19.798 1.00 65.44 331 ARG A CA 1
ATOM 2665 C C . ARG A 1 331 ? -4.347 -3.319 -21.061 1.00 65.44 331 ARG A C 1
ATOM 2667 O O . ARG A 1 331 ? -4.555 -2.473 -21.931 1.00 65.44 331 ARG A O 1
ATOM 2674 N N . SER A 1 332 ? -3.412 -4.264 -21.181 1.00 62.50 332 SER A N 1
ATOM 2675 C CA . SER A 1 332 ? -2.572 -4.451 -22.381 1.00 62.50 332 SER A CA 1
ATOM 2676 C C . SER A 1 332 ? -3.439 -4.728 -23.617 1.00 62.50 332 SER A C 1
ATOM 2678 O O . SER A 1 332 ? -3.277 -4.097 -24.668 1.00 62.50 332 SER A O 1
ATOM 2680 N N . LEU A 1 333 ? -4.455 -5.585 -23.468 1.00 61.56 333 LEU A N 1
ATOM 2681 C CA . LEU A 1 333 ? -5.420 -5.897 -24.526 1.00 61.56 333 LEU A CA 1
ATOM 2682 C C . LEU A 1 333 ? -6.251 -4.669 -24.933 1.00 61.56 333 LEU A C 1
ATOM 2684 O O . LEU A 1 333 ? -6.412 -4.405 -26.126 1.00 61.56 333 LEU A O 1
ATOM 2688 N N . GLN A 1 334 ? -6.725 -3.868 -23.972 1.00 58.16 334 GLN A N 1
ATOM 2689 C CA . GLN A 1 334 ? -7.447 -2.617 -24.254 1.00 58.16 334 GLN A CA 1
ATOM 2690 C C . GLN A 1 334 ? -6.581 -1.582 -24.992 1.00 58.16 334 GLN A C 1
ATOM 2692 O O . GLN A 1 334 ? -7.062 -0.900 -25.904 1.00 58.16 334 GLN A O 1
ATOM 2697 N N . TRP A 1 335 ? -5.303 -1.462 -24.622 1.00 55.16 335 TRP A N 1
ATOM 2698 C CA . TRP A 1 335 ? -4.344 -0.581 -25.296 1.00 55.16 335 TRP A CA 1
ATOM 2699 C C . TRP A 1 335 ? -4.054 -1.041 -26.723 1.00 55.16 335 TRP A C 1
ATOM 2701 O O . TRP A 1 335 ? -4.091 -0.230 -27.653 1.00 55.16 335 TRP A O 1
ATOM 2711 N N . SER A 1 336 ? -3.838 -2.342 -26.909 1.00 56.38 336 SER A N 1
ATOM 2712 C CA . SER A 1 336 ? -3.627 -2.955 -28.222 1.00 56.38 336 SER A CA 1
ATOM 2713 C C . SER A 1 336 ? -4.833 -2.741 -29.139 1.00 56.38 336 SER A C 1
ATOM 2715 O O . SER A 1 336 ? -4.671 -2.306 -30.281 1.00 56.38 336 SER A O 1
ATOM 2717 N N . PHE A 1 337 ? -6.049 -2.927 -28.615 1.00 55.34 337 PHE A N 1
ATOM 2718 C CA . PHE A 1 337 ? -7.287 -2.647 -29.340 1.00 55.34 337 PHE A CA 1
ATOM 2719 C C . PHE A 1 337 ? -7.420 -1.165 -29.714 1.00 55.34 337 PHE A C 1
ATOM 2721 O O . PHE A 1 337 ? -7.714 -0.843 -30.863 1.00 55.34 337 PHE A O 1
ATOM 2728 N N . SER A 1 338 ? -7.141 -0.248 -28.782 1.00 49.47 338 SER A N 1
ATOM 2729 C CA . SER A 1 338 ? -7.208 1.200 -29.035 1.00 49.47 338 SER A CA 1
ATOM 2730 C C . SER A 1 338 ? -6.207 1.649 -30.105 1.00 49.47 338 SER A C 1
ATOM 2732 O O . SER A 1 338 ? -6.540 2.467 -30.965 1.00 49.47 338 SER A O 1
ATOM 2734 N N . ARG A 1 339 ? -4.992 1.086 -30.099 1.00 55.12 339 ARG A N 1
ATOM 2735 C CA . ARG A 1 339 ? -3.959 1.352 -31.110 1.00 55.12 339 ARG A CA 1
ATOM 2736 C C . ARG A 1 339 ? -4.365 0.818 -32.482 1.00 55.12 339 ARG A C 1
ATOM 2738 O O . ARG A 1 339 ? -4.227 1.537 -33.471 1.00 55.12 339 ARG A O 1
ATOM 2745 N N . PHE A 1 340 ? -4.891 -0.406 -32.537 1.00 53.69 340 PHE A N 1
ATOM 2746 C CA . PHE A 1 340 ? -5.390 -1.008 -33.773 1.00 53.69 340 PHE A CA 1
ATOM 2747 C C . PHE A 1 340 ? -6.570 -0.213 -34.345 1.00 53.69 340 PHE A C 1
ATOM 2749 O O . PHE A 1 340 ? -6.574 0.126 -35.525 1.00 53.69 340 PHE A O 1
ATOM 2756 N N . TYR A 1 341 ? -7.527 0.174 -33.500 1.00 44.84 341 TYR A N 1
ATOM 2757 C CA . TYR A 1 341 ? -8.664 1.003 -33.894 1.00 44.84 341 TYR A CA 1
ATOM 2758 C C . TYR A 1 341 ? -8.225 2.391 -34.388 1.00 44.84 341 TYR A C 1
ATOM 2760 O O . TYR A 1 341 ? -8.742 2.882 -35.390 1.00 44.84 341 TYR A O 1
ATOM 2768 N N . GLY A 1 342 ? -7.221 3.004 -33.752 1.00 42.69 342 GLY A N 1
ATOM 2769 C CA . GLY A 1 342 ? -6.618 4.257 -34.215 1.00 42.69 342 GLY A CA 1
ATOM 2770 C C . GLY A 1 342 ? -5.964 4.132 -35.596 1.00 42.69 342 GLY A C 1
ATOM 2771 O O . GLY A 1 342 ? -6.239 4.943 -36.479 1.00 42.69 342 GLY A O 1
ATOM 2772 N N . GLN A 1 343 ? -5.162 3.086 -35.820 1.00 55.44 343 GLN A N 1
ATOM 2773 C CA . GLN A 1 343 ? -4.573 2.800 -37.136 1.00 55.44 343 GLN A CA 1
ATOM 2774 C C . GLN A 1 343 ? -5.646 2.513 -38.193 1.00 55.44 343 GLN A C 1
ATOM 2776 O O . GLN A 1 343 ? -5.550 3.004 -39.316 1.00 55.44 343 GLN A O 1
ATOM 2781 N N . PHE A 1 344 ? -6.697 1.775 -37.829 1.00 49.94 344 PHE A N 1
ATOM 2782 C CA . PHE A 1 344 ? -7.839 1.517 -38.697 1.00 49.94 344 PHE A CA 1
ATOM 2783 C C . PHE A 1 344 ? -8.561 2.813 -39.088 1.00 49.94 344 PHE A C 1
ATOM 2785 O O . PHE A 1 344 ? -8.826 3.030 -40.268 1.00 49.94 344 PHE A O 1
ATOM 2792 N N . LEU A 1 345 ? -8.825 3.714 -38.138 1.00 45.84 345 LEU A N 1
ATOM 2793 C CA . LEU A 1 345 ? -9.445 5.010 -38.421 1.00 45.84 345 LEU A CA 1
ATOM 2794 C C . LEU A 1 345 ? -8.579 5.884 -39.336 1.00 45.84 345 LEU A C 1
ATOM 2796 O O . LEU A 1 345 ? -9.116 6.509 -40.250 1.00 45.84 345 LEU A O 1
ATOM 2800 N N . GLU A 1 346 ? -7.260 5.908 -39.145 1.00 54.44 346 GLU A N 1
ATOM 2801 C CA . GLU A 1 346 ? -6.337 6.619 -40.042 1.00 54.44 346 GLU A CA 1
ATOM 2802 C C . GLU A 1 346 ? -6.306 6.002 -41.450 1.00 54.44 346 GLU A C 1
ATOM 2804 O O . GLU A 1 346 ? -6.326 6.713 -42.459 1.00 54.44 346 GLU A O 1
ATOM 2809 N N . MET A 1 347 ? -6.374 4.676 -41.552 1.00 55.12 347 MET A N 1
ATOM 2810 C CA . MET A 1 347 ? -6.486 3.964 -42.827 1.00 55.12 347 MET A CA 1
ATOM 2811 C C . MET A 1 347 ? -7.836 4.238 -43.531 1.00 55.12 347 MET A C 1
ATOM 2813 O O . MET A 1 347 ? -7.909 4.428 -44.749 1.00 55.12 347 MET A O 1
ATOM 2817 N N . VAL A 1 348 ? -8.932 4.351 -42.773 1.00 54.38 348 VAL A N 1
ATOM 2818 C CA . VAL A 1 348 ? -10.252 4.747 -43.295 1.00 54.38 348 VAL A CA 1
ATOM 2819 C C . VAL A 1 348 ? -10.267 6.220 -43.728 1.00 54.38 348 VAL A C 1
ATOM 2821 O O . VAL A 1 348 ? -10.827 6.543 -44.777 1.00 54.38 348 VAL A O 1
ATOM 2824 N N . LYS A 1 349 ? -9.619 7.126 -42.988 1.00 54.56 349 LYS A N 1
ATOM 2825 C CA . LYS A 1 349 ? -9.470 8.536 -43.391 1.00 54.56 349 LYS A CA 1
ATOM 2826 C C . LYS A 1 349 ? -8.657 8.668 -44.679 1.00 54.56 349 LYS A C 1
ATOM 2828 O O . LYS A 1 349 ? -9.105 9.325 -45.616 1.00 54.56 349 LYS A O 1
ATOM 2833 N N . THR A 1 350 ? -7.511 7.997 -44.771 1.00 54.66 350 THR A N 1
ATOM 2834 C CA . THR A 1 350 ? -6.649 8.019 -45.967 1.00 54.66 350 THR A CA 1
ATOM 2835 C C . THR A 1 350 ? -7.310 7.365 -47.187 1.00 54.66 350 THR A C 1
ATOM 2837 O O . THR A 1 350 ? -7.156 7.860 -48.305 1.00 54.66 350 THR A O 1
ATOM 2840 N N . SER A 1 351 ? -8.134 6.326 -47.002 1.00 51.97 351 SER A N 1
ATOM 2841 C CA . SER A 1 351 ? -8.934 5.738 -48.091 1.00 51.97 351 SER A CA 1
ATOM 2842 C C . SER A 1 351 ? -10.106 6.627 -48.545 1.00 51.97 351 SER A C 1
ATOM 2844 O O . SER A 1 351 ? -10.372 6.707 -49.747 1.00 51.97 351 SER A O 1
ATOM 2846 N N . LYS A 1 352 ? -10.764 7.370 -47.637 1.00 45.97 352 LYS A N 1
ATOM 2847 C CA . LYS A 1 352 ? -11.748 8.414 -48.001 1.00 45.97 352 LYS A CA 1
ATOM 2848 C C . LYS A 1 352 ? -11.103 9.578 -48.762 1.00 45.97 352 LYS A C 1
ATOM 2850 O O . LYS A 1 352 ? -11.722 10.102 -49.684 1.00 45.97 352 LYS A O 1
ATOM 2855 N N . ILE A 1 353 ? -9.862 9.939 -48.428 1.00 43.34 353 ILE A N 1
ATOM 2856 C CA . ILE A 1 353 ? -9.081 10.960 -49.147 1.00 43.34 353 ILE A CA 1
ATOM 2857 C C . ILE A 1 353 ? -8.705 10.466 -50.556 1.00 43.34 353 ILE A C 1
ATOM 2859 O O . ILE A 1 353 ? -8.893 11.204 -51.519 1.00 43.34 353 ILE A O 1
ATOM 2863 N N . LYS A 1 354 ? -8.297 9.197 -50.720 1.00 37.38 354 LYS A N 1
ATOM 2864 C CA . LYS A 1 354 ? -8.023 8.596 -52.046 1.00 37.38 354 LYS A CA 1
ATOM 2865 C C . LYS A 1 354 ? -9.267 8.429 -52.930 1.00 37.38 354 LYS A C 1
ATOM 2867 O O . LYS A 1 354 ? -9.167 8.580 -54.146 1.00 37.38 354 LYS A O 1
ATOM 2872 N N . LYS A 1 355 ? -10.450 8.180 -52.350 1.00 41.34 355 LYS A N 1
ATOM 2873 C CA . LYS A 1 355 ? -11.722 8.154 -53.105 1.00 41.34 355 LYS A CA 1
ATOM 2874 C C . LYS A 1 355 ? -12.120 9.519 -53.676 1.00 41.34 355 LYS A C 1
ATOM 2876 O O . LYS A 1 355 ? -12.929 9.558 -54.596 1.00 41.34 355 LYS A O 1
ATOM 2881 N N . LYS A 1 356 ? -11.556 10.622 -53.169 1.00 43.41 356 LYS A N 1
ATOM 2882 C CA . LYS A 1 356 ? -11.818 11.970 -53.691 1.00 43.41 356 LYS A CA 1
ATOM 2883 C C . LYS A 1 356 ? -10.928 12.337 -54.891 1.00 43.41 356 LYS A C 1
ATOM 2885 O O . LYS A 1 356 ? -11.187 13.357 -55.516 1.00 43.41 356 LYS A O 1
ATOM 2890 N N . THR A 1 357 ? -9.921 11.521 -55.236 1.00 46.59 357 THR A N 1
ATOM 2891 C CA . THR A 1 357 ? -8.904 11.867 -56.254 1.00 46.59 357 THR A CA 1
ATOM 2892 C C . THR A 1 357 ? -8.575 10.794 -57.300 1.00 46.59 357 THR A C 1
ATOM 2894 O O . THR A 1 357 ? -7.666 11.013 -58.093 1.00 46.59 357 THR A O 1
ATOM 2897 N N . SER A 1 358 ? -9.296 9.673 -57.422 1.00 37.59 358 SER A N 1
ATOM 2898 C CA . SER A 1 358 ? -9.087 8.789 -58.589 1.00 37.59 358 SER A CA 1
ATOM 2899 C C . SER A 1 358 ? -10.297 7.934 -58.970 1.00 37.59 358 SER A C 1
ATOM 2901 O O . SER A 1 358 ? -10.976 7.356 -58.122 1.00 37.59 358 SER A O 1
ATOM 2903 N N . ARG A 1 359 ? -10.556 7.871 -60.285 1.00 48.12 359 ARG A N 1
ATOM 2904 C CA . ARG A 1 359 ? -11.460 6.916 -60.937 1.00 48.12 359 ARG A CA 1
ATOM 2905 C C . ARG A 1 359 ? -10.886 5.492 -60.828 1.00 48.12 359 ARG A C 1
ATOM 2907 O O . ARG A 1 359 ? -9.685 5.309 -60.969 1.00 48.12 359 ARG A O 1
ATOM 2914 N N . LEU A 1 360 ? -11.797 4.527 -60.663 1.00 46.12 360 LEU A N 1
ATOM 2915 C CA . LEU A 1 360 ? -11.651 3.062 -60.733 1.00 46.12 360 LEU A CA 1
ATOM 2916 C C . LEU A 1 360 ? -10.669 2.388 -59.749 1.00 46.12 360 LEU A C 1
ATOM 2918 O O . LEU A 1 360 ? -9.481 2.251 -60.013 1.00 46.12 360 LEU A O 1
ATOM 2922 N N . ALA A 1 361 ? -11.222 1.792 -58.688 1.00 36.69 361 ALA A N 1
ATOM 2923 C CA . ALA A 1 361 ? -10.651 0.598 -58.059 1.00 36.69 361 ALA A CA 1
ATOM 2924 C C . ALA A 1 361 ? -11.621 -0.577 -58.280 1.00 36.69 361 ALA A C 1
ATOM 2926 O O . ALA A 1 361 ? -12.825 -0.434 -58.057 1.00 36.69 361 ALA A O 1
ATOM 2927 N N . SER A 1 362 ? -11.109 -1.711 -58.769 1.00 41.88 362 SER A N 1
ATOM 2928 C CA . SER A 1 362 ? -11.905 -2.879 -59.170 1.00 41.88 362 SER A CA 1
ATOM 2929 C C . SER A 1 362 ? -12.538 -3.612 -57.964 1.00 41.88 362 SER A C 1
ATOM 2931 O O . SER A 1 362 ? -12.020 -3.532 -56.844 1.00 41.88 362 SER A O 1
ATOM 2933 N N . PRO A 1 363 ? -13.643 -4.365 -58.158 1.00 41.94 363 PRO A N 1
ATOM 2934 C CA . PRO A 1 363 ? -14.445 -4.932 -57.065 1.00 41.94 363 PRO A CA 1
ATOM 2935 C C . PRO A 1 363 ? -13.760 -6.060 -56.269 1.00 41.94 363 PRO A C 1
ATOM 2937 O O . PRO A 1 363 ? -14.313 -6.540 -55.279 1.00 41.94 363 PRO A O 1
ATOM 2940 N N . VAL A 1 364 ? -12.550 -6.472 -56.657 1.00 41.72 364 VAL A N 1
ATOM 2941 C CA . VAL A 1 364 ? -11.797 -7.566 -56.023 1.00 41.72 364 VAL A CA 1
ATOM 2942 C C . VAL A 1 364 ? -11.172 -7.125 -54.690 1.00 41.72 364 VAL A C 1
ATOM 2944 O O . VAL A 1 364 ? -11.155 -7.891 -53.728 1.00 41.72 364 VAL A O 1
ATOM 2947 N N . SER A 1 365 ? -10.750 -5.860 -54.572 1.00 42.94 365 SER A N 1
ATOM 2948 C CA . SER A 1 365 ? -10.037 -5.371 -53.379 1.00 42.94 365 SER A CA 1
ATOM 2949 C C . SER A 1 365 ? -10.943 -5.133 -52.163 1.00 42.94 365 SER A C 1
ATOM 2951 O O . SER A 1 365 ? -10.459 -5.133 -51.033 1.00 42.94 365 SER A O 1
ATOM 2953 N N . LEU A 1 366 ? -12.254 -4.953 -52.368 1.00 41.66 366 LEU A N 1
ATOM 2954 C CA . LEU A 1 366 ? -13.211 -4.770 -51.270 1.00 41.66 366 LEU A CA 1
ATOM 2955 C C . LEU A 1 366 ? -13.626 -6.113 -50.642 1.00 41.66 366 LEU A C 1
ATOM 2957 O O . LEU A 1 366 ? -13.924 -6.171 -49.451 1.00 41.66 366 LEU A O 1
ATOM 2961 N N . ARG A 1 367 ? -13.597 -7.206 -51.423 1.00 39.66 367 ARG A N 1
ATOM 2962 C CA . ARG A 1 367 ? -13.971 -8.551 -50.954 1.00 39.66 367 ARG A CA 1
ATOM 2963 C C . ARG A 1 367 ? -12.884 -9.222 -50.104 1.00 39.66 367 ARG A C 1
ATOM 2965 O O . ARG A 1 367 ? -13.234 -9.905 -49.148 1.00 39.66 367 ARG A O 1
ATOM 2972 N N . LEU A 1 368 ? -11.594 -8.968 -50.362 1.00 39.84 368 LEU A N 1
ATOM 2973 C CA . LEU A 1 368 ? -10.508 -9.485 -49.508 1.00 39.84 368 LEU A CA 1
ATOM 2974 C C . LEU A 1 368 ? -10.471 -8.834 -48.116 1.00 39.84 368 LEU A C 1
ATOM 2976 O O . LEU A 1 368 ? -10.147 -9.503 -47.138 1.00 39.84 368 LEU A O 1
ATOM 2980 N N . SER A 1 369 ? -10.845 -7.554 -48.005 1.00 47.25 369 SER A N 1
ATOM 2981 C CA . SER A 1 369 ? -10.901 -6.872 -46.706 1.00 47.25 369 SER A CA 1
ATOM 2982 C C . SER A 1 369 ? -12.029 -7.423 -45.828 1.00 47.25 369 SER A C 1
ATOM 2984 O O . SER A 1 369 ? -11.803 -7.672 -44.649 1.00 47.25 369 SER A O 1
ATOM 2986 N N . LEU A 1 370 ? -13.203 -7.705 -46.406 1.00 39.91 370 LEU A N 1
ATOM 2987 C CA . LEU A 1 370 ? -14.330 -8.332 -45.703 1.00 39.91 370 LEU A CA 1
ATOM 2988 C C . LEU A 1 370 ? -14.060 -9.796 -45.310 1.00 39.91 370 LEU A C 1
ATOM 2990 O O . LEU A 1 370 ? -14.473 -10.206 -44.228 1.00 39.91 370 LEU A O 1
ATOM 2994 N N . LEU A 1 371 ? -13.320 -10.567 -46.120 1.00 38.50 371 LEU A N 1
ATOM 2995 C CA . LEU A 1 371 ? -12.897 -11.922 -45.734 1.00 38.50 371 LEU A CA 1
ATOM 2996 C C . LEU A 1 371 ? -11.904 -11.914 -44.559 1.00 38.50 371 LEU A C 1
ATOM 2998 O O . LEU A 1 371 ? -12.007 -12.764 -43.679 1.00 38.50 371 LEU A O 1
ATOM 3002 N N . GLY A 1 372 ? -10.998 -10.931 -44.491 1.00 40.91 372 GLY A N 1
ATOM 3003 C CA . GLY A 1 372 ? -10.098 -10.753 -43.343 1.00 40.91 372 GLY A CA 1
ATOM 3004 C C . GLY A 1 372 ? -10.833 -10.459 -42.028 1.00 40.91 372 GLY A C 1
ATOM 3005 O O . GLY A 1 372 ? -10.398 -10.907 -40.969 1.00 40.91 372 GLY A O 1
ATOM 3006 N N . PHE A 1 373 ? -11.987 -9.783 -42.093 1.00 42.03 373 PHE A N 1
ATOM 3007 C CA . PHE A 1 373 ? -12.855 -9.550 -40.932 1.00 42.03 373 PHE A CA 1
ATOM 3008 C C . PHE A 1 373 ? -13.594 -10.813 -40.464 1.00 42.03 373 PHE A C 1
ATOM 3010 O O . PHE A 1 373 ? -13.833 -10.957 -39.266 1.00 42.03 373 PHE A O 1
ATOM 3017 N N . LEU A 1 374 ? -13.924 -11.745 -41.368 1.00 35.34 374 LEU A N 1
ATOM 3018 C CA . LEU A 1 374 ? -14.616 -12.987 -41.005 1.00 35.34 374 LEU A CA 1
ATOM 3019 C C . LEU A 1 374 ? -13.668 -14.023 -40.372 1.00 35.34 374 LEU A C 1
ATOM 3021 O O . LEU A 1 374 ? -14.070 -14.755 -39.474 1.00 35.34 374 LEU A O 1
ATOM 3025 N N . VAL A 1 375 ? -12.398 -14.061 -40.793 1.00 36.44 375 VAL A N 1
ATOM 3026 C CA . VAL A 1 375 ? -11.417 -15.045 -40.293 1.00 36.44 375 VAL A CA 1
ATOM 3027 C C . VAL A 1 375 ? -10.992 -14.762 -38.843 1.00 36.44 375 VAL A C 1
ATOM 3029 O O . VAL A 1 375 ? -10.758 -15.702 -38.089 1.00 36.44 375 VAL A O 1
ATOM 3032 N N . ILE A 1 376 ? -10.987 -13.501 -38.394 1.00 40.50 376 ILE A N 1
ATOM 3033 C CA . ILE A 1 376 ? -10.681 -13.159 -36.989 1.00 40.50 376 ILE A CA 1
ATOM 3034 C C . ILE A 1 376 ? -11.847 -13.518 -36.045 1.00 40.50 376 ILE A C 1
ATOM 3036 O O . ILE A 1 376 ? -11.631 -13.734 -34.855 1.00 40.50 376 ILE A O 1
ATOM 3040 N N . ALA A 1 377 ? -13.073 -13.658 -36.560 1.00 37.25 377 ALA A N 1
ATOM 3041 C CA . ALA A 1 377 ? -14.235 -14.037 -35.756 1.00 37.25 377 ALA A CA 1
ATOM 3042 C C . ALA A 1 377 ? -14.391 -15.560 -35.547 1.00 37.25 377 ALA A C 1
ATOM 3044 O O . ALA A 1 377 ? -15.180 -15.960 -34.696 1.00 37.25 377 ALA A O 1
ATOM 3045 N N . VAL A 1 378 ? -13.675 -16.410 -36.300 1.00 34.88 378 VAL A N 1
ATOM 3046 C CA . VAL A 1 378 ? -13.964 -17.863 -36.375 1.00 34.88 378 VAL A CA 1
ATOM 3047 C C . VAL A 1 378 ? -12.841 -18.764 -35.833 1.00 34.88 378 VAL A C 1
ATOM 3049 O O . VAL A 1 378 ? -13.060 -19.958 -35.651 1.00 34.88 378 VAL A O 1
ATOM 3052 N N . VAL A 1 379 ? -11.660 -18.245 -35.478 1.00 32.16 379 VAL A N 1
ATOM 3053 C CA . VAL A 1 379 ? -10.594 -19.083 -34.887 1.00 32.16 379 VAL A CA 1
ATOM 3054 C C . VAL A 1 379 ? -10.620 -19.021 -33.356 1.00 32.16 379 VAL A C 1
ATOM 3056 O O . VAL A 1 379 ? -9.739 -18.456 -32.714 1.00 32.16 379 VAL A O 1
ATOM 3059 N N . THR A 1 380 ? -11.636 -19.643 -32.760 1.00 34.88 380 THR A N 1
ATOM 3060 C CA . THR A 1 380 ? -11.544 -20.223 -31.412 1.00 34.88 380 THR A CA 1
ATOM 3061 C C . THR A 1 380 ? -11.910 -21.706 -31.515 1.00 34.88 380 THR A C 1
ATOM 3063 O O . THR A 1 380 ? -12.940 -22.040 -32.103 1.00 34.88 380 THR A O 1
ATOM 3066 N N . PRO A 1 381 ? -11.094 -22.639 -30.988 1.00 33.31 381 PRO A N 1
ATOM 3067 C CA . PRO A 1 381 ? -11.539 -24.014 -30.845 1.00 33.31 381 PRO A CA 1
ATOM 3068 C C . PRO A 1 381 ? -12.698 -24.046 -29.849 1.00 33.31 381 PRO A C 1
ATOM 3070 O O . PRO A 1 381 ? -12.600 -23.521 -28.738 1.00 33.31 381 PRO A O 1
ATOM 3073 N N . SER A 1 382 ? -13.793 -24.665 -30.277 1.00 37.12 382 SER A N 1
ATOM 3074 C CA . SER A 1 382 ? -14.939 -25.017 -29.450 1.00 37.12 382 SER A CA 1
ATOM 3075 C C . SER A 1 382 ? -14.493 -25.800 -28.212 1.00 37.12 382 SER A C 1
ATOM 3077 O O . SER A 1 382 ? -13.934 -26.890 -28.323 1.00 37.12 382 SER A O 1
ATOM 3079 N N . ALA A 1 383 ? -14.788 -25.258 -27.034 1.00 29.92 383 ALA A N 1
ATOM 3080 C CA . ALA A 1 383 ? -14.983 -26.038 -25.824 1.00 29.92 383 ALA A CA 1
ATOM 3081 C C . ALA A 1 383 ? -16.227 -25.484 -25.125 1.00 29.92 383 ALA A C 1
ATOM 3083 O O . ALA A 1 383 ? -16.260 -24.337 -24.676 1.00 29.92 383 ALA A O 1
ATOM 3084 N N . ASN A 1 384 ? -17.278 -26.301 -25.113 1.00 33.59 384 ASN A N 1
ATOM 3085 C CA . ASN A 1 384 ? -18.564 -26.029 -24.491 1.00 33.59 384 ASN A CA 1
ATOM 3086 C C . ASN A 1 384 ? -18.404 -25.621 -23.022 1.00 33.59 384 ASN A C 1
ATOM 3088 O O . ASN A 1 384 ? -18.138 -26.456 -22.164 1.00 33.59 384 ASN A O 1
ATOM 3092 N N . ALA A 1 385 ? -18.657 -24.351 -22.730 1.00 28.31 385 ALA A N 1
ATOM 3093 C CA . ALA A 1 385 ? -19.195 -23.909 -21.454 1.00 28.31 385 ALA A CA 1
ATOM 3094 C C . ALA A 1 385 ? -19.928 -22.589 -21.700 1.00 28.31 385 ALA A C 1
ATOM 3096 O O . ALA A 1 385 ? -19.376 -21.644 -22.260 1.00 28.31 385 ALA A O 1
ATOM 3097 N N . THR A 1 386 ? -21.192 -22.542 -21.303 1.00 33.69 386 THR A N 1
ATOM 3098 C CA . THR A 1 386 ? -22.086 -21.383 -21.329 1.00 33.69 386 THR A CA 1
ATOM 3099 C C . THR A 1 386 ? -21.442 -20.141 -20.695 1.00 33.69 386 THR A C 1
ATOM 3101 O O . THR A 1 386 ? -21.617 -19.872 -19.510 1.00 33.69 386 THR A O 1
ATOM 3104 N N . ARG A 1 387 ? -20.718 -19.341 -21.483 1.00 30.23 387 ARG A N 1
ATOM 3105 C CA . ARG A 1 387 ? -20.394 -17.946 -21.165 1.00 30.23 387 ARG A CA 1
ATOM 3106 C C . ARG A 1 387 ? -21.244 -17.054 -22.053 1.00 30.23 387 ARG A C 1
ATOM 3108 O O . ARG A 1 387 ? -21.117 -17.088 -23.273 1.00 30.23 387 ARG A O 1
ATOM 3115 N N . LYS A 1 388 ? -22.094 -16.230 -21.432 1.00 30.55 388 LYS A N 1
ATOM 3116 C CA . LYS A 1 388 ? -22.685 -15.055 -22.084 1.00 30.55 388 LYS A CA 1
ATOM 3117 C C . LYS A 1 388 ? -21.543 -14.268 -22.736 1.00 30.55 388 LYS A C 1
ATOM 3119 O O . LYS A 1 388 ? -20.672 -13.758 -22.035 1.00 30.55 388 LYS A O 1
ATOM 3124 N N . SER A 1 389 ? -21.524 -14.235 -24.065 1.00 27.31 389 SER A N 1
ATOM 3125 C CA . SER A 1 389 ? -20.541 -13.490 -24.846 1.00 27.31 389 SER A CA 1
ATOM 3126 C C . SER A 1 389 ? -20.692 -12.001 -24.534 1.00 27.31 389 SER A C 1
ATOM 3128 O O . SER A 1 389 ? -21.694 -11.381 -24.891 1.00 27.31 389 SER A O 1
ATOM 3130 N N . ILE A 1 390 ? -19.724 -11.431 -23.815 1.00 34.00 390 ILE A N 1
ATOM 3131 C CA . ILE A 1 390 ? -19.574 -9.982 -23.695 1.00 34.00 390 ILE A CA 1
ATOM 3132 C C . ILE A 1 390 ? -18.933 -9.533 -25.005 1.00 34.00 390 ILE A C 1
ATOM 3134 O O . ILE A 1 390 ? -17.731 -9.692 -25.211 1.00 34.00 390 ILE A O 1
ATOM 3138 N N . VAL A 1 391 ? -19.750 -9.006 -25.913 1.00 32.69 391 VAL A N 1
ATOM 3139 C CA . VAL A 1 391 ? -19.276 -8.389 -27.153 1.00 32.69 391 VAL A CA 1
ATOM 3140 C C . VAL A 1 391 ? -18.490 -7.128 -26.780 1.00 32.69 391 VAL A C 1
ATOM 3142 O O . VAL A 1 391 ? -19.067 -6.106 -26.405 1.00 32.69 391 VAL A 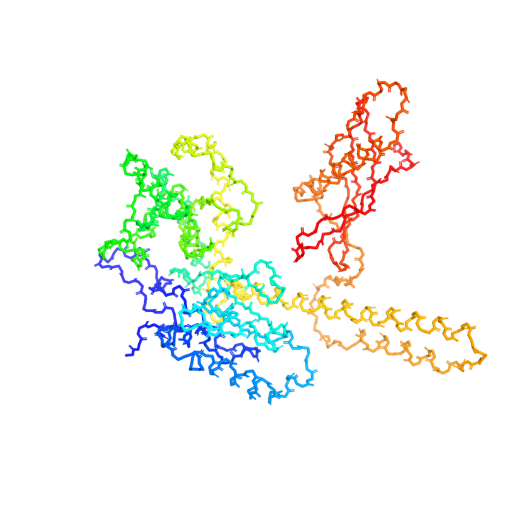O 1
ATOM 3145 N N . LEU A 1 392 ? -17.159 -7.206 -26.840 1.00 36.09 392 LEU A N 1
ATOM 3146 C CA . LEU A 1 392 ? -16.266 -6.084 -26.554 1.00 36.09 392 LEU A CA 1
ATOM 3147 C C . LEU A 1 392 ? -16.506 -4.961 -27.579 1.00 36.09 392 LEU A C 1
ATOM 3149 O O . LEU A 1 392 ? -16.201 -5.107 -28.759 1.00 36.09 392 LEU A O 1
ATOM 3153 N N . GLY A 1 393 ? -17.088 -3.850 -27.112 1.00 46.62 393 GLY A N 1
ATOM 3154 C CA . GLY A 1 393 ? -17.369 -2.637 -27.895 1.00 46.62 393 GLY A CA 1
ATOM 3155 C C . GLY A 1 393 ? -18.847 -2.225 -27.950 1.00 46.62 393 GLY A C 1
ATOM 3156 O O . GLY A 1 393 ? -19.141 -1.062 -28.240 1.00 46.62 393 GLY A O 1
ATOM 3157 N N . GLY A 1 394 ? -19.775 -3.135 -27.627 1.00 59.59 394 GLY A N 1
ATOM 3158 C CA . GLY A 1 394 ? -21.206 -2.831 -27.512 1.00 59.59 394 GLY A CA 1
ATOM 3159 C C . GLY A 1 394 ? -21.544 -2.070 -26.227 1.00 59.59 394 GLY A C 1
ATOM 3160 O O . GLY A 1 394 ? -20.822 -2.165 -25.233 1.00 59.59 394 GLY A O 1
ATOM 3161 N N . LYS A 1 395 ? -22.643 -1.307 -26.234 1.00 79.44 395 LYS A N 1
ATOM 3162 C CA . LYS A 1 395 ? -23.222 -0.785 -24.989 1.00 79.44 395 LYS A CA 1
ATOM 3163 C C . LYS A 1 395 ? -23.809 -1.953 -24.195 1.00 79.44 395 LYS A C 1
ATOM 3165 O O . LYS A 1 395 ? -24.519 -2.778 -24.763 1.00 79.44 395 LYS A O 1
ATOM 3170 N N . SER A 1 396 ? -23.517 -2.013 -22.903 1.00 78.69 396 SER A N 1
ATOM 3171 C CA . SER A 1 396 ? -24.079 -2.996 -21.976 1.00 78.69 396 SER A CA 1
ATOM 3172 C C . SER A 1 396 ? -24.813 -2.288 -20.846 1.00 78.69 396 SER A C 1
ATOM 3174 O O . SER A 1 396 ? -24.255 -1.359 -20.256 1.00 78.69 396 SER A O 1
ATOM 3176 N N . ASP A 1 397 ? -26.015 -2.744 -20.509 1.00 89.88 397 ASP A N 1
ATOM 3177 C CA . ASP A 1 397 ? -26.768 -2.204 -19.377 1.00 89.88 397 ASP A CA 1
ATOM 3178 C C . ASP A 1 397 ? -26.078 -2.532 -18.047 1.00 89.88 397 ASP A C 1
ATOM 3180 O O . ASP A 1 397 ? -25.538 -3.625 -17.849 1.00 89.88 397 ASP A O 1
ATOM 3184 N N . VAL A 1 398 ? -26.095 -1.576 -17.121 1.00 88.25 398 VAL A N 1
ATOM 3185 C CA . VAL A 1 398 ? -25.621 -1.771 -15.750 1.00 88.25 398 VAL A CA 1
ATOM 3186 C C . VAL A 1 398 ? -26.807 -2.238 -14.899 1.00 88.25 398 VAL A C 1
ATOM 3188 O O . VAL A 1 398 ? -27.795 -1.513 -14.805 1.00 88.25 398 VAL A O 1
ATOM 3191 N N . PRO A 1 399 ? -26.759 -3.426 -14.271 1.00 81.50 399 PRO A N 1
ATOM 3192 C CA . PRO A 1 399 ? -27.855 -3.903 -13.434 1.00 81.50 399 PRO A CA 1
ATOM 3193 C C . PRO A 1 399 ? -27.914 -3.158 -12.092 1.00 81.50 399 PRO A C 1
ATOM 3195 O O . PRO A 1 399 ? -26.912 -2.622 -11.617 1.00 81.50 399 PRO A O 1
ATOM 3198 N N . ASN A 1 400 ? -29.086 -3.187 -11.448 1.00 87.75 400 ASN A N 1
ATOM 3199 C CA . ASN A 1 400 ? -29.308 -2.681 -10.084 1.00 87.75 400 ASN A CA 1
ATOM 3200 C C . ASN A 1 400 ? -28.902 -1.208 -9.881 1.00 87.75 400 ASN A C 1
ATOM 3202 O O . ASN A 1 400 ? -28.393 -0.836 -8.826 1.00 87.75 400 ASN A O 1
ATOM 3206 N N . VAL A 1 401 ? -29.123 -0.360 -10.893 1.00 90.44 401 VAL A N 1
ATOM 3207 C CA . VAL A 1 401 ? -28.686 1.051 -10.916 1.00 90.44 401 VAL A CA 1
ATOM 3208 C C . VAL A 1 401 ? -29.119 1.822 -9.671 1.00 90.44 401 VAL A C 1
ATOM 3210 O O . VAL A 1 401 ? -28.310 2.541 -9.091 1.00 90.44 401 VAL A O 1
ATOM 3213 N N . GLN A 1 402 ? -30.366 1.649 -9.230 1.00 82.81 402 GLN A N 1
ATOM 3214 C CA . GLN A 1 402 ? -30.921 2.383 -8.088 1.00 82.81 402 GLN A CA 1
ATOM 3215 C C . GLN A 1 402 ? -30.209 2.069 -6.762 1.00 82.81 402 GLN A C 1
ATOM 3217 O O . GLN A 1 402 ? -30.083 2.951 -5.921 1.00 82.81 402 GLN A O 1
ATOM 3222 N N . THR A 1 403 ? -29.698 0.848 -6.584 1.00 82.81 403 THR A N 1
ATOM 3223 C CA . THR A 1 403 ? -28.980 0.423 -5.368 1.00 82.81 403 THR A CA 1
ATOM 3224 C C . THR A 1 403 ? -27.456 0.465 -5.526 1.00 82.81 403 THR A C 1
ATOM 3226 O O . THR A 1 403 ? -26.725 0.214 -4.571 1.00 82.81 403 THR A O 1
ATOM 3229 N N . ASN A 1 404 ? -26.950 0.742 -6.730 1.00 87.19 404 ASN A N 1
ATOM 3230 C CA . ASN A 1 404 ? -25.522 0.788 -7.022 1.00 87.19 404 ASN A CA 1
ATOM 3231 C C . ASN A 1 404 ? -24.946 2.168 -6.664 1.00 87.19 404 ASN A C 1
ATOM 3233 O O . ASN A 1 404 ? -25.049 3.113 -7.448 1.00 87.19 404 ASN A O 1
ATOM 3237 N N . MET A 1 405 ? -24.321 2.268 -5.486 1.00 86.69 405 MET A N 1
ATOM 3238 C CA . MET A 1 405 ? -23.782 3.531 -4.962 1.00 86.69 405 MET A CA 1
ATOM 3239 C C . MET A 1 405 ? -22.770 4.196 -5.905 1.00 86.69 405 MET A C 1
ATOM 3241 O O . MET A 1 405 ? -22.826 5.409 -6.075 1.00 86.69 405 MET A O 1
ATOM 3245 N N . GLU A 1 406 ? -21.908 3.430 -6.584 1.00 83.94 406 GLU A N 1
ATOM 3246 C CA . GLU A 1 406 ? -20.909 3.993 -7.506 1.00 83.94 406 GLU A CA 1
ATOM 3247 C C . GLU A 1 406 ? -21.565 4.707 -8.696 1.00 83.94 406 GLU A C 1
ATOM 3249 O O . GLU A 1 406 ? -21.113 5.766 -9.136 1.00 83.94 406 GLU A O 1
ATOM 3254 N N . ILE A 1 407 ? -22.660 4.145 -9.216 1.00 93.94 407 ILE A N 1
ATOM 3255 C CA . ILE A 1 407 ? -23.411 4.750 -10.320 1.00 93.94 407 ILE A CA 1
ATOM 3256 C C . ILE A 1 407 ? -24.217 5.956 -9.835 1.00 93.94 407 ILE A C 1
ATOM 3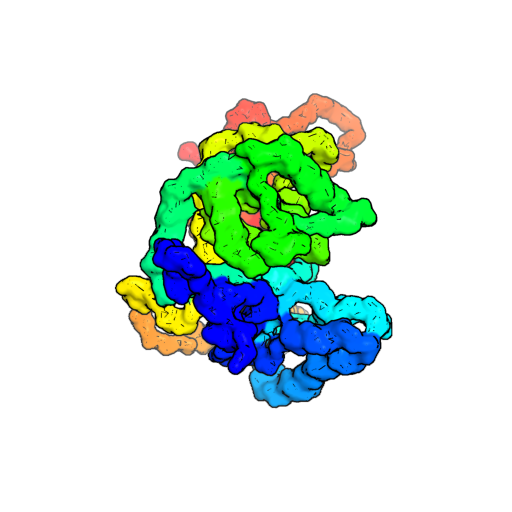258 O O . ILE A 1 407 ? -24.278 6.958 -10.546 1.00 93.94 407 ILE A O 1
ATOM 3262 N N . GLN A 1 408 ? -24.779 5.905 -8.623 1.00 95.06 408 GLN A N 1
ATOM 3263 C CA . GLN A 1 408 ? -25.463 7.057 -8.026 1.00 95.06 408 GLN A CA 1
ATOM 3264 C C . GLN A 1 408 ? -24.496 8.230 -7.796 1.00 95.06 408 GLN A C 1
ATOM 3266 O O . GLN A 1 408 ? -24.806 9.363 -8.162 1.00 95.06 408 GLN A O 1
ATOM 3271 N N . GLU A 1 409 ? -23.291 7.973 -7.282 1.00 90.44 409 GLU A N 1
ATOM 3272 C CA . GLU A 1 409 ? -22.240 8.990 -7.142 1.00 90.44 409 GLU A CA 1
ATOM 3273 C C . GLU A 1 409 ? -21.776 9.540 -8.495 1.00 90.44 409 GLU A C 1
ATOM 3275 O O . GLU A 1 409 ? -21.516 10.738 -8.630 1.00 90.44 409 GLU A O 1
ATOM 3280 N N . LEU A 1 410 ? -21.695 8.690 -9.523 1.00 93.12 410 LEU A N 1
ATOM 3281 C CA . LEU A 1 410 ? -21.374 9.136 -10.874 1.00 93.12 410 LEU A CA 1
ATOM 3282 C C . LEU A 1 410 ? -22.465 10.054 -11.443 1.00 93.12 410 LEU A C 1
ATOM 3284 O O . LEU A 1 410 ? -22.139 11.051 -12.087 1.00 93.12 410 LEU A O 1
ATOM 3288 N N . GLY A 1 411 ? -23.735 9.749 -11.173 1.00 94.69 411 GLY A N 1
ATOM 3289 C CA . GLY A 1 411 ? -24.864 10.613 -11.505 1.00 94.69 411 GLY A CA 1
ATOM 3290 C C . GLY A 1 411 ? -24.792 11.963 -10.793 1.00 94.69 411 GLY A C 1
ATOM 3291 O O . GLY A 1 411 ? -24.884 12.998 -11.452 1.00 94.69 411 GLY A O 1
ATOM 3292 N N . ARG A 1 412 ? -24.534 11.963 -9.479 1.00 94.56 412 ARG A N 1
ATOM 3293 C CA . ARG A 1 412 ? -24.359 13.186 -8.678 1.00 94.56 412 ARG A CA 1
ATOM 3294 C C . ARG A 1 412 ? -23.245 14.071 -9.232 1.00 94.56 412 ARG A C 1
ATOM 3296 O O . ARG A 1 412 ? -23.467 15.255 -9.458 1.00 94.56 412 ARG A O 1
ATOM 3303 N N . TYR A 1 413 ? -22.098 13.473 -9.554 1.00 93.88 413 TYR A N 1
ATOM 3304 C CA . TYR A 1 413 ? -20.991 14.177 -10.199 1.00 93.88 413 TYR A CA 1
ATOM 3305 C C . TYR A 1 413 ? -21.415 14.860 -11.509 1.00 93.88 413 TYR A C 1
ATOM 3307 O O . TYR A 1 413 ? -20.996 15.983 -11.769 1.00 93.88 413 TYR A O 1
ATOM 3315 N N . CYS A 1 414 ? -22.237 14.213 -12.343 1.00 94.19 414 CYS A N 1
ATOM 3316 C CA . CYS A 1 414 ? -22.679 14.815 -13.605 1.00 94.19 414 CYS A CA 1
ATOM 3317 C C . CYS A 1 414 ? -23.519 16.078 -13.375 1.00 94.19 414 CYS A C 1
ATOM 3319 O O . CYS A 1 414 ? -23.304 17.070 -14.063 1.00 94.19 414 CYS A O 1
ATOM 3321 N N . VAL A 1 415 ? -24.429 16.049 -12.394 1.00 93.00 415 VAL A N 1
ATOM 3322 C CA . VAL A 1 415 ? -25.265 17.206 -12.029 1.00 93.00 415 VAL A CA 1
ATOM 3323 C C . VAL A 1 415 ? -24.410 18.344 -11.468 1.00 93.00 415 VAL A C 1
ATOM 3325 O O . VAL A 1 415 ? -24.545 19.484 -11.898 1.00 93.00 415 VAL A O 1
ATOM 3328 N N . GLU A 1 416 ? -23.475 18.034 -10.565 1.00 90.75 416 GLU A N 1
ATOM 3329 C CA . GLU A 1 416 ? -22.556 19.025 -9.989 1.00 90.75 416 GLU A CA 1
ATOM 3330 C C . GLU A 1 416 ? -21.692 19.703 -11.060 1.00 90.75 416 GLU A C 1
ATOM 3332 O O . GLU A 1 416 ? -21.536 20.920 -11.050 1.00 90.75 416 GLU A O 1
ATOM 3337 N N . GLN A 1 417 ? -21.141 18.935 -12.006 1.00 87.75 417 GLN A N 1
ATOM 3338 C CA . GLN A 1 417 ? -20.341 19.507 -13.093 1.00 87.75 417 GLN A CA 1
ATOM 3339 C C . GLN A 1 417 ? -21.168 20.360 -14.050 1.00 87.75 417 GLN A C 1
ATOM 3341 O O . GLN A 1 417 ? -20.661 21.370 -14.521 1.00 87.75 417 GLN A O 1
ATOM 3346 N N . PHE A 1 418 ? -22.411 19.970 -14.335 1.00 88.88 418 PHE A N 1
ATOM 3347 C CA . PHE A 1 418 ? -23.305 20.773 -15.162 1.00 88.88 418 PHE A CA 1
ATOM 3348 C C . PHE A 1 418 ? -23.605 22.127 -14.505 1.00 88.88 418 PHE A C 1
ATOM 3350 O O . PHE A 1 418 ? -23.394 23.156 -15.138 1.00 88.88 418 PHE A O 1
ATOM 3357 N N . ASN A 1 419 ? -23.982 22.139 -13.220 1.00 88.75 419 ASN A N 1
ATOM 3358 C CA . ASN A 1 419 ? -24.229 23.384 -12.481 1.00 88.75 419 ASN A CA 1
ATOM 3359 C C . ASN A 1 419 ? -22.991 24.305 -12.491 1.00 88.75 419 ASN A C 1
ATOM 3361 O O . ASN A 1 419 ? -23.113 25.499 -12.742 1.00 88.75 419 ASN A O 1
ATOM 3365 N N . LEU A 1 420 ? -21.790 23.741 -12.301 1.00 84.75 420 LEU A N 1
ATOM 3366 C CA . LEU A 1 420 ? -20.531 24.493 -12.379 1.00 84.75 420 LEU A CA 1
ATOM 3367 C C . LEU A 1 420 ? -20.235 25.038 -13.787 1.00 84.75 420 LEU A C 1
ATOM 3369 O O . LEU A 1 420 ? -19.584 26.073 -13.913 1.00 84.75 420 LEU A O 1
ATOM 3373 N N . MET A 1 421 ? -20.627 24.329 -14.851 1.00 80.00 421 MET A N 1
ATOM 3374 C CA . MET A 1 421 ? -20.436 24.795 -16.230 1.00 80.00 421 MET A CA 1
ATOM 3375 C C . MET A 1 421 ? -21.381 25.955 -16.556 1.00 80.00 421 MET A C 1
ATOM 3377 O O . MET A 1 421 ? -20.907 26.956 -17.084 1.00 80.00 421 MET A O 1
ATOM 3381 N N . GLU A 1 422 ? -22.656 25.867 -16.168 1.00 79.06 422 GLU A N 1
ATOM 3382 C CA . GLU A 1 422 ? -23.634 26.955 -16.332 1.00 79.06 422 GLU A CA 1
ATOM 3383 C C . GLU A 1 422 ? -23.185 28.225 -15.587 1.00 79.06 422 GLU A C 1
ATOM 3385 O O . GLU A 1 422 ? -23.063 29.290 -16.192 1.00 79.06 422 GLU A O 1
ATOM 3390 N N . GLU A 1 423 ? -22.784 28.105 -14.313 1.00 71.81 423 GLU A N 1
ATOM 3391 C CA . GLU A 1 423 ? -22.262 29.239 -13.528 1.00 71.81 423 GLU A CA 1
ATOM 3392 C C . GLU A 1 423 ? -21.081 29.954 -14.218 1.00 71.81 423 GLU A C 1
ATOM 3394 O O . GLU A 1 423 ? -20.988 31.184 -14.199 1.00 71.81 423 GLU A O 1
ATOM 3399 N N . ASN A 1 424 ? -20.180 29.199 -14.857 1.00 67.19 424 ASN A N 1
ATOM 3400 C CA . ASN A 1 424 ? -19.007 29.752 -15.538 1.00 67.19 424 ASN A CA 1
ATOM 3401 C C . ASN A 1 424 ? -19.310 30.308 -16.942 1.00 67.19 424 ASN A C 1
ATOM 3403 O O . ASN A 1 424 ? -18.625 31.232 -17.387 1.00 67.19 424 ASN A O 1
ATOM 3407 N N . GLU A 1 425 ? -20.303 29.769 -17.656 1.00 62.25 425 GLU A N 1
ATOM 3408 C CA . GLU A 1 425 ? -20.694 30.264 -18.981 1.00 62.25 425 GLU A CA 1
ATOM 3409 C C . GLU A 1 425 ? -21.439 31.605 -18.894 1.00 62.25 425 GLU A C 1
ATOM 3411 O O . GLU A 1 425 ? -21.164 32.498 -19.699 1.00 62.25 425 GLU A O 1
ATOM 3416 N N . GLN A 1 426 ? -22.290 31.823 -17.883 1.00 53.06 426 GLN A N 1
ATOM 3417 C CA . GLN A 1 426 ? -22.970 33.117 -17.707 1.00 53.06 426 GLN A CA 1
ATOM 3418 C C . GLN A 1 426 ? -22.141 34.175 -16.956 1.00 53.06 426 GLN A C 1
ATOM 3420 O O . GLN A 1 426 ? -22.359 35.371 -17.167 1.00 53.06 426 GLN A O 1
ATOM 3425 N N . GLY A 1 427 ? -21.111 33.781 -16.196 1.00 50.62 427 GLY A N 1
ATOM 3426 C CA . GLY A 1 427 ? -20.118 34.711 -15.631 1.00 50.62 427 GLY A CA 1
ATOM 3427 C C . GLY A 1 427 ? -19.322 35.502 -16.685 1.00 50.62 427 GLY A C 1
ATOM 3428 O O . GLY A 1 427 ? -18.771 36.557 -16.379 1.00 50.62 427 GLY A O 1
ATOM 3429 N N . ASN A 1 428 ? -19.314 35.035 -17.940 1.00 47.28 428 ASN A N 1
ATOM 3430 C CA . ASN A 1 428 ? -18.711 35.727 -19.083 1.00 47.28 428 ASN A CA 1
ATOM 3431 C C . ASN A 1 428 ? -19.718 36.541 -19.923 1.00 47.28 428 ASN A C 1
ATOM 3433 O O . ASN A 1 428 ? -19.295 37.214 -20.864 1.00 47.28 428 ASN A O 1
ATOM 3437 N N . ALA A 1 429 ? -21.023 36.490 -19.617 1.00 51.38 429 ALA A N 1
ATOM 3438 C CA . ALA A 1 429 ? -22.086 37.032 -20.475 1.00 51.38 429 ALA A CA 1
ATOM 3439 C C . ALA A 1 429 ? -23.016 38.076 -19.821 1.00 51.38 429 ALA A C 1
ATOM 3441 O O . ALA A 1 429 ? -23.849 38.637 -20.527 1.00 51.38 429 ALA A O 1
ATOM 3442 N N . ALA A 1 430 ? -22.884 38.396 -18.529 1.00 42.09 430 ALA A N 1
ATOM 3443 C CA . ALA A 1 430 ? -23.764 39.363 -17.862 1.00 42.09 430 ALA A CA 1
ATOM 3444 C C . ALA A 1 430 ? -23.000 40.559 -17.269 1.00 42.09 430 ALA A C 1
ATOM 3446 O O . ALA A 1 430 ? -22.777 40.662 -16.064 1.00 42.09 430 ALA A O 1
ATOM 3447 N N . SER A 1 431 ? -22.662 41.522 -18.128 1.00 46.84 431 SER A N 1
ATOM 3448 C CA . SER A 1 431 ? -22.913 42.917 -17.781 1.00 46.84 431 SER A CA 1
ATOM 3449 C C . SER A 1 431 ? -24.330 43.250 -18.257 1.00 46.84 431 SER A C 1
ATOM 3451 O O . SER A 1 431 ? -24.635 43.124 -19.438 1.00 46.84 431 SER A O 1
ATOM 3453 N N . ILE A 1 432 ? -25.153 43.727 -17.320 1.00 42.62 432 ILE A N 1
ATOM 3454 C CA . ILE A 1 432 ? -26.489 44.323 -17.501 1.00 42.62 432 ILE A CA 1
ATOM 3455 C C . ILE A 1 432 ? -27.682 43.348 -17.365 1.00 42.62 432 ILE A C 1
ATOM 3457 O O . ILE A 1 432 ? -27.916 42.484 -18.200 1.00 42.62 432 ILE A O 1
ATOM 3461 N N . ALA A 1 433 ? -28.483 43.664 -16.338 1.00 37.09 433 ALA A N 1
ATOM 3462 C CA . ALA A 1 433 ? -29.883 43.320 -16.061 1.00 37.09 433 ALA A CA 1
ATOM 3463 C C . ALA A 1 433 ? -30.220 41.988 -15.349 1.00 37.09 433 ALA A C 1
ATOM 3465 O O . ALA A 1 433 ? -29.971 40.894 -15.834 1.00 37.09 433 ALA A O 1
ATOM 3466 N N . ASP A 1 434 ? -30.889 42.190 -14.209 1.00 33.03 434 ASP A N 1
ATOM 3467 C CA . ASP A 1 434 ? -31.714 41.311 -13.380 1.00 33.03 434 ASP A CA 1
ATOM 3468 C C . ASP A 1 434 ? -31.106 40.096 -12.665 1.00 33.03 434 ASP A C 1
ATOM 3470 O O . ASP A 1 434 ? -30.753 39.058 -13.216 1.00 33.03 434 ASP A O 1
ATOM 3474 N N . THR A 1 435 ? -31.119 40.245 -11.340 1.00 37.84 435 THR A N 1
ATOM 3475 C CA . THR A 1 435 ? -30.944 39.275 -10.262 1.00 37.84 435 THR A CA 1
ATOM 3476 C C . THR A 1 435 ? -31.974 38.135 -10.353 1.00 37.84 435 THR A C 1
ATOM 3478 O O . THR A 1 435 ? -32.854 37.996 -9.507 1.00 37.84 435 THR A O 1
ATOM 3481 N N . ALA A 1 436 ? -31.874 37.283 -11.370 1.00 39.03 436 ALA A N 1
ATOM 3482 C CA . ALA A 1 436 ? -32.474 35.956 -11.342 1.00 39.03 436 ALA A CA 1
ATOM 3483 C C . ALA A 1 436 ? -31.477 35.000 -10.678 1.00 39.03 436 ALA A C 1
ATOM 3485 O O . ALA A 1 436 ? -30.449 34.634 -11.240 1.00 39.03 436 ALA A O 1
ATOM 3486 N N . VAL A 1 437 ? -31.777 34.645 -9.433 1.00 44.47 437 VAL A N 1
ATOM 3487 C CA . VAL A 1 437 ? -31.077 33.638 -8.636 1.00 44.47 437 VAL A CA 1
ATOM 3488 C C . VAL A 1 437 ? -30.950 32.346 -9.455 1.00 44.47 437 VAL A C 1
ATOM 3490 O O . VAL A 1 437 ? -31.954 31.686 -9.728 1.00 44.47 437 VAL A O 1
ATOM 3493 N N . LEU A 1 438 ? -29.727 31.988 -9.863 1.00 51.81 438 LEU A N 1
ATOM 3494 C CA . LEU A 1 438 ? -29.428 30.673 -10.428 1.00 51.81 438 LEU A CA 1
ATOM 3495 C C . LEU A 1 438 ? -29.701 29.640 -9.342 1.00 51.81 438 LEU A C 1
ATOM 3497 O O . LEU A 1 438 ? -28.959 29.526 -8.369 1.00 51.81 438 LEU A O 1
ATOM 3501 N N . ASN A 1 439 ? -30.798 28.913 -9.481 1.00 65.12 439 ASN A N 1
ATOM 3502 C CA . ASN A 1 439 ? -31.101 27.837 -8.564 1.00 65.12 439 ASN A CA 1
ATOM 3503 C C . ASN A 1 439 ? -30.515 26.532 -9.142 1.00 65.1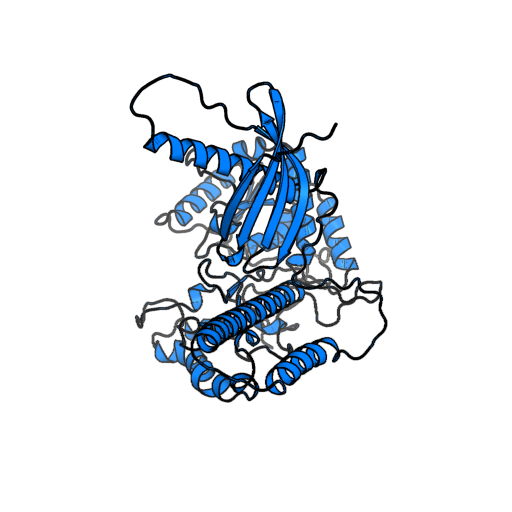2 439 ASN A C 1
ATOM 3505 O O . ASN A 1 439 ? -30.958 26.090 -10.207 1.00 65.12 439 ASN A O 1
ATOM 3509 N N . PRO A 1 440 ? -29.520 25.918 -8.480 1.00 79.94 440 PRO A N 1
ATOM 3510 C CA . PRO A 1 440 ? -28.828 24.744 -9.000 1.00 79.94 440 PRO A CA 1
ATOM 3511 C C . PRO A 1 440 ? -29.762 23.532 -9.084 1.00 79.94 440 PRO A C 1
ATOM 3513 O O . PRO A 1 440 ? -30.614 23.324 -8.216 1.00 79.94 440 PRO A O 1
ATOM 3516 N N . LEU A 1 441 ? -29.573 22.690 -10.106 1.00 88.62 441 LEU A N 1
ATOM 3517 C CA . LEU A 1 441 ? -30.276 21.409 -10.190 1.00 88.62 441 LEU A CA 1
ATOM 3518 C C . LEU A 1 441 ? -29.827 20.507 -9.039 1.00 88.62 441 LEU A C 1
ATOM 3520 O O . LEU A 1 441 ? -28.625 20.373 -8.792 1.00 88.62 441 LEU A O 1
ATOM 3524 N N . ASN A 1 442 ? -30.773 19.853 -8.365 1.00 90.12 442 ASN A N 1
ATOM 3525 C CA . ASN A 1 442 ? -30.458 18.934 -7.278 1.00 90.12 442 ASN A CA 1
ATOM 3526 C C . ASN A 1 442 ? -30.554 17.480 -7.752 1.00 90.12 442 ASN A C 1
ATOM 3528 O O . ASN A 1 442 ? -31.528 17.075 -8.385 1.00 90.12 442 ASN A O 1
ATOM 3532 N N . PHE A 1 443 ? -29.537 16.674 -7.459 1.00 95.25 443 PHE A N 1
ATOM 3533 C CA . PHE A 1 443 ? -29.520 15.266 -7.852 1.00 95.25 443 PHE A CA 1
ATOM 3534 C C . PHE A 1 443 ? -30.544 14.459 -7.037 1.00 95.25 443 PHE A C 1
ATOM 3536 O O . PHE A 1 443 ? -30.453 14.434 -5.810 1.00 95.25 443 PHE A O 1
ATOM 3543 N N . SER A 1 444 ? -31.463 13.755 -7.713 1.00 93.62 444 SER A N 1
ATOM 3544 C CA . SER A 1 444 ? -32.381 12.798 -7.076 1.00 93.62 444 SER A CA 1
ATOM 3545 C C . SER A 1 444 ? -31.804 11.382 -7.145 1.00 93.62 444 SER A C 1
ATOM 3547 O O . SER A 1 444 ? -31.395 10.821 -6.126 1.00 93.62 444 SER A O 1
ATOM 3549 N N . ARG A 1 445 ? -31.717 10.809 -8.354 1.00 94.31 445 ARG A N 1
ATOM 3550 C CA . ARG A 1 445 ? -31.212 9.444 -8.583 1.00 94.31 445 ARG A CA 1
ATOM 3551 C C . ARG A 1 445 ? -30.852 9.188 -10.043 1.00 94.31 445 ARG A C 1
ATOM 3553 O O . ARG A 1 445 ? -31.333 9.855 -10.955 1.00 94.31 445 ARG A O 1
ATOM 3560 N N . VAL A 1 446 ? -30.073 8.137 -10.279 1.00 96.12 446 VAL A N 1
ATOM 3561 C CA . VAL A 1 446 ? -29.897 7.542 -11.613 1.00 96.12 446 VAL A CA 1
ATOM 3562 C C . VAL A 1 446 ? -30.978 6.485 -11.851 1.00 96.12 446 VAL A C 1
ATOM 3564 O O . VAL A 1 446 ? -31.137 5.569 -11.042 1.00 96.12 446 VAL A O 1
ATOM 3567 N N . LEU A 1 447 ? -31.707 6.612 -12.961 1.00 95.12 447 LEU A N 1
ATOM 3568 C CA . LEU A 1 447 ? -32.788 5.711 -13.378 1.00 95.12 447 LEU A CA 1
ATOM 3569 C C . LEU A 1 447 ? -32.264 4.533 -14.203 1.00 95.12 447 LEU A C 1
ATOM 3571 O O . LEU A 1 447 ? -32.673 3.394 -13.991 1.00 95.12 447 LEU A O 1
ATOM 3575 N N . SER A 1 448 ? -31.333 4.795 -15.120 1.00 95.81 448 SER A N 1
ATOM 3576 C CA . SER A 1 448 ? -30.692 3.766 -15.940 1.00 95.81 448 SER A CA 1
ATOM 3577 C C . SER A 1 448 ? -29.264 4.156 -16.286 1.00 95.81 448 SER A C 1
ATOM 3579 O O . SER A 1 448 ? -28.934 5.339 -16.373 1.00 95.81 448 SER A O 1
ATOM 3581 N N . ALA A 1 449 ? -28.421 3.157 -16.517 1.00 95.56 449 ALA A N 1
ATOM 3582 C CA . ALA A 1 449 ? -27.033 3.359 -16.880 1.00 95.56 449 ALA A CA 1
ATOM 3583 C C . ALA A 1 449 ? -26.608 2.312 -17.905 1.00 95.56 449 ALA A C 1
ATOM 3585 O O . ALA A 1 449 ? -26.828 1.116 -17.712 1.00 95.56 449 ALA A O 1
ATOM 3586 N N . GLN A 1 450 ? -25.962 2.767 -18.970 1.00 92.81 450 GLN A N 1
ATOM 3587 C CA . GLN A 1 450 ? -25.281 1.918 -19.935 1.00 92.81 450 GLN A CA 1
ATOM 3588 C C . GLN A 1 450 ? -23.789 2.193 -19.868 1.00 92.81 450 GLN A C 1
ATOM 3590 O O . GLN A 1 450 ? -23.356 3.338 -19.747 1.00 92.81 450 GLN A O 1
ATOM 3595 N N . LYS A 1 451 ? -22.996 1.133 -19.957 1.00 89.94 451 LYS A N 1
ATOM 3596 C CA . LYS A 1 451 ? -21.540 1.185 -19.973 1.00 89.94 451 LYS A CA 1
ATOM 3597 C C . LYS A 1 451 ? -21.032 0.765 -21.344 1.00 89.94 451 LYS A C 1
ATOM 3599 O O . LYS A 1 451 ? -21.513 -0.206 -21.923 1.00 89.94 451 LYS A O 1
ATOM 3604 N N . GLN A 1 452 ? -20.021 1.466 -21.837 1.00 82.69 452 GLN A N 1
ATOM 3605 C CA . GLN A 1 452 ? -19.304 1.120 -23.055 1.00 82.69 452 GLN A CA 1
ATOM 3606 C C . GLN A 1 452 ? -17.798 1.284 -22.840 1.00 82.69 452 GLN A C 1
ATOM 3608 O O . GLN A 1 452 ? -17.333 2.283 -22.285 1.00 82.69 452 GLN A O 1
ATOM 3613 N N . VAL A 1 453 ? -17.021 0.303 -23.296 1.00 67.81 453 VAL A N 1
ATOM 3614 C CA . VAL A 1 453 ? -15.556 0.392 -23.306 1.00 67.81 453 VAL A CA 1
ATOM 3615 C C . VAL A 1 453 ? -15.123 1.220 -24.519 1.00 67.81 453 VAL A C 1
ATOM 3617 O O . VAL A 1 453 ? -15.456 0.886 -25.653 1.00 67.81 453 VAL A O 1
ATOM 3620 N N . VAL A 1 454 ? -14.399 2.312 -24.272 1.00 75.25 454 VAL A N 1
ATOM 3621 C CA . VAL A 1 454 ? -13.810 3.215 -25.280 1.00 75.25 454 VAL A CA 1
ATOM 3622 C C . VAL A 1 454 ? -12.324 3.435 -24.938 1.00 75.25 454 VAL A C 1
ATOM 3624 O O . VAL A 1 454 ? -11.722 2.598 -24.267 1.00 75.25 454 VAL A O 1
ATOM 3627 N N . ALA A 1 455 ? -11.712 4.569 -25.305 1.00 64.75 455 ALA A N 1
ATOM 3628 C CA . ALA A 1 455 ? -10.468 5.041 -24.678 1.00 64.75 455 ALA A CA 1
ATOM 3629 C C . ALA A 1 455 ? -10.727 5.523 -23.229 1.00 64.75 455 ALA A C 1
ATOM 3631 O O . ALA A 1 455 ? -10.454 6.668 -22.880 1.00 64.75 455 ALA A O 1
ATOM 3632 N N . GLY A 1 456 ? -11.353 4.675 -22.414 1.00 72.81 456 GLY A N 1
ATOM 3633 C CA . GLY A 1 456 ? -11.987 4.989 -21.136 1.00 72.81 456 GLY A CA 1
ATOM 3634 C C . GLY A 1 456 ? -13.159 4.045 -20.872 1.00 72.81 456 GLY A C 1
ATOM 3635 O O . GLY A 1 456 ? -13.456 3.147 -21.659 1.00 72.81 456 GLY A O 1
ATOM 3636 N N . LEU A 1 457 ? -13.872 4.287 -19.782 1.00 79.44 457 LEU A N 1
ATOM 3637 C CA . LEU A 1 457 ? -15.218 3.780 -19.565 1.00 79.44 457 LEU A CA 1
ATOM 3638 C C . LEU A 1 457 ? -16.186 4.921 -19.845 1.00 79.44 457 LEU A C 1
ATOM 3640 O O . LEU A 1 457 ? -16.183 5.925 -19.132 1.00 79.44 457 LEU A O 1
ATOM 3644 N N . LYS A 1 458 ? -16.980 4.778 -20.901 1.00 86.69 458 LYS A N 1
ATOM 3645 C CA . LYS A 1 458 ? -18.067 5.698 -21.210 1.00 86.69 458 LYS A CA 1
ATOM 3646 C C . LYS A 1 458 ? -19.328 5.200 -20.515 1.00 86.69 458 LYS A C 1
ATOM 3648 O O . LYS A 1 458 ? -19.679 4.030 -20.662 1.00 86.69 458 LYS A O 1
ATOM 3653 N N . TYR A 1 459 ? -19.988 6.086 -19.786 1.00 95.25 459 TYR A N 1
ATOM 3654 C CA . TYR A 1 459 ? -21.298 5.842 -19.208 1.00 95.25 459 TYR A CA 1
ATOM 3655 C C . TYR A 1 459 ? -22.313 6.776 -19.852 1.00 95.25 459 TYR A C 1
ATOM 3657 O O . TYR A 1 459 ? -22.095 7.988 -19.895 1.00 95.25 459 TYR A O 1
ATOM 3665 N N . ASP A 1 460 ? -23.401 6.196 -20.345 1.00 95.62 460 ASP A N 1
ATOM 3666 C CA . ASP A 1 460 ? -24.607 6.923 -20.724 1.00 95.62 460 ASP A CA 1
ATOM 3667 C C . ASP A 1 460 ? -25.619 6.718 -19.584 1.00 95.62 460 ASP A C 1
ATOM 3669 O O . ASP A 1 460 ? -26.031 5.588 -19.305 1.00 95.62 460 ASP A O 1
ATOM 3673 N N . LEU A 1 461 ? -25.955 7.788 -18.870 1.00 96.56 461 LEU A N 1
ATOM 3674 C CA . LEU A 1 461 ? -26.807 7.768 -17.683 1.00 96.56 461 LEU A CA 1
ATOM 3675 C C . LEU A 1 461 ? -28.108 8.509 -17.964 1.00 96.56 461 LEU A C 1
ATOM 3677 O O . LEU A 1 461 ? -28.082 9.590 -18.542 1.00 96.56 461 LEU A O 1
ATOM 3681 N N . ARG A 1 462 ? -29.223 7.977 -17.465 1.00 96.75 462 ARG A N 1
ATOM 3682 C CA . ARG A 1 462 ? -30.477 8.722 -17.342 1.00 96.75 462 ARG A CA 1
ATOM 3683 C C . ARG A 1 462 ? -30.665 9.126 -15.893 1.00 96.75 462 ARG A C 1
ATOM 3685 O O . ARG A 1 462 ? -30.761 8.260 -15.022 1.00 96.75 462 ARG A O 1
ATOM 3692 N N . ILE A 1 463 ? -30.681 10.425 -15.639 1.00 96.25 463 ILE A N 1
ATOM 3693 C CA . ILE A 1 463 ? -30.645 11.005 -14.299 1.00 96.25 463 ILE A CA 1
ATOM 3694 C C . ILE A 1 463 ? -31.935 11.780 -14.066 1.00 96.25 463 ILE A C 1
ATOM 3696 O O . ILE A 1 463 ? -32.327 12.604 -14.888 1.00 96.25 463 ILE A O 1
ATOM 3700 N N . GLU A 1 464 ? -32.585 11.509 -12.942 1.00 95.00 464 GLU A N 1
ATOM 3701 C CA . GLU A 1 464 ? -33.672 12.324 -12.416 1.00 95.00 464 GLU A CA 1
ATOM 3702 C C . GLU A 1 464 ? -33.072 13.406 -11.514 1.00 95.00 464 GLU A C 1
ATOM 3704 O O . GLU A 1 464 ? -32.270 13.118 -10.616 1.00 95.00 464 GLU A O 1
ATOM 3709 N N . VAL A 1 465 ? -33.452 14.653 -11.766 1.00 92.44 465 VAL A N 1
ATOM 3710 C CA . VAL A 1 465 ? -33.054 15.812 -10.969 1.00 92.44 465 VAL A CA 1
ATOM 3711 C C . VAL A 1 465 ? -34.290 16.547 -10.480 1.00 92.44 465 VAL A C 1
ATOM 3713 O O . VAL A 1 465 ? -35.301 16.612 -11.181 1.00 92.44 465 VAL A O 1
ATOM 3716 N N . THR A 1 466 ? -34.189 17.123 -9.292 1.00 89.38 466 THR A N 1
ATOM 3717 C CA . THR A 1 466 ? -35.190 18.037 -8.752 1.00 89.38 466 THR A CA 1
ATOM 3718 C C . THR A 1 466 ? -34.820 19.450 -9.178 1.00 89.38 466 THR A C 1
ATOM 3720 O O . THR A 1 466 ? -33.716 19.931 -8.909 1.00 89.38 466 THR A O 1
ATOM 3723 N N . GLN A 1 467 ? -35.741 20.090 -9.884 1.00 83.69 467 GLN A N 1
ATOM 3724 C CA . GLN A 1 467 ? -35.655 21.482 -10.274 1.00 83.69 467 GLN A CA 1
ATOM 3725 C C . GLN A 1 467 ? -35.906 22.400 -9.067 1.00 83.69 467 GLN A C 1
ATOM 3727 O O . GLN A 1 467 ? -36.490 21.984 -8.063 1.00 83.69 467 GLN A O 1
ATOM 3732 N N . PRO A 1 468 ? -35.490 23.667 -9.166 1.00 78.12 468 PRO A N 1
ATOM 3733 C CA . PRO A 1 468 ? -35.696 24.674 -8.125 1.00 78.12 468 PRO A CA 1
ATOM 3734 C C . PRO A 1 468 ? -37.145 24.892 -7.694 1.00 78.12 468 PRO A C 1
ATOM 3736 O O . PRO A 1 468 ? -37.412 25.225 -6.544 1.00 78.12 468 PRO A O 1
ATOM 3739 N N . ASP A 1 469 ? -38.076 24.705 -8.624 1.00 79.25 469 ASP A N 1
ATOM 3740 C CA . ASP A 1 469 ? -39.519 24.797 -8.407 1.00 79.25 469 ASP A CA 1
ATOM 3741 C C . ASP A 1 469 ? -40.106 23.542 -7.727 1.00 79.25 469 ASP A C 1
ATOM 3743 O O . ASP A 1 469 ? -41.318 23.428 -7.560 1.00 79.25 469 ASP A O 1
ATOM 3747 N N . GLY A 1 470 ? -39.252 22.587 -7.338 1.00 79.56 470 GLY A N 1
ATOM 3748 C CA . GLY A 1 470 ? -39.631 21.317 -6.724 1.00 79.56 470 GLY A CA 1
ATOM 3749 C C . GLY A 1 470 ? -40.083 20.249 -7.722 1.00 79.56 470 GLY A C 1
ATOM 3750 O O . GLY A 1 470 ? -40.332 19.112 -7.315 1.00 79.56 470 GLY A O 1
ATOM 3751 N N . THR A 1 471 ? -40.172 20.559 -9.018 1.00 85.56 471 THR A N 1
ATOM 3752 C CA . THR A 1 471 ? -40.566 19.579 -10.038 1.00 85.56 471 THR A CA 1
ATOM 3753 C C . THR A 1 471 ? -39.405 18.649 -10.384 1.00 85.56 471 THR A C 1
ATOM 3755 O O . THR A 1 471 ? -38.238 19.017 -10.294 1.00 85.56 471 THR A O 1
ATOM 3758 N N . SER A 1 472 ? -39.692 17.412 -10.790 1.00 85.75 472 SER A N 1
ATOM 3759 C CA . SER A 1 472 ? -38.653 16.480 -11.246 1.00 85.75 472 SER A CA 1
ATOM 3760 C C . SER A 1 472 ? -38.520 16.514 -12.765 1.00 85.75 472 SER A C 1
ATOM 3762 O O . SER A 1 472 ? -39.519 16.504 -13.483 1.00 85.75 472 SER A O 1
ATOM 3764 N N . ARG A 1 473 ? -37.282 16.524 -13.265 1.00 88.12 473 ARG A N 1
ATOM 3765 C CA . ARG A 1 473 ? -36.971 16.466 -14.699 1.00 88.12 473 ARG A CA 1
ATOM 3766 C C . ARG A 1 473 ? -35.893 15.427 -14.970 1.00 88.12 473 ARG A C 1
ATOM 3768 O O . ARG A 1 473 ? -35.048 15.153 -14.123 1.00 88.12 473 ARG A O 1
ATOM 3775 N N . MET A 1 474 ? -35.922 14.843 -16.164 1.00 92.00 474 MET A N 1
ATOM 3776 C CA . MET A 1 474 ? -34.943 13.845 -16.586 1.00 92.00 474 MET A CA 1
ATOM 3777 C C . MET A 1 474 ? -33.906 14.440 -17.534 1.00 92.00 474 MET A C 1
ATOM 3779 O O . MET A 1 474 ? -34.235 15.231 -18.422 1.00 92.00 474 MET A O 1
ATOM 3783 N N . PHE A 1 475 ? -32.664 13.999 -17.367 1.00 93.06 475 PHE A N 1
ATOM 3784 C CA . PHE A 1 475 ? -31.530 14.354 -18.208 1.00 93.06 475 PHE A CA 1
ATOM 3785 C C . PHE A 1 475 ? -30.799 13.097 -18.666 1.00 93.06 475 PHE A C 1
ATOM 3787 O O . PHE A 1 475 ? -30.574 12.173 -17.880 1.00 93.06 475 PHE A O 1
ATOM 3794 N N . ASP A 1 476 ? -30.397 13.090 -19.933 1.00 95.12 476 ASP A N 1
ATOM 3795 C CA . ASP A 1 476 ? -29.434 12.128 -20.449 1.00 95.12 476 ASP A CA 1
ATOM 3796 C C . ASP A 1 476 ? -28.030 12.733 -20.304 1.00 95.12 476 ASP A C 1
ATOM 3798 O O . ASP A 1 476 ? -27.751 13.846 -20.756 1.00 95.12 476 ASP A O 1
ATOM 3802 N N . SER A 1 477 ? -27.150 12.000 -19.628 1.00 95.69 477 SER A N 1
ATOM 3803 C CA . SER A 1 477 ? -25.779 12.399 -19.327 1.00 95.69 477 SER A CA 1
ATOM 3804 C C . SER A 1 477 ? -24.790 11.426 -19.948 1.00 95.69 477 SER A C 1
ATOM 3806 O O . SER A 1 477 ? -24.972 10.209 -19.897 1.00 95.69 477 SER A O 1
ATOM 3808 N N . VAL A 1 478 ? -23.709 11.964 -20.504 1.00 95.00 478 VAL A N 1
ATOM 3809 C CA . VAL A 1 478 ? -22.610 11.192 -21.075 1.00 95.00 478 VAL A CA 1
ATOM 3810 C C . VAL A 1 478 ? -21.328 11.568 -20.357 1.00 95.00 478 VAL A C 1
ATOM 3812 O O . VAL A 1 478 ? -20.846 12.692 -20.478 1.00 95.00 478 VAL A O 1
ATOM 3815 N N . VAL A 1 479 ? -20.725 10.613 -19.654 1.00 93.25 479 VAL A N 1
ATOM 3816 C CA . VAL A 1 479 ? -19.476 10.820 -18.911 1.00 93.25 479 VAL A CA 1
ATOM 3817 C C . VAL A 1 479 ? -18.434 9.788 -19.317 1.00 93.25 479 VAL A C 1
ATOM 3819 O O . VAL A 1 479 ? -18.725 8.601 -19.455 1.00 93.25 479 VAL A O 1
ATOM 3822 N N . VAL A 1 480 ? -17.196 10.239 -19.520 1.00 89.44 480 VAL A N 1
ATOM 3823 C CA . VAL A 1 480 ? -16.054 9.358 -19.777 1.00 89.44 480 VAL A CA 1
ATOM 3824 C C . VAL A 1 480 ? -15.120 9.382 -18.582 1.00 89.44 480 VAL A C 1
ATOM 3826 O O . VAL A 1 480 ? -14.690 10.438 -18.117 1.00 89.44 480 VAL A O 1
ATOM 3829 N N . ILE A 1 481 ? -14.800 8.188 -18.098 1.00 83.50 481 ILE A N 1
ATOM 3830 C CA . ILE A 1 481 ? -13.869 7.957 -17.003 1.00 83.50 481 ILE A CA 1
ATOM 3831 C C . ILE A 1 481 ? -12.626 7.291 -17.576 1.00 83.50 481 ILE A C 1
ATOM 3833 O O . ILE A 1 481 ? -12.708 6.244 -18.214 1.00 83.50 481 ILE A O 1
ATOM 3837 N N . GLN A 1 482 ? -11.462 7.864 -17.316 1.00 69.56 482 GLN A N 1
ATOM 3838 C CA . GLN A 1 482 ? -10.166 7.274 -17.629 1.00 69.56 482 GLN A CA 1
ATOM 3839 C C . GLN A 1 482 ? -9.425 7.068 -16.308 1.00 69.56 482 GLN A C 1
ATOM 3841 O O . GLN A 1 482 ? -8.669 7.948 -15.884 1.00 69.56 482 GLN A O 1
ATOM 3846 N N . PRO A 1 483 ? -9.629 5.919 -15.631 1.00 58.09 483 PRO A N 1
ATOM 3847 C CA . PRO A 1 483 ? -9.045 5.667 -14.314 1.00 58.09 483 PRO A CA 1
ATOM 3848 C C . PRO A 1 483 ? -7.519 5.825 -14.286 1.00 58.09 483 PRO A C 1
ATOM 3850 O O . PRO A 1 483 ? -6.957 6.256 -13.284 1.00 58.09 483 PRO A O 1
ATOM 3853 N N . TRP A 1 484 ? -6.852 5.528 -15.406 1.00 50.44 484 TRP A N 1
ATOM 3854 C CA . TRP A 1 484 ? -5.398 5.625 -15.552 1.00 50.44 484 TRP A CA 1
ATOM 3855 C C . TRP A 1 484 ? -4.861 7.049 -15.736 1.00 50.44 484 TRP A C 1
ATOM 3857 O O . TRP A 1 484 ? -3.675 7.258 -15.509 1.00 50.44 484 TRP A O 1
ATOM 3867 N N . LEU A 1 485 ? -5.701 8.008 -16.137 1.00 47.09 485 LEU A N 1
ATOM 3868 C CA . LEU A 1 485 ? -5.353 9.436 -16.198 1.00 47.09 485 LEU A CA 1
ATOM 3869 C C . LEU A 1 485 ? -5.945 10.224 -15.024 1.00 47.09 485 LEU A C 1
ATOM 3871 O O . LEU A 1 485 ? -5.845 11.448 -15.003 1.00 47.09 485 LEU A O 1
ATOM 3875 N N . HIS A 1 486 ? -6.629 9.543 -14.092 1.00 57.28 486 HIS A N 1
ATOM 3876 C CA . HIS A 1 486 ? -7.458 10.165 -13.050 1.00 57.28 486 HIS A CA 1
ATOM 3877 C C . HIS A 1 486 ? -8.439 11.195 -13.617 1.00 57.28 486 HIS A C 1
ATOM 3879 O O . HIS A 1 486 ? -8.800 12.160 -12.946 1.00 57.28 486 HIS A O 1
ATOM 3885 N N . SER A 1 487 ? -8.855 10.992 -14.866 1.00 69.00 487 SER A N 1
ATOM 3886 C CA . SER A 1 487 ? -9.724 11.914 -15.575 1.00 69.00 487 SER A CA 1
ATOM 3887 C C . SER A 1 487 ? -11.153 11.401 -15.511 1.00 69.00 487 SER A C 1
ATOM 3889 O O . SER A 1 487 ? -11.433 10.240 -15.818 1.00 69.00 487 SER A O 1
ATOM 3891 N N . LYS A 1 488 ? -12.059 12.282 -15.101 1.00 87.00 488 LYS A N 1
ATOM 3892 C CA . LYS A 1 488 ? -13.500 12.120 -15.235 1.00 87.00 488 LYS A CA 1
ATOM 3893 C C . LYS A 1 488 ? -13.974 13.363 -15.972 1.00 87.00 488 LYS A C 1
ATOM 3895 O O . LYS A 1 488 ? -13.665 14.470 -15.539 1.00 87.00 488 LYS A O 1
ATOM 3900 N N . LYS A 1 489 ? -14.623 13.179 -17.117 1.00 88.38 489 LYS A N 1
ATOM 3901 C CA . LYS A 1 489 ? -15.050 14.285 -17.973 1.00 88.38 489 LYS A CA 1
ATOM 3902 C C . LYS A 1 489 ? -16.497 14.089 -18.389 1.00 88.38 489 LYS A C 1
ATOM 3904 O O . LYS A 1 489 ? -16.822 13.100 -19.050 1.00 88.38 489 LYS A O 1
ATOM 3909 N N . LEU A 1 490 ? -17.342 15.044 -18.012 1.00 90.56 490 LEU A N 1
ATOM 3910 C CA . LEU A 1 490 ? -18.691 15.177 -18.546 1.00 90.56 490 LEU A CA 1
ATOM 3911 C C . LEU A 1 490 ? -18.587 15.629 -20.010 1.00 90.56 490 LEU A C 1
ATOM 3913 O O . LEU A 1 490 ? -17.905 16.606 -20.313 1.00 90.56 490 LEU A O 1
ATOM 3917 N N . LEU A 1 491 ? -19.183 14.867 -20.924 1.00 87.50 491 LEU A N 1
ATOM 3918 C CA . LEU A 1 491 ? -19.197 15.156 -22.361 1.00 87.50 491 LEU A CA 1
ATOM 3919 C C . LEU A 1 491 ? -20.529 15.738 -22.828 1.00 87.50 491 LEU A C 1
ATOM 3921 O O . LEU A 1 491 ? -20.559 16.414 -23.850 1.00 87.50 491 LEU A O 1
ATOM 3925 N N . GLY A 1 492 ? -21.614 15.450 -22.115 1.00 85.25 492 GLY A N 1
ATOM 3926 C CA . GLY A 1 492 ? -22.931 15.991 -22.414 1.00 85.25 492 GLY A CA 1
ATOM 3927 C C . GLY A 1 492 ? -23.881 15.794 -21.245 1.00 85.25 492 GLY A C 1
ATOM 3928 O O . GLY A 1 492 ? -23.773 14.804 -20.522 1.00 85.25 492 GLY A O 1
ATOM 3929 N N . PHE A 1 493 ? -24.790 16.745 -21.073 1.00 91.12 493 PHE A N 1
ATOM 3930 C CA . PHE A 1 493 ? -25.864 16.711 -20.092 1.00 91.12 493 PHE A CA 1
ATOM 3931 C C . PHE A 1 493 ? -27.056 17.441 -20.707 1.00 91.12 493 PHE A C 1
ATOM 3933 O O . PHE A 1 493 ? -27.053 18.662 -20.817 1.00 91.12 493 PHE A O 1
ATOM 3940 N N . THR A 1 494 ? -28.027 16.690 -21.221 1.00 89.31 494 THR A N 1
ATOM 3941 C CA . THR A 1 494 ? -29.110 17.238 -22.050 1.00 89.31 494 THR A CA 1
ATOM 3942 C C . THR A 1 494 ? -30.471 16.862 -21.482 1.00 89.31 494 THR A C 1
ATOM 3944 O O . THR A 1 494 ? -30.668 15.691 -21.141 1.00 89.31 494 THR A O 1
ATOM 3947 N N . PRO A 1 495 ? -31.425 17.806 -21.390 1.00 88.25 495 PRO A N 1
ATOM 3948 C CA . PRO A 1 495 ? -32.767 17.493 -20.924 1.00 88.25 495 PRO A CA 1
ATOM 3949 C C . PRO A 1 495 ? -33.442 16.523 -21.894 1.00 88.25 495 PRO A C 1
ATOM 3951 O O . PRO A 1 495 ? -33.339 16.669 -23.113 1.00 88.25 495 PRO A O 1
ATOM 3954 N N . VAL A 1 496 ? -34.167 15.549 -21.356 1.00 86.38 496 VAL A N 1
ATOM 3955 C CA . VAL A 1 496 ? -34.965 14.631 -22.171 1.00 86.38 496 VAL A CA 1
ATOM 3956 C C . VAL A 1 496 ? -36.177 15.403 -22.708 1.00 86.38 496 VAL A C 1
ATOM 3958 O O . VAL A 1 496 ? -36.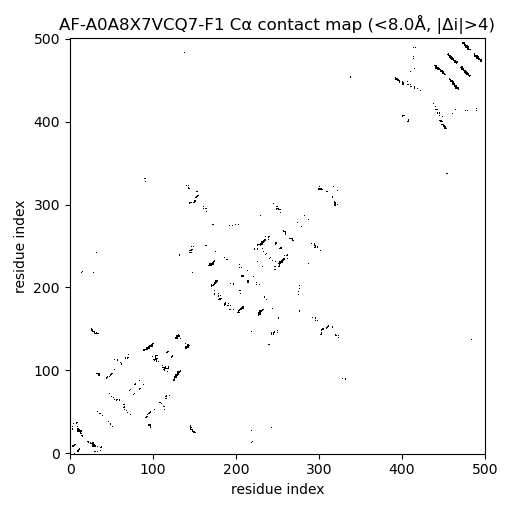955 15.965 -21.938 1.00 86.38 496 VAL A O 1
ATOM 3961 N N . THR A 1 497 ? -36.322 15.478 -24.033 1.00 65.38 497 THR A N 1
ATOM 3962 C CA . THR A 1 497 ? -37.310 16.331 -24.728 1.00 65.38 497 THR A CA 1
ATOM 3963 C C . THR A 1 497 ? -38.725 15.752 -24.809 1.00 65.38 497 THR A C 1
ATOM 3965 O O . THR A 1 497 ? -39.601 16.372 -25.406 1.00 65.38 497 THR A O 1
ATOM 3968 N N . THR A 1 498 ? -38.993 14.610 -24.179 1.00 55.34 498 THR A N 1
ATOM 3969 C CA . THR A 1 498 ? -40.324 13.982 -24.163 1.00 55.34 498 THR A CA 1
ATOM 3970 C C . THR A 1 498 ? -40.805 13.721 -22.740 1.00 55.34 498 THR A C 1
ATOM 3972 O O . THR A 1 498 ? -40.128 12.985 -22.017 1.00 55.34 498 THR A O 1
ATOM 3975 N N . PRO A 1 499 ? -41.983 14.239 -22.344 1.00 42.56 499 PRO A N 1
ATOM 3976 C CA . PRO A 1 499 ? -42.729 13.685 -21.230 1.00 42.56 499 PRO A CA 1
ATOM 3977 C C . PRO A 1 499 ? -43.397 12.395 -21.714 1.00 42.56 499 PRO A C 1
ATOM 3979 O O . PRO A 1 499 ? -43.979 12.365 -22.799 1.00 42.56 499 PRO A O 1
ATOM 3982 N N . VAL A 1 500 ? -43.333 11.325 -20.930 1.00 36.25 500 VAL A N 1
ATOM 3983 C CA . VAL A 1 500 ? -44.279 10.219 -21.091 1.00 36.25 500 VAL A CA 1
ATOM 3984 C C . VAL A 1 500 ? -44.861 9.931 -19.717 1.00 36.25 500 VAL A C 1
ATOM 3986 O O . VAL A 1 500 ? -44.117 9.730 -18.758 1.00 36.25 500 VAL A O 1
ATOM 3989 N N . TYR A 1 501 ? -46.186 10.054 -19.700 1.00 36.56 501 TYR A N 1
ATOM 3990 C CA . TYR A 1 501 ? -47.146 9.885 -18.618 1.00 36.56 501 TYR A CA 1
ATOM 3991 C C . TYR A 1 501 ? -47.034 8.552 -17.881 1.00 36.56 501 TYR A C 1
ATOM 3993 O O . TYR A 1 501 ? -46.666 7.547 -18.536 1.00 36.56 501 TYR A O 1
#

Solvent-accessible surface area (backbone atoms only — not comparable to full-atom values): 28644 Å² total; per-residue (Å²): 132,66,63,67,58,34,71,58,18,38,15,57,63,51,76,63,92,83,66,77,71,87,58,59,96,33,26,24,64,40,51,60,47,41,53,44,56,61,61,74,81,52,99,47,55,57,99,56,58,54,38,59,52,43,69,74,28,69,85,50,67,54,59,67,70,46,33,42,65,50,49,47,40,56,72,50,51,48,74,65,37,75,61,60,79,76,46,74,52,61,69,35,37,38,53,31,24,39,45,43,71,50,24,56,33,87,60,97,48,62,88,52,68,52,24,39,52,68,66,40,90,67,34,81,43,34,28,37,39,15,51,37,48,54,90,87,46,87,44,46,39,68,41,70,39,52,46,49,58,38,43,72,38,55,65,54,51,51,50,50,48,54,52,45,71,69,50,75,53,77,25,57,29,30,42,75,51,54,86,52,70,68,86,40,73,50,17,40,54,47,45,52,52,53,52,52,35,66,72,37,61,87,40,27,46,77,39,49,35,76,41,84,94,46,26,77,84,39,64,67,66,49,45,54,52,27,39,30,14,46,30,31,56,45,66,48,67,102,46,59,67,59,49,68,55,51,42,20,29,71,27,40,9,40,72,42,58,74,47,52,80,52,75,68,75,74,82,77,84,83,63,96,77,68,58,67,68,59,62,61,67,70,52,54,66,70,58,51,53,56,50,31,53,55,38,45,68,44,41,63,64,49,27,56,60,57,92,90,31,40,32,99,88,65,49,72,58,77,25,31,62,52,56,49,52,52,53,50,50,55,48,51,52,52,50,52,49,52,52,51,52,50,54,48,50,52,51,52,51,53,51,57,55,50,65,74,73,58,85,86,80,69,80,67,69,63,53,56,56,55,50,58,60,53,56,75,74,62,82,66,87,89,71,96,66,99,64,85,79,78,64,88,65,50,78,39,79,52,80,63,36,80,78,32,62,72,55,36,51,54,42,41,51,52,44,54,52,50,47,56,47,53,58,58,59,50,74,77,67,69,85,80,84,79,95,70,78,84,63,64,66,38,72,70,46,32,74,42,39,32,40,28,68,62,104,33,45,34,35,47,33,34,32,38,28,34,41,75,87,69,47,78,48,50,29,44,32,33,36,39,34,28,80,93,74,76,41,73,43,80,77,46,77,42,73,58,93,67,91,78,135